Protein AF-R3K8J7-F1 (afdb_monomer_lite)

Structure (mmCIF, N/CA/C/O backbone):
data_AF-R3K8J7-F1
#
_entry.id   AF-R3K8J7-F1
#
loop_
_atom_site.group_PDB
_atom_site.id
_atom_site.type_symbol
_atom_site.label_atom_id
_atom_site.label_alt_id
_atom_site.label_comp_id
_atom_site.label_asym_id
_atom_site.label_entity_id
_atom_site.label_seq_id
_atom_site.pdbx_PDB_ins_code
_atom_site.Cartn_x
_atom_site.Cartn_y
_atom_site.Cartn_z
_atom_site.occupancy
_atom_site.B_iso_or_equiv
_atom_site.auth_seq_id
_atom_site.auth_comp_id
_atom_site.auth_asym_id
_atom_site.auth_atom_id
_atom_site.pdbx_PDB_model_num
ATOM 1 N N . MET A 1 1 ? 0.140 -33.023 32.307 1.00 21.84 1 MET A N 1
ATOM 2 C CA . MET A 1 1 ? -0.186 -34.222 31.505 1.00 21.84 1 MET A CA 1
ATOM 3 C C . MET A 1 1 ? 0.545 -34.095 30.177 1.00 21.84 1 MET A C 1
ATOM 5 O O . MET A 1 1 ? 0.785 -32.978 29.745 1.00 21.84 1 MET A O 1
ATOM 9 N N . VAL A 1 2 ? 1.020 -35.220 29.658 1.00 20.77 2 VAL A N 1
ATOM 10 C CA . VAL A 1 2 ? 2.081 -35.374 28.648 1.00 20.77 2 VAL A CA 1
ATOM 11 C C . VAL A 1 2 ? 1.659 -34.920 27.240 1.00 20.77 2 VAL A C 1
ATOM 13 O O . VAL A 1 2 ? 0.498 -35.051 26.871 1.00 20.77 2 VAL A O 1
ATOM 16 N N . VAL A 1 3 ? 2.639 -34.428 26.473 1.00 25.31 3 VAL A N 1
ATOM 17 C CA . VAL A 1 3 ? 2.598 -34.118 25.030 1.00 25.31 3 VAL A CA 1
ATOM 18 C C . VAL A 1 3 ? 2.723 -35.391 24.170 1.00 25.31 3 VAL A C 1
ATOM 20 O O . VAL A 1 3 ? 3.553 -36.246 24.470 1.00 25.31 3 VAL A O 1
ATOM 23 N N . GLY A 1 4 ? 1.990 -35.458 23.048 1.00 21.84 4 GLY A N 1
ATOM 24 C CA . GLY A 1 4 ? 2.223 -36.355 21.892 1.00 21.84 4 GLY A CA 1
ATOM 25 C C . GLY A 1 4 ? 0.908 -36.772 21.203 1.00 21.84 4 GLY A C 1
ATOM 26 O O . GLY A 1 4 ? -0.093 -36.897 21.894 1.00 21.84 4 GLY A O 1
ATOM 27 N N . GLN A 1 5 ? 0.777 -37.004 19.888 1.00 27.36 5 GLN A N 1
ATOM 28 C CA . GLN A 1 5 ? 1.689 -37.059 18.733 1.00 27.36 5 GLN A CA 1
ATOM 29 C C . GLN A 1 5 ? 0.918 -36.682 17.443 1.00 27.36 5 GLN A C 1
ATOM 31 O O . GLN A 1 5 ? -0.259 -37.004 17.307 1.00 27.36 5 GLN A O 1
ATOM 36 N N . ASN A 1 6 ? 1.624 -36.091 16.472 1.00 27.19 6 ASN A N 1
ATOM 37 C CA . ASN A 1 6 ? 1.259 -36.067 15.048 1.00 27.19 6 ASN A CA 1
ATOM 38 C C . ASN A 1 6 ? 1.228 -37.485 14.456 1.00 27.19 6 ASN A C 1
ATOM 40 O O . ASN A 1 6 ? 2.232 -38.175 14.607 1.00 27.19 6 ASN A O 1
ATOM 44 N N . ILE A 1 7 ? 0.198 -37.834 13.664 1.00 27.38 7 ILE A N 1
ATOM 45 C CA . ILE A 1 7 ? 0.321 -38.659 12.441 1.00 27.38 7 ILE A CA 1
ATOM 46 C C . ILE A 1 7 ? -0.698 -38.189 11.379 1.00 27.38 7 ILE A C 1
ATOM 48 O O . ILE A 1 7 ? -1.899 -38.379 11.520 1.00 27.38 7 ILE A O 1
ATOM 52 N N . ALA A 1 8 ? -0.138 -37.573 10.335 1.00 24.03 8 ALA A N 1
ATOM 53 C CA . ALA A 1 8 ? -0.433 -37.635 8.899 1.00 24.03 8 ALA A CA 1
ATOM 54 C C . ALA A 1 8 ? -1.864 -37.869 8.359 1.00 24.03 8 ALA A C 1
ATOM 56 O O . ALA A 1 8 ? -2.456 -38.929 8.531 1.00 24.03 8 ALA A O 1
ATOM 57 N N . GLY A 1 9 ? -2.234 -36.982 7.426 1.00 27.41 9 GLY A N 1
ATOM 58 C CA . GLY A 1 9 ? -2.493 -37.424 6.052 1.00 27.41 9 GLY A CA 1
ATOM 59 C C . GLY A 1 9 ? -3.939 -37.370 5.579 1.00 27.41 9 GLY A C 1
ATOM 60 O O . GLY A 1 9 ? -4.553 -38.413 5.395 1.00 27.41 9 GLY A O 1
ATOM 61 N N . VAL A 1 10 ? -4.431 -36.174 5.249 1.00 24.27 10 VAL A N 1
ATOM 62 C CA . VAL A 1 10 ? -5.436 -36.022 4.188 1.00 24.27 10 VAL A CA 1
ATOM 63 C C . VAL A 1 10 ? -5.051 -34.807 3.356 1.00 24.27 10 VAL A C 1
ATOM 65 O O . VAL A 1 10 ? -5.119 -33.669 3.810 1.00 24.27 10 VAL A O 1
ATOM 68 N N . THR A 1 11 ? -4.589 -35.074 2.140 1.00 26.66 11 THR A N 1
ATOM 69 C CA . THR A 1 11 ? -4.415 -34.090 1.077 1.00 26.66 11 THR A CA 1
ATOM 70 C C . THR A 1 11 ? -5.793 -33.523 0.745 1.00 26.66 11 THR A C 1
ATOM 72 O O . THR A 1 11 ? -6.557 -34.140 0.007 1.00 26.66 11 THR A O 1
ATOM 75 N N . ALA A 1 12 ? -6.142 -32.378 1.325 1.00 24.28 12 ALA A N 1
ATOM 76 C CA . ALA A 1 12 ? -7.251 -31.586 0.827 1.00 24.28 12 ALA A CA 1
ATOM 77 C C . ALA A 1 12 ? -6.757 -30.881 -0.439 1.00 24.28 12 ALA A C 1
ATOM 79 O O . ALA A 1 12 ? -5.901 -29.999 -0.378 1.00 24.28 12 ALA A O 1
ATOM 80 N N . PHE A 1 13 ? -7.269 -31.318 -1.589 1.00 25.73 13 PHE A N 1
ATOM 81 C CA . PHE A 1 13 ? -7.376 -30.465 -2.763 1.00 25.73 13 PHE A CA 1
ATOM 82 C C . PHE A 1 13 ? -8.160 -29.225 -2.326 1.00 25.73 13 PHE A C 1
ATOM 84 O O . PHE A 1 13 ? -9.382 -29.263 -2.216 1.00 25.73 13 PHE A O 1
ATOM 91 N N . ALA A 1 14 ? -7.451 -28.147 -2.006 1.00 23.58 14 ALA A N 1
ATOM 92 C CA . ALA A 1 14 ? -8.033 -26.826 -2.080 1.00 23.58 14 ALA A CA 1
ATOM 93 C C . ALA A 1 14 ? -8.135 -26.522 -3.575 1.00 23.58 14 ALA A C 1
ATOM 95 O O . ALA A 1 14 ? -7.154 -26.138 -4.210 1.00 23.58 14 ALA A O 1
ATOM 96 N N . GLU A 1 15 ? -9.305 -26.778 -4.159 1.00 24.88 15 GLU A N 1
ATOM 97 C CA . GLU A 1 15 ? -9.721 -25.994 -5.312 1.00 24.88 15 GLU A CA 1
ATOM 98 C C . GLU A 1 15 ? -9.755 -24.548 -4.830 1.00 24.88 15 GLU A C 1
ATOM 100 O O . GLU A 1 15 ? -10.642 -24.125 -4.091 1.00 24.88 15 GLU A O 1
ATOM 105 N N . THR A 1 16 ? -8.701 -23.815 -5.171 1.00 26.69 16 THR A N 1
ATOM 106 C CA . THR A 1 16 ? -8.691 -22.365 -5.136 1.00 26.69 16 THR A CA 1
ATOM 107 C C . THR A 1 16 ? -9.845 -21.918 -6.024 1.00 26.69 16 THR A C 1
ATOM 109 O O . THR A 1 16 ? -9.712 -21.900 -7.246 1.00 26.69 16 THR A O 1
ATOM 112 N N . ILE A 1 17 ? -10.990 -21.582 -5.432 1.00 29.08 17 ILE A N 1
ATOM 113 C CA . ILE A 1 17 ? -11.958 -20.713 -6.093 1.00 29.08 17 ILE A CA 1
ATOM 114 C C . ILE A 1 17 ? -11.256 -19.358 -6.150 1.00 29.08 17 ILE A C 1
ATOM 116 O O . ILE A 1 17 ? -11.333 -18.557 -5.222 1.00 29.08 17 ILE A O 1
ATOM 120 N N . SER A 1 18 ? -10.452 -19.139 -7.191 1.00 31.62 18 SER A N 1
ATOM 121 C CA . SER A 1 18 ? -10.080 -17.782 -7.547 1.00 31.62 18 SER A CA 1
ATOM 122 C C . SER A 1 18 ? -11.370 -17.121 -8.001 1.00 31.62 18 SER A C 1
ATOM 124 O O . SER A 1 18 ? -11.974 -17.589 -8.967 1.00 31.62 18 SER A O 1
ATOM 126 N N . ASN A 1 19 ? -11.788 -16.051 -7.329 1.00 36.50 19 ASN A N 1
ATOM 127 C CA . ASN A 1 19 ? -12.696 -15.079 -7.926 1.00 36.50 19 ASN A CA 1
ATOM 128 C C . ASN A 1 19 ? -11.949 -14.461 -9.117 1.00 36.50 19 ASN A C 1
ATOM 130 O O . ASN A 1 19 ? -11.268 -13.445 -8.995 1.00 36.50 19 ASN A O 1
ATOM 134 N N . GLN A 1 20 ? -11.959 -15.175 -10.240 1.00 40.59 20 GLN A N 1
ATOM 135 C CA . GLN A 1 20 ? -11.364 -14.748 -11.489 1.00 40.59 20 GLN A CA 1
ATOM 136 C C . GLN A 1 20 ? -12.336 -13.748 -12.102 1.00 40.59 20 GLN A C 1
ATOM 138 O O . GLN A 1 20 ? -13.431 -14.127 -12.511 1.00 40.59 20 GLN A O 1
ATOM 143 N N . GLU A 1 21 ? -11.947 -12.473 -12.148 1.00 50.66 21 GLU A N 1
ATOM 144 C CA . GLU A 1 21 ? -12.658 -11.510 -12.982 1.00 50.66 21 GLU A CA 1
ATOM 145 C C . GLU A 1 21 ? -12.558 -11.983 -14.434 1.00 50.66 21 GLU A C 1
ATOM 147 O O . GLU A 1 21 ? -11.468 -12.043 -15.006 1.00 50.66 21 GLU A O 1
ATOM 152 N N . SER A 1 22 ? -13.686 -12.380 -15.016 1.00 51.91 22 SER A N 1
ATOM 153 C CA . SER A 1 22 ? -13.736 -12.810 -16.411 1.00 51.91 22 SER A CA 1
ATOM 154 C C . SER A 1 22 ? -14.160 -11.628 -17.275 1.00 51.91 22 SER A C 1
ATOM 156 O O . SER A 1 22 ? -15.245 -11.073 -17.079 1.00 51.91 22 SER A O 1
ATOM 158 N N . ILE A 1 23 ? -13.315 -11.236 -18.235 1.00 61.53 23 ILE A N 1
ATOM 159 C CA . ILE A 1 23 ? -13.731 -10.303 -19.288 1.00 61.53 23 ILE A CA 1
ATOM 160 C C . ILE A 1 23 ? -14.734 -11.030 -20.176 1.00 61.53 23 ILE A C 1
ATOM 162 O O . ILE A 1 23 ? -14.450 -12.117 -20.685 1.00 61.53 23 ILE A O 1
ATOM 166 N N . ILE A 1 24 ? -15.901 -10.426 -20.362 1.00 74.25 24 ILE A N 1
ATOM 167 C CA . ILE A 1 24 ? -17.018 -11.025 -21.091 1.00 74.25 24 ILE A CA 1
ATOM 168 C C . ILE A 1 24 ? -17.547 -10.085 -22.178 1.00 74.25 24 ILE A C 1
ATOM 170 O O . ILE A 1 24 ? -17.371 -8.870 -22.123 1.00 74.25 24 ILE A O 1
ATOM 174 N N . GLU A 1 25 ? -18.162 -10.667 -23.207 1.00 81.25 25 GLU A N 1
ATOM 175 C CA . GLU A 1 25 ? -18.641 -9.952 -24.403 1.00 81.25 25 GLU A CA 1
ATOM 176 C C . GLU A 1 25 ? -20.128 -9.570 -24.338 1.00 81.25 25 GLU A C 1
ATOM 178 O O . GLU A 1 25 ? -20.609 -8.829 -25.201 1.00 81.25 25 GLU A O 1
ATOM 183 N N . ASP A 1 26 ? -20.854 -10.100 -23.350 1.00 88.00 26 ASP A N 1
ATOM 184 C CA . ASP A 1 26 ? -22.290 -9.909 -23.120 1.00 88.00 26 ASP A CA 1
ATOM 185 C C . ASP A 1 26 ? -22.603 -8.646 -22.303 1.00 88.00 26 ASP A C 1
ATOM 187 O O . ASP A 1 26 ? -23.754 -8.223 -22.309 1.00 88.00 26 ASP A O 1
ATOM 191 N N . ILE A 1 27 ? -21.603 -7.987 -21.700 1.00 92.25 27 ILE A N 1
ATOM 192 C CA . ILE A 1 27 ? -21.718 -6.604 -21.204 1.00 92.25 27 ILE A CA 1
ATOM 193 C C . ILE A 1 27 ? -20.739 -5.678 -21.932 1.00 92.25 27 ILE A C 1
ATOM 195 O O . ILE A 1 27 ? -19.546 -5.960 -22.045 1.00 92.25 27 ILE A O 1
ATOM 199 N N . TYR A 1 28 ? -21.234 -4.567 -22.472 1.00 93.69 28 TYR A N 1
ATOM 200 C CA . TYR A 1 28 ? -20.440 -3.655 -23.302 1.00 93.69 28 TYR A CA 1
ATOM 201 C C . TYR A 1 28 ? -21.099 -2.278 -23.433 1.00 93.69 28 TYR A C 1
ATOM 203 O O . TYR A 1 28 ? -22.200 -2.041 -22.938 1.00 93.69 28 TYR A O 1
ATOM 211 N N . PHE A 1 29 ? -20.422 -1.358 -24.120 1.00 96.38 29 PHE A N 1
ATOM 212 C CA . PHE A 1 29 ? -20.943 -0.027 -24.412 1.00 96.38 29 PHE A CA 1
ATOM 213 C C . PHE A 1 29 ? -21.134 0.171 -25.907 1.00 96.38 29 PHE A C 1
ATOM 215 O O . PHE A 1 29 ? -20.345 -0.308 -26.726 1.00 96.38 29 PHE A O 1
ATOM 222 N N . GLU A 1 30 ? -22.164 0.928 -26.255 1.00 96.12 30 GLU A N 1
ATOM 223 C CA . GLU A 1 30 ? -22.446 1.346 -27.615 1.00 96.12 30 GLU A CA 1
ATOM 224 C C . GLU A 1 30 ? -22.568 2.866 -27.729 1.00 96.12 30 GLU A C 1
ATOM 226 O O . GLU A 1 30 ? -22.989 3.556 -26.801 1.00 96.12 30 GLU A O 1
ATOM 231 N N . LYS A 1 31 ? -22.280 3.376 -28.926 1.00 93.31 31 LYS A N 1
ATOM 232 C CA . LYS A 1 31 ? -22.691 4.705 -29.383 1.00 93.31 31 LYS A CA 1
ATOM 233 C C . LYS A 1 31 ? -23.375 4.538 -30.731 1.00 93.31 31 LYS A C 1
ATOM 235 O O . LYS A 1 31 ? -22.841 3.866 -31.610 1.00 93.31 31 LYS A O 1
ATOM 240 N N . ASN A 1 32 ? -24.563 5.121 -30.899 1.00 89.56 32 ASN A N 1
ATOM 241 C CA . ASN A 1 32 ? -25.356 4.993 -32.130 1.00 89.56 32 ASN A CA 1
ATOM 242 C C . ASN A 1 32 ? -25.537 3.524 -32.578 1.00 89.56 32 ASN A C 1
ATOM 244 O O . ASN A 1 32 ? -25.338 3.192 -33.747 1.00 89.56 32 ASN A O 1
ATOM 248 N N . ASN A 1 33 ? -25.881 2.639 -31.637 1.00 87.38 33 ASN A N 1
ATOM 249 C CA . ASN A 1 33 ? -26.076 1.198 -31.848 1.00 87.38 33 ASN A CA 1
ATOM 250 C C . ASN A 1 33 ? -24.838 0.434 -32.361 1.00 87.38 33 ASN A C 1
ATOM 252 O O . ASN A 1 33 ? -24.968 -0.617 -32.988 1.00 87.38 33 ASN A O 1
ATOM 256 N N . THR A 1 34 ? -23.637 0.971 -32.140 1.00 89.25 34 THR A N 1
ATOM 257 C CA . THR A 1 34 ? -22.367 0.338 -32.515 1.00 89.25 34 THR A CA 1
ATOM 258 C C . THR A 1 34 ? -21.515 0.155 -31.270 1.00 89.25 34 THR A C 1
ATOM 260 O O . THR A 1 34 ? -21.345 1.121 -30.526 1.00 89.25 34 THR A O 1
ATOM 263 N N . LYS A 1 35 ? -20.973 -1.053 -31.041 1.00 92.44 35 LYS A N 1
ATOM 264 C CA . LYS A 1 35 ? -20.036 -1.301 -29.933 1.00 92.44 35 LYS A CA 1
ATOM 265 C C . LYS A 1 35 ? -18.833 -0.368 -30.066 1.00 92.44 35 LYS A C 1
ATOM 267 O O . LYS A 1 35 ? -18.256 -0.269 -31.148 1.00 92.44 35 LYS A O 1
ATOM 272 N N . ILE A 1 36 ? -18.463 0.295 -28.979 1.00 90.19 36 ILE A N 1
ATOM 273 C CA . ILE A 1 36 ? -17.334 1.228 -28.952 1.00 90.19 36 ILE A CA 1
ATOM 274 C C . ILE A 1 36 ? -16.194 0.674 -28.104 1.00 90.19 36 ILE A C 1
ATOM 276 O O . ILE A 1 36 ? -16.425 0.053 -27.072 1.00 90.19 36 ILE A O 1
ATOM 280 N N . SER A 1 37 ? -14.963 0.929 -28.539 1.00 83.31 37 SER A N 1
ATOM 281 C CA . SER A 1 37 ? -13.740 0.771 -27.740 1.00 83.31 37 SER A CA 1
ATOM 282 C C . SER A 1 37 ? -13.116 2.119 -27.377 1.00 83.31 37 SER A C 1
ATOM 284 O O . SER A 1 37 ? -12.211 2.176 -26.552 1.00 83.31 37 SER A O 1
ATOM 286 N N . GLU A 1 38 ? -13.601 3.209 -27.977 1.00 87.06 38 GLU A N 1
ATOM 287 C CA . GLU A 1 38 ? -13.148 4.571 -27.719 1.00 87.06 38 GLU A CA 1
ATOM 288 C C . GLU A 1 38 ? -14.271 5.599 -27.924 1.00 87.06 38 GLU A C 1
ATOM 290 O O . GLU A 1 38 ? -15.220 5.367 -28.679 1.00 87.06 38 GLU A O 1
ATOM 295 N N . ILE A 1 39 ? -14.164 6.745 -27.252 1.00 92.12 39 ILE A N 1
ATOM 296 C CA . ILE A 1 39 ? -15.032 7.911 -27.437 1.00 92.12 39 ILE A CA 1
ATOM 297 C C . ILE A 1 39 ? -14.282 9.199 -27.083 1.00 92.12 39 ILE A C 1
ATOM 299 O O . ILE A 1 39 ? -13.484 9.231 -26.147 1.00 92.12 39 ILE A O 1
ATOM 303 N N . THR A 1 40 ? -14.576 10.282 -27.801 1.00 89.31 40 THR A N 1
ATOM 304 C CA . THR A 1 40 ? -14.095 11.627 -27.464 1.00 89.31 40 THR A CA 1
ATOM 305 C C . THR A 1 40 ? -15.201 12.434 -26.792 1.00 89.31 40 THR A C 1
ATOM 307 O O . THR A 1 40 ? -16.315 12.492 -27.314 1.00 89.31 40 THR A O 1
ATOM 310 N N . LEU A 1 41 ? -14.893 13.065 -25.656 1.00 89.88 41 LEU A N 1
ATOM 311 C CA . LEU A 1 41 ? -15.759 14.010 -24.954 1.00 89.88 41 LEU A CA 1
ATOM 312 C C . LEU A 1 41 ? -15.181 15.422 -25.072 1.00 89.88 41 LEU A C 1
ATOM 314 O O . LEU A 1 41 ? -14.120 15.732 -24.527 1.00 89.88 41 LEU A O 1
ATOM 318 N N . GLU A 1 42 ? -15.889 16.298 -25.776 1.00 87.12 42 GLU A N 1
ATOM 319 C CA . GLU A 1 42 ? -15.507 17.705 -25.862 1.00 87.12 42 GLU A CA 1
ATOM 320 C C . GLU A 1 42 ? -15.973 18.482 -24.627 1.00 87.12 42 GLU A C 1
ATOM 322 O O . GLU A 1 42 ? -17.107 18.328 -24.166 1.00 87.12 42 GLU A O 1
ATOM 327 N N . GLN A 1 43 ? -15.117 19.375 -24.125 1.00 84.44 43 GLN A N 1
ATOM 328 C CA . GLN A 1 43 ? -15.450 20.236 -22.996 1.00 84.44 43 GLN A CA 1
ATOM 329 C C . GLN A 1 43 ? -16.720 21.044 -23.276 1.00 84.44 43 GLN A C 1
ATOM 331 O O . GLN A 1 43 ? -16.843 21.720 -24.301 1.00 84.44 43 GLN A O 1
ATOM 336 N N . GLY A 1 44 ? -17.654 20.991 -22.324 1.00 81.19 44 GLY A N 1
ATOM 337 C CA . GLY A 1 44 ? -18.932 21.696 -22.406 1.00 81.19 44 GLY A CA 1
ATOM 338 C C . GLY A 1 44 ? -19.960 21.040 -23.331 1.00 81.19 44 GLY A C 1
ATOM 339 O O . GLY A 1 44 ? -21.044 21.600 -23.498 1.00 81.19 44 GLY A O 1
ATOM 340 N N . LYS A 1 45 ? -19.653 19.874 -23.916 1.00 89.75 45 LYS A N 1
ATOM 341 C CA . LYS A 1 45 ? -20.621 19.037 -24.628 1.00 89.75 45 LYS A CA 1
ATOM 342 C C . LYS A 1 45 ? -21.020 17.827 -23.786 1.00 89.75 45 LYS A C 1
ATOM 344 O O . LYS A 1 45 ? -20.324 17.416 -22.854 1.00 89.75 45 LYS A O 1
ATOM 349 N N . GLU A 1 46 ? -22.175 17.282 -24.133 1.00 93.44 46 GLU A N 1
ATOM 350 C CA . GLU A 1 46 ? -22.695 16.040 -23.582 1.00 93.44 46 GLU A CA 1
ATOM 351 C C . GLU A 1 46 ? -22.716 14.988 -24.679 1.00 93.44 46 GLU A C 1
ATOM 353 O O . GLU A 1 46 ? -23.075 15.274 -25.822 1.00 93.44 46 GLU A O 1
ATOM 358 N N . GLU A 1 47 ? -22.343 13.769 -24.322 1.00 94.81 47 GLU A N 1
ATOM 359 C CA . GLU A 1 47 ? -22.363 12.625 -25.219 1.00 94.81 47 GLU A CA 1
ATOM 360 C C . GLU A 1 47 ? -23.176 11.510 -24.582 1.00 94.81 47 GLU A C 1
ATOM 362 O O . GLU A 1 47 ? -22.984 11.155 -23.420 1.00 94.81 47 GLU A O 1
ATOM 367 N N . THR A 1 48 ? -24.100 10.947 -25.354 1.00 95.94 48 THR A N 1
ATOM 368 C CA . THR A 1 48 ? -24.888 9.796 -24.913 1.00 95.94 48 THR A CA 1
ATOM 369 C C . THR A 1 48 ? -24.213 8.516 -25.377 1.00 95.94 48 THR A C 1
ATOM 371 O O . THR A 1 48 ? -23.962 8.326 -26.570 1.00 95.94 48 THR A O 1
ATOM 374 N N . ILE A 1 49 ? -23.951 7.628 -24.428 1.00 96.31 49 ILE A N 1
ATOM 375 C CA . ILE A 1 49 ? -23.565 6.241 -24.680 1.00 96.31 49 ILE A CA 1
ATOM 376 C C . ILE A 1 49 ? -24.646 5.315 -24.130 1.00 96.31 49 ILE A C 1
ATOM 378 O O . ILE A 1 49 ? -25.427 5.704 -23.265 1.00 96.31 49 ILE A O 1
ATOM 382 N N . THR A 1 50 ? -24.677 4.075 -24.593 1.00 96.31 50 THR A N 1
ATOM 383 C CA . THR A 1 50 ? -25.603 3.059 -24.096 1.00 96.31 50 THR A CA 1
ATOM 384 C C . THR A 1 50 ? -24.805 1.925 -23.474 1.00 96.31 50 THR A C 1
ATOM 386 O O . THR A 1 50 ? -24.020 1.277 -24.161 1.00 96.31 50 THR A O 1
ATOM 389 N N . PHE A 1 51 ? -25.007 1.667 -22.184 1.00 96.00 51 PHE A N 1
ATOM 390 C CA . PHE A 1 51 ? -24.589 0.412 -21.568 1.00 96.00 51 PHE A CA 1
ATOM 391 C C . PHE A 1 51 ? -25.541 -0.700 -22.009 1.00 96.00 51 PHE A C 1
ATOM 393 O O . PHE A 1 51 ? -26.762 -0.524 -21.964 1.00 96.00 51 PHE A O 1
ATOM 400 N N . VAL A 1 52 ? -24.985 -1.824 -22.452 1.00 94.12 52 VAL A N 1
ATOM 401 C CA . VAL A 1 52 ? -25.733 -2.980 -22.942 1.00 94.12 52 VAL A CA 1
ATOM 402 C C . VAL A 1 52 ? -25.338 -4.211 -22.150 1.00 94.12 52 VAL A C 1
ATOM 404 O O . VAL A 1 52 ? -24.154 -4.476 -21.962 1.00 94.12 52 VAL A O 1
ATOM 407 N N . ASP A 1 53 ? -26.347 -4.962 -21.728 1.00 93.00 53 ASP A N 1
ATOM 408 C CA . ASP A 1 53 ? -26.208 -6.222 -21.012 1.00 93.00 53 ASP A CA 1
ATOM 409 C C . ASP A 1 53 ? -27.143 -7.271 -21.638 1.00 93.00 53 ASP A C 1
ATOM 411 O O . ASP A 1 53 ? -28.370 -7.140 -21.613 1.00 93.00 53 ASP A O 1
ATOM 415 N N . GLU A 1 54 ? -26.556 -8.293 -22.254 1.00 91.06 54 GLU A N 1
ATOM 416 C CA . GLU A 1 54 ? -27.245 -9.403 -22.923 1.00 91.06 54 GLU A CA 1
ATOM 417 C C . GLU A 1 54 ? -27.531 -10.587 -21.981 1.00 91.06 54 GLU A C 1
ATOM 419 O O . GLU A 1 54 ? -28.178 -11.563 -22.377 1.00 91.06 54 GLU A O 1
ATOM 424 N N . ASN A 1 55 ? -27.077 -10.522 -20.728 1.00 86.38 55 ASN A N 1
ATOM 425 C CA . ASN A 1 55 ? -27.331 -11.547 -19.733 1.00 86.38 55 ASN A CA 1
ATOM 426 C C . ASN A 1 55 ? -28.645 -11.269 -18.995 1.00 86.38 55 ASN A C 1
ATOM 428 O O . ASN A 1 55 ? -28.859 -10.208 -18.419 1.00 86.38 55 ASN A O 1
ATOM 432 N N . LYS A 1 56 ? -29.551 -12.246 -18.964 1.00 82.31 56 LYS A N 1
ATOM 433 C CA . LYS A 1 56 ? -30.891 -12.067 -18.375 1.00 82.31 56 LYS A CA 1
ATOM 434 C C . LYS A 1 56 ? -30.912 -12.079 -16.847 1.00 82.31 56 LYS A C 1
ATOM 436 O O . LYS A 1 56 ? -31.903 -11.655 -16.259 1.00 82.31 56 LYS A O 1
ATOM 441 N N . GLU A 1 57 ? -29.874 -12.615 -16.216 1.00 83.38 57 GLU A N 1
ATOM 442 C CA . GLU A 1 57 ? -29.821 -12.835 -14.770 1.00 83.38 57 GLU A CA 1
ATOM 443 C C . GLU A 1 57 ? -29.195 -11.660 -14.018 1.00 83.38 57 GLU A C 1
ATOM 445 O O . GLU A 1 57 ? -29.507 -11.470 -12.844 1.00 83.38 57 GLU A O 1
ATOM 450 N N . ASP A 1 58 ? -28.364 -10.859 -14.691 1.00 87.75 58 ASP A N 1
ATOM 451 C CA . ASP A 1 58 ? -27.680 -9.718 -14.083 1.00 87.75 58 ASP A CA 1
ATOM 452 C C . ASP A 1 58 ? -28.718 -8.700 -13.562 1.00 87.75 58 ASP A C 1
ATOM 454 O O . ASP A 1 58 ? -29.535 -8.158 -14.317 1.00 87.75 58 ASP A O 1
ATOM 458 N N . GLU A 1 59 ? -28.725 -8.470 -12.246 1.00 88.06 59 GLU A N 1
ATOM 459 C CA . GLU A 1 59 ? -29.689 -7.578 -11.579 1.00 88.06 59 GLU A CA 1
ATOM 460 C C . GLU A 1 59 ? -29.182 -6.137 -11.484 1.00 88.06 59 GLU A C 1
ATOM 462 O O . GLU A 1 59 ? -29.965 -5.181 -11.495 1.00 88.06 59 GLU A O 1
ATOM 467 N N . GLU A 1 60 ? -27.863 -5.982 -11.411 1.00 92.00 60 GLU A N 1
ATOM 468 C CA . GLU A 1 60 ? -27.189 -4.701 -11.297 1.00 92.00 60 GLU A CA 1
ATOM 469 C C . GLU A 1 60 ? -25.854 -4.691 -12.036 1.00 92.00 60 GLU A C 1
ATOM 471 O O . GLU A 1 60 ? -25.180 -5.713 -12.155 1.00 92.00 60 GLU A O 1
ATOM 476 N N . ALA A 1 61 ? -25.469 -3.501 -12.486 1.00 93.19 61 ALA A N 1
ATOM 477 C CA . ALA A 1 61 ? -24.160 -3.220 -13.047 1.00 93.19 61 ALA A CA 1
ATOM 478 C C . ALA A 1 61 ? -23.572 -1.959 -12.411 1.00 93.19 61 ALA A C 1
ATOM 480 O O . ALA A 1 61 ? -24.291 -1.016 -12.072 1.00 93.19 61 ALA A O 1
ATOM 481 N N . ILE A 1 62 ? -22.252 -1.930 -12.267 1.00 91.00 62 ILE A N 1
ATOM 482 C CA . ILE A 1 62 ? -21.501 -0.768 -11.796 1.00 91.00 62 ILE A CA 1
ATOM 483 C C . ILE A 1 62 ? -20.583 -0.320 -12.924 1.00 91.00 62 ILE A C 1
ATOM 485 O O . ILE A 1 62 ? -19.671 -1.047 -13.304 1.00 91.00 62 ILE A O 1
ATOM 489 N N . VAL A 1 63 ? -20.812 0.881 -13.444 1.00 94.50 63 VAL A N 1
ATOM 490 C CA . VAL A 1 63 ? -19.939 1.528 -14.425 1.00 94.50 63 VAL A CA 1
ATOM 491 C C . VAL A 1 63 ? -18.976 2.454 -13.689 1.00 94.50 63 VAL A C 1
ATOM 493 O O . VAL A 1 63 ? -19.410 3.358 -12.977 1.00 94.50 63 VAL A O 1
ATOM 496 N N . THR A 1 64 ? -17.675 2.241 -13.858 1.00 87.56 64 THR A N 1
ATOM 497 C CA . THR A 1 64 ? -16.634 3.137 -13.336 1.00 87.56 64 THR A CA 1
ATOM 498 C C . THR A 1 64 ? -16.307 4.184 -14.397 1.00 87.56 64 THR A C 1
ATOM 500 O O . THR A 1 64 ? -15.929 3.823 -15.515 1.00 87.56 64 THR A O 1
ATOM 503 N N . LEU A 1 65 ? -16.459 5.468 -14.059 1.00 88.69 65 LEU A N 1
ATOM 504 C CA . LEU A 1 65 ? -16.112 6.582 -14.940 1.00 88.69 65 LEU A CA 1
ATOM 505 C C . LEU A 1 65 ? -14.688 7.102 -14.645 1.00 88.69 65 LEU A C 1
ATOM 507 O O . LEU A 1 65 ? -14.288 7.152 -13.479 1.00 88.69 65 LEU A O 1
ATOM 511 N N . PRO A 1 66 ? -13.934 7.534 -15.670 1.00 84.88 66 PRO A N 1
ATOM 512 C CA . PRO A 1 66 ? -12.628 8.172 -15.493 1.00 84.88 66 PRO A CA 1
ATOM 513 C C . PRO A 1 66 ? -12.675 9.527 -14.778 1.00 84.88 66 PRO A C 1
ATOM 515 O O . PRO A 1 66 ? -13.696 10.205 -14.839 1.00 84.88 66 PRO A O 1
ATOM 518 N N . GLU A 1 67 ? -11.569 9.971 -14.174 1.00 79.81 67 GLU A N 1
ATOM 519 C CA . GLU A 1 67 ? -11.494 11.156 -13.294 1.00 79.81 67 GLU A CA 1
ATOM 520 C C . GLU A 1 67 ? -11.975 12.445 -13.983 1.00 79.81 67 GLU A C 1
ATOM 522 O O . GLU A 1 67 ? -12.667 13.270 -13.383 1.00 79.81 67 GLU A O 1
ATOM 527 N N . LEU A 1 68 ? -11.669 12.606 -15.275 1.00 84.69 68 LEU A N 1
ATOM 528 C CA . LEU A 1 68 ? -12.083 13.776 -16.061 1.00 84.69 68 LEU A CA 1
ATOM 529 C C . LEU A 1 68 ? -13.482 13.657 -16.687 1.00 84.69 68 LEU A C 1
ATOM 531 O O . LEU A 1 68 ? -13.891 14.525 -17.461 1.00 84.69 68 LEU A O 1
ATOM 535 N N . THR A 1 69 ? -14.227 12.605 -16.353 1.00 89.81 69 THR A N 1
ATOM 536 C CA . THR A 1 69 ? -15.578 12.333 -16.856 1.00 89.81 69 THR A CA 1
ATOM 537 C C . THR A 1 69 ? -16.576 12.331 -15.707 1.00 89.81 69 THR A C 1
ATOM 539 O O . THR A 1 69 ? -16.331 11.740 -14.661 1.00 89.81 69 THR A O 1
ATOM 542 N N . LYS A 1 70 ? -17.741 12.946 -15.909 1.00 92.06 70 LYS A N 1
ATOM 543 C CA . LYS A 1 70 ? -18.865 12.909 -14.966 1.00 92.06 70 LYS A CA 1
ATOM 544 C C . LYS A 1 70 ? -20.149 12.487 -15.671 1.00 92.06 70 LYS A C 1
ATOM 546 O O . LYS A 1 70 ? -20.338 12.770 -16.856 1.00 92.06 70 LYS A O 1
ATOM 551 N N . LEU A 1 71 ? -21.052 11.843 -14.933 1.00 96.00 71 LEU A N 1
ATOM 552 C CA . LEU A 1 71 ? -22.406 11.574 -15.415 1.00 96.00 71 LEU A CA 1
ATOM 553 C C . LEU A 1 71 ? -23.272 12.822 -15.210 1.00 96.00 71 LEU A C 1
ATOM 555 O O . LEU A 1 71 ? -23.420 13.304 -14.082 1.00 96.00 71 LEU A O 1
ATOM 559 N N . ASN A 1 72 ? -23.929 13.303 -16.265 1.00 94.88 72 ASN A N 1
ATOM 560 C CA . ASN A 1 72 ? -25.089 14.164 -16.080 1.00 94.88 72 ASN A CA 1
ATOM 561 C C . ASN A 1 72 ? -26.276 13.287 -15.659 1.00 94.88 72 ASN A C 1
ATOM 563 O O . ASN A 1 72 ? -26.998 12.741 -16.493 1.00 94.88 72 ASN A O 1
ATOM 567 N N . LEU A 1 73 ? -26.474 13.140 -14.347 1.00 92.56 73 LEU A N 1
ATOM 568 C CA . LEU A 1 73 ? -27.539 12.301 -13.794 1.00 92.56 73 LEU A CA 1
ATOM 569 C C . LEU A 1 73 ? -28.942 12.801 -14.173 1.00 92.56 73 LEU A C 1
ATOM 571 O O . LEU A 1 73 ? -29.842 11.990 -14.372 1.00 92.56 73 LEU A O 1
ATOM 575 N N . SER A 1 74 ? -29.143 14.118 -14.284 1.00 89.19 74 SER A N 1
ATOM 576 C CA . SER A 1 74 ? -30.450 14.684 -14.637 1.00 89.19 74 SER A CA 1
ATOM 577 C C . SER A 1 74 ? -30.843 14.321 -16.066 1.00 89.19 74 SER A C 1
ATOM 579 O O . SER A 1 74 ? -31.967 13.880 -16.291 1.00 89.19 74 SER A O 1
ATOM 581 N N . GLU A 1 75 ? -29.920 14.488 -17.013 1.00 94.06 75 GLU A N 1
ATOM 582 C CA . GLU A 1 75 ? -30.160 14.173 -18.425 1.00 94.06 75 GLU A CA 1
ATOM 583 C C . GLU A 1 75 ? -30.129 12.663 -18.681 1.00 94.06 75 GLU A C 1
ATOM 585 O O . GLU A 1 75 ? -30.904 12.140 -19.469 1.00 94.06 75 GLU A O 1
ATOM 590 N N . THR A 1 76 ? -29.327 11.915 -17.924 1.00 94.06 76 THR A N 1
ATOM 591 C CA . THR A 1 76 ? -29.406 10.449 -17.927 1.00 94.06 76 THR A CA 1
ATOM 592 C C . THR A 1 76 ? -30.805 9.988 -17.523 1.00 94.06 76 THR A C 1
ATOM 594 O O . THR A 1 76 ? -31.441 9.242 -18.260 1.00 94.06 76 THR A O 1
ATOM 597 N N . ASN A 1 77 ? -31.333 10.489 -16.400 1.00 90.69 77 ASN A N 1
ATOM 598 C CA . ASN A 1 77 ? -32.662 10.122 -15.910 1.00 90.69 77 ASN A CA 1
ATOM 599 C C . ASN A 1 77 ? -33.807 10.566 -16.835 1.00 90.69 77 ASN A C 1
ATOM 601 O O . ASN A 1 77 ? -34.861 9.934 -16.807 1.00 90.69 77 ASN A O 1
ATOM 605 N N . SER A 1 78 ? -33.630 11.617 -17.646 1.00 89.88 78 SER A N 1
ATOM 606 C CA . SER A 1 78 ? -34.633 12.038 -18.637 1.00 89.88 78 SER A CA 1
ATOM 607 C C . SER A 1 78 ? -34.715 11.081 -19.836 1.00 89.88 78 SER A C 1
ATOM 609 O O . SER A 1 78 ? -35.757 11.010 -20.490 1.00 89.88 78 SER A O 1
ATOM 611 N N . GLN A 1 79 ? -33.642 10.322 -20.092 1.00 88.75 79 GLN A N 1
ATOM 612 C CA . GLN A 1 79 ? -33.519 9.362 -21.192 1.00 88.75 79 GLN A CA 1
ATOM 613 C C . GLN A 1 79 ? -33.714 7.900 -20.765 1.00 88.75 79 GLN A C 1
ATOM 615 O O . GLN A 1 79 ? -33.653 7.008 -21.617 1.00 88.75 79 GLN A O 1
ATOM 620 N N . LEU A 1 80 ? -33.936 7.636 -19.473 1.00 85.44 80 LEU A N 1
ATOM 621 C CA . LEU A 1 80 ? -34.243 6.292 -18.991 1.00 85.44 80 LEU A CA 1
ATOM 622 C C . LEU A 1 80 ? -35.647 5.868 -19.414 1.00 85.44 80 LEU A C 1
ATOM 624 O O . LEU A 1 80 ? -36.605 6.641 -19.364 1.00 85.44 80 LEU A O 1
ATOM 628 N N . ASP A 1 81 ? -35.767 4.599 -19.780 1.00 75.44 81 ASP A N 1
ATOM 629 C CA . ASP A 1 81 ? -37.049 3.920 -19.845 1.00 75.44 81 ASP A CA 1
ATOM 630 C C . ASP A 1 81 ? -37.428 3.339 -18.467 1.00 75.44 81 ASP A C 1
ATOM 632 O O . ASP A 1 81 ? -36.678 3.411 -17.489 1.00 75.44 81 ASP A O 1
ATOM 636 N N . ASP A 1 82 ? -38.602 2.713 -18.375 1.00 73.12 82 ASP A N 1
ATOM 637 C CA . ASP A 1 82 ? -39.044 2.040 -17.146 1.00 73.12 82 ASP A CA 1
ATOM 638 C C . ASP A 1 82 ? -38.230 0.763 -16.822 1.00 73.12 82 ASP A C 1
ATOM 640 O O . ASP A 1 82 ? -38.498 0.098 -15.814 1.00 73.12 82 ASP A O 1
ATOM 644 N N . ALA A 1 83 ? -37.245 0.385 -17.651 1.00 74.94 83 ALA A N 1
ATOM 645 C CA . ALA A 1 83 ? -36.508 -0.869 -17.520 1.00 74.94 83 ALA A CA 1
ATOM 646 C C . ALA A 1 83 ? -35.317 -0.783 -16.555 1.00 74.94 83 ALA A C 1
ATOM 648 O O . ALA A 1 83 ? -34.863 -1.827 -16.078 1.00 74.94 83 ALA A O 1
ATOM 649 N N . SER A 1 84 ? -34.834 0.416 -16.208 1.00 87.12 84 SER A N 1
ATOM 650 C CA . SER A 1 84 ? -33.683 0.585 -15.310 1.00 87.12 84 SER A CA 1
ATOM 651 C C . SER A 1 84 ? -33.789 1.794 -14.370 1.00 87.12 84 SER A C 1
ATOM 653 O O . SER A 1 84 ? -34.645 2.666 -14.501 1.00 87.12 84 SER A O 1
ATOM 655 N N . THR A 1 85 ? -32.937 1.814 -13.347 1.00 89.38 85 THR A N 1
ATOM 656 C CA . THR A 1 85 ? -32.657 2.988 -12.507 1.00 89.38 85 THR A CA 1
ATOM 657 C C . THR A 1 85 ? -31.169 3.229 -12.451 1.00 89.38 85 THR A C 1
ATOM 659 O O . THR A 1 85 ? -30.408 2.271 -12.322 1.00 89.38 85 THR A O 1
ATOM 662 N N . VAL A 1 86 ? -30.776 4.500 -12.484 1.00 94.62 86 VAL A N 1
ATOM 663 C CA . VAL A 1 86 ? -29.379 4.921 -12.431 1.00 94.62 86 VAL A CA 1
ATOM 664 C C . VAL A 1 86 ? -29.147 5.787 -11.200 1.00 94.62 86 VAL A C 1
ATOM 666 O O . VAL A 1 86 ? -29.867 6.754 -10.964 1.00 94.62 86 VAL A O 1
ATOM 669 N N . ASN A 1 87 ? -28.126 5.438 -10.423 1.00 91.00 87 ASN A N 1
ATOM 670 C CA . ASN A 1 87 ? -27.605 6.245 -9.326 1.00 91.00 87 ASN A CA 1
ATOM 671 C C . ASN A 1 87 ? -26.141 6.578 -9.607 1.00 91.00 87 ASN A C 1
ATOM 673 O O . ASN A 1 87 ? -25.394 5.717 -10.067 1.00 91.00 87 ASN A O 1
ATOM 677 N N . TYR A 1 88 ? -25.726 7.803 -9.303 1.00 95.12 88 TYR A N 1
ATOM 678 C CA . TYR A 1 88 ? -24.358 8.261 -9.520 1.00 95.12 88 TYR A CA 1
ATOM 679 C C . TYR A 1 88 ? -23.727 8.692 -8.201 1.00 95.12 88 TYR A C 1
ATOM 681 O O . TYR A 1 88 ? -24.230 9.601 -7.540 1.00 95.12 88 TYR A O 1
ATOM 689 N N . ASP A 1 89 ? -22.642 8.019 -7.832 1.00 85.25 89 ASP A N 1
ATOM 690 C CA . ASP A 1 89 ? -21.782 8.391 -6.719 1.00 85.25 89 ASP A CA 1
ATOM 691 C C . ASP A 1 89 ? -20.657 9.291 -7.243 1.00 85.25 89 ASP A C 1
ATOM 693 O O . ASP A 1 89 ? -19.771 8.847 -7.976 1.00 85.25 89 ASP A O 1
ATOM 697 N N . GLN A 1 90 ? -20.725 10.570 -6.877 1.00 80.19 90 GLN A N 1
ATOM 698 C CA . GLN A 1 90 ? -19.762 11.586 -7.297 1.00 80.19 90 GLN A CA 1
ATOM 699 C C . GLN A 1 90 ? -18.409 11.457 -6.591 1.00 80.19 90 GLN A C 1
ATOM 701 O O . GLN A 1 90 ? -17.413 11.907 -7.147 1.00 80.19 90 GLN A O 1
ATOM 706 N N . GLU A 1 91 ? -18.351 10.857 -5.397 1.00 68.69 91 GLU A N 1
ATOM 707 C CA . GLU A 1 91 ? -17.097 10.712 -4.645 1.00 68.69 91 GLU A CA 1
ATOM 708 C C . GLU A 1 91 ? -16.228 9.607 -5.242 1.00 68.69 91 GLU A C 1
ATOM 710 O O . GLU A 1 91 ? -15.016 9.759 -5.368 1.00 68.69 91 GLU A O 1
ATOM 715 N N . THR A 1 92 ? -16.854 8.497 -5.642 1.00 66.19 92 THR A N 1
ATOM 716 C CA . THR A 1 92 ? -16.151 7.344 -6.227 1.00 66.19 92 THR A CA 1
ATOM 717 C C . THR A 1 92 ? -16.179 7.316 -7.756 1.00 66.19 92 THR A C 1
ATOM 719 O O . THR A 1 92 ? -15.582 6.428 -8.362 1.00 66.19 92 THR A O 1
ATOM 722 N N . ASN A 1 93 ? -16.879 8.271 -8.373 1.00 84.62 93 ASN A N 1
ATOM 723 C CA . ASN A 1 93 ? -17.149 8.375 -9.805 1.00 84.62 93 ASN A CA 1
ATOM 724 C C . ASN A 1 93 ? -17.743 7.097 -10.429 1.00 84.62 93 ASN A C 1
ATOM 726 O O . ASN A 1 93 ? -17.415 6.697 -11.550 1.00 84.62 93 ASN A O 1
ATOM 730 N N . LYS A 1 94 ? -18.632 6.435 -9.683 1.00 90.00 94 LYS A N 1
ATOM 731 C CA . LYS A 1 94 ? -19.278 5.181 -10.085 1.00 90.00 94 LYS A CA 1
ATOM 732 C C . LYS A 1 94 ? -20.761 5.381 -10.342 1.00 90.00 94 LYS A C 1
ATOM 734 O O . LYS A 1 94 ? -21.476 6.026 -9.576 1.00 90.00 94 LYS A O 1
ATOM 739 N N . VAL A 1 95 ? -21.239 4.770 -11.416 1.00 94.44 95 VAL A N 1
ATOM 740 C CA . VAL A 1 95 ? -22.641 4.767 -11.819 1.00 94.44 95 VAL A CA 1
ATOM 741 C C . VAL A 1 95 ? -23.212 3.379 -11.567 1.00 94.44 95 VAL A C 1
ATOM 743 O O . VAL A 1 95 ? -22.817 2.408 -12.206 1.00 94.44 95 VAL A O 1
ATOM 746 N N . LYS A 1 96 ? -24.154 3.276 -10.632 1.00 94.62 96 LYS A N 1
ATOM 747 C CA . LYS A 1 96 ? -24.880 2.039 -10.352 1.00 94.62 96 LYS A CA 1
ATOM 748 C C . LYS A 1 96 ? -26.157 1.988 -11.186 1.00 94.62 96 LYS A C 1
ATOM 750 O O . LYS A 1 96 ? -27.029 2.844 -11.037 1.00 94.62 96 LYS A O 1
ATOM 755 N N . ILE A 1 97 ? -26.277 0.956 -12.010 1.00 94.62 97 ILE A N 1
ATOM 756 C CA . ILE A 1 97 ? -27.445 0.641 -12.830 1.00 94.62 97 ILE A CA 1
ATOM 757 C C . ILE A 1 97 ? -28.162 -0.540 -12.179 1.00 94.62 97 ILE A C 1
ATOM 759 O O . ILE A 1 97 ? -27.549 -1.566 -11.906 1.00 94.62 97 ILE A O 1
ATOM 763 N N . VAL A 1 98 ? -29.460 -0.400 -11.919 1.00 91.25 98 VAL A N 1
ATOM 764 C CA . VAL A 1 98 ? -30.310 -1.478 -11.394 1.00 91.25 98 VAL A CA 1
ATOM 765 C C . VAL A 1 98 ? -31.402 -1.773 -12.408 1.00 91.25 98 VAL A C 1
ATOM 767 O O . VAL A 1 98 ? -32.154 -0.870 -12.785 1.00 91.25 98 VAL A O 1
ATOM 770 N N . PHE A 1 99 ? -31.505 -3.028 -12.833 1.00 89.56 99 PHE A N 1
ATOM 771 C CA . PHE A 1 99 ? -32.457 -3.457 -13.849 1.00 89.56 99 PHE A CA 1
ATOM 772 C C . PHE A 1 99 ? -33.793 -3.854 -13.217 1.00 89.56 99 PHE A C 1
ATOM 774 O O . PHE A 1 99 ? -33.875 -4.749 -12.377 1.00 89.56 99 PHE A O 1
ATOM 781 N N . LYS A 1 100 ? -34.871 -3.185 -13.629 1.00 80.38 100 LYS A N 1
ATOM 782 C CA . LYS A 1 100 ? -36.229 -3.423 -13.118 1.00 80.38 100 LYS A CA 1
ATOM 783 C C . LYS A 1 100 ? -36.971 -4.502 -13.898 1.00 80.38 100 LYS A C 1
ATOM 785 O O . LYS A 1 100 ? -37.819 -5.186 -13.327 1.00 80.38 100 LYS A O 1
ATOM 790 N N . ASN A 1 101 ? -36.672 -4.656 -15.189 1.00 70.25 101 ASN A N 1
ATOM 791 C CA . ASN A 1 101 ? -37.346 -5.615 -16.059 1.00 70.25 101 ASN A CA 1
ATOM 792 C C . ASN A 1 101 ? -36.433 -6.798 -16.410 1.00 70.25 101 ASN A C 1
ATOM 794 O O . ASN A 1 101 ? -35.690 -6.758 -17.388 1.00 70.25 101 ASN A O 1
ATOM 798 N N . LYS A 1 102 ? -36.530 -7.868 -15.614 1.00 62.16 102 LYS A N 1
ATOM 799 C CA . LYS A 1 102 ? -35.720 -9.091 -15.753 1.00 62.16 102 LYS A CA 1
ATOM 800 C C . LYS A 1 102 ? -36.101 -9.964 -16.963 1.00 62.16 102 LYS A C 1
ATOM 802 O O . LYS A 1 102 ? -35.423 -10.941 -17.250 1.00 62.16 102 LYS A O 1
ATOM 807 N N . GLU A 1 103 ? -37.187 -9.646 -17.675 1.00 60.94 103 GLU A N 1
ATOM 808 C CA . GLU A 1 103 ? -37.660 -10.446 -18.817 1.00 60.94 103 GLU A CA 1
ATOM 809 C C . GLU A 1 103 ? -37.057 -10.015 -20.167 1.00 60.94 103 GLU A C 1
ATOM 811 O O . GLU A 1 103 ? -37.260 -10.690 -21.180 1.00 60.94 103 GLU A O 1
ATOM 816 N N . GLN A 1 104 ? -36.309 -8.906 -20.216 1.00 68.56 104 GLN A N 1
ATOM 817 C CA . GLN A 1 104 ? -35.659 -8.463 -21.448 1.00 68.56 104 GLN A CA 1
ATOM 818 C C . GLN A 1 104 ? -34.431 -9.323 -21.768 1.00 68.56 104 GLN A C 1
ATOM 820 O O . GLN A 1 104 ? -33.565 -9.543 -20.930 1.00 68.56 104 GLN A O 1
ATOM 825 N N . ASN A 1 105 ? -34.341 -9.781 -23.021 1.00 70.94 105 ASN A N 1
ATOM 826 C CA . ASN A 1 105 ? -33.183 -10.543 -23.499 1.00 70.94 105 ASN A CA 1
ATOM 827 C C . ASN A 1 105 ? -31.913 -9.689 -23.614 1.00 70.94 105 ASN A C 1
ATOM 829 O O . ASN A 1 105 ? -30.827 -10.245 -23.617 1.00 70.94 105 ASN A O 1
ATOM 833 N N . ILE A 1 106 ? -32.065 -8.375 -23.790 1.00 82.94 106 ILE A N 1
ATOM 834 C CA . ILE A 1 106 ? -30.976 -7.405 -23.887 1.00 82.94 106 ILE A CA 1
ATOM 835 C C . ILE A 1 106 ? -31.451 -6.154 -23.158 1.00 82.94 106 ILE A C 1
ATOM 837 O O . ILE A 1 106 ? -32.446 -5.550 -23.566 1.00 82.94 106 ILE A O 1
ATOM 841 N N . LYS A 1 107 ? -30.757 -5.788 -22.087 1.00 89.69 107 LYS A N 1
ATOM 842 C CA . LYS A 1 107 ? -31.007 -4.592 -21.286 1.00 89.69 107 LYS A CA 1
ATOM 843 C C . LYS A 1 107 ? -30.128 -3.463 -21.807 1.00 89.69 107 LYS A C 1
ATOM 845 O O . LYS A 1 107 ? -28.954 -3.672 -22.108 1.00 89.69 107 LYS A O 1
ATOM 850 N N . ARG A 1 108 ? -30.707 -2.273 -21.953 1.00 91.44 108 ARG A N 1
ATOM 851 C CA . ARG A 1 108 ? -30.033 -1.091 -22.499 1.00 91.44 108 ARG A CA 1
ATOM 852 C C . ARG A 1 108 ? -30.279 0.094 -21.582 1.00 91.44 108 ARG A C 1
ATOM 854 O O . ARG A 1 108 ? -31.426 0.394 -21.271 1.00 91.44 108 ARG A O 1
ATOM 861 N N . THR A 1 109 ? -29.214 0.774 -21.182 1.00 93.31 109 THR A N 1
ATOM 862 C CA . THR A 1 109 ? -29.291 1.952 -20.313 1.00 93.31 109 THR A CA 1
ATOM 863 C C . THR A 1 109 ? -28.460 3.070 -20.919 1.00 93.31 109 THR A C 1
ATOM 865 O O . THR A 1 109 ? -27.243 2.945 -21.044 1.00 93.31 109 THR A O 1
ATOM 868 N N . ASN A 1 110 ? -29.112 4.165 -21.307 1.00 94.94 110 ASN A N 1
ATOM 869 C CA . ASN A 1 110 ? -28.414 5.355 -21.785 1.00 94.94 110 ASN A CA 1
ATOM 870 C C . ASN A 1 110 ? -27.735 6.063 -20.614 1.00 94.94 110 ASN A C 1
ATOM 872 O O . ASN A 1 110 ? -28.338 6.222 -19.557 1.00 94.94 110 ASN A O 1
ATOM 876 N N . LEU A 1 111 ? -26.493 6.488 -20.818 1.00 96.38 111 LEU A N 1
ATOM 877 C CA . LEU A 1 111 ? -25.688 7.259 -19.882 1.00 96.38 111 LEU A CA 1
ATOM 878 C C . LEU A 1 111 ? -25.213 8.517 -20.604 1.00 96.38 111 LEU A C 1
ATOM 880 O O . LEU A 1 111 ? -24.612 8.436 -21.678 1.00 96.38 111 LEU A O 1
ATOM 884 N N . VAL A 1 112 ? -25.484 9.676 -20.012 1.00 97.00 112 VAL A N 1
ATOM 885 C CA . VAL A 1 112 ? -25.119 10.973 -20.586 1.00 97.00 112 VAL A CA 1
ATOM 886 C C . VAL A 1 112 ? -23.865 11.469 -19.887 1.00 97.00 112 VAL A C 1
ATOM 888 O O . VAL A 1 112 ? -23.890 11.831 -18.709 1.00 97.00 112 VAL A O 1
ATOM 891 N N . LEU A 1 113 ? -22.752 11.430 -20.612 1.00 95.62 113 LEU A N 1
ATOM 892 C CA . LEU A 1 113 ? -21.425 11.765 -20.116 1.00 95.62 113 LEU A CA 1
ATOM 893 C C . LEU A 1 113 ? -21.040 13.188 -20.505 1.00 95.62 113 LEU A C 1
ATOM 895 O O . LEU A 1 113 ? -21.371 13.672 -21.586 1.00 95.62 113 LEU A O 1
ATOM 899 N N . THR A 1 114 ? -20.283 13.842 -19.634 1.00 92.06 114 THR A N 1
ATOM 900 C CA . THR A 1 114 ? -19.661 15.140 -19.903 1.00 92.06 114 THR A CA 1
ATOM 901 C C . THR A 1 114 ? -18.315 15.234 -19.184 1.00 92.06 114 THR A C 1
ATOM 903 O O . THR A 1 114 ? -17.980 14.377 -18.362 1.00 92.06 114 THR A O 1
ATOM 906 N N . THR A 1 115 ? -17.519 16.255 -19.489 1.00 89.25 115 THR A N 1
ATOM 907 C CA . THR A 1 115 ? -16.214 16.461 -18.851 1.00 89.25 115 THR A CA 1
ATOM 908 C C . THR A 1 115 ? -16.356 17.146 -17.491 1.00 89.25 115 THR A C 1
ATOM 910 O O . THR A 1 115 ? -17.315 17.882 -17.233 1.00 89.25 115 THR A O 1
ATOM 913 N N . THR A 1 116 ? -15.377 16.961 -16.608 1.00 81.44 116 THR A N 1
ATOM 914 C CA . THR A 1 116 ? -15.205 17.851 -15.450 1.00 81.44 116 THR A CA 1
ATOM 915 C C . THR A 1 116 ? -14.723 19.241 -15.904 1.00 81.44 116 THR A C 1
ATOM 917 O O . THR A 1 116 ? -14.450 19.470 -17.086 1.00 81.44 116 THR A O 1
ATOM 920 N N . ASP A 1 117 ? -14.685 20.210 -14.985 1.00 66.38 117 ASP A N 1
ATOM 921 C CA . ASP A 1 117 ? -14.335 21.606 -15.310 1.00 66.38 117 ASP A CA 1
ATOM 922 C C . ASP A 1 117 ? -12.820 21.791 -15.565 1.00 66.38 117 ASP A C 1
ATOM 924 O O . ASP A 1 117 ? -12.388 22.829 -16.070 1.00 66.38 117 ASP A O 1
ATOM 928 N N . SER A 1 118 ? -12.023 20.764 -15.260 1.00 57.19 118 SER A N 1
ATOM 929 C CA . SER A 1 118 ? -10.591 20.661 -15.544 1.00 57.19 118 SER A CA 1
ATOM 930 C C . SER A 1 118 ? -10.382 19.901 -16.855 1.00 57.19 118 SER A C 1
ATOM 932 O O . SER A 1 118 ? -10.906 18.801 -17.008 1.00 57.19 118 SER A O 1
ATOM 934 N N . VAL A 1 119 ? -9.598 20.441 -17.795 1.00 53.62 119 VAL A N 1
ATOM 935 C CA . VAL A 1 119 ? -9.323 19.763 -19.077 1.00 53.62 119 VAL A CA 1
ATOM 936 C C . VAL A 1 119 ? -7.835 19.534 -19.276 1.00 53.62 119 VAL A C 1
ATOM 938 O O . VAL A 1 119 ? -7.030 20.450 -19.122 1.00 53.62 119 VAL A O 1
ATOM 941 N N . GLY A 1 120 ? -7.494 18.311 -19.670 1.00 54.06 120 GLY A N 1
ATOM 942 C CA . GLY A 1 120 ? -6.198 17.915 -20.211 1.00 54.06 120 GLY A CA 1
ATOM 943 C C . GLY A 1 120 ? -6.409 16.936 -21.367 1.00 54.06 120 GLY A C 1
ATOM 944 O O . GLY A 1 120 ? -7.473 16.334 -21.463 1.00 54.06 120 GLY A O 1
ATOM 945 N N . ASN A 1 121 ? -5.417 16.775 -22.246 1.00 52.84 121 ASN A N 1
ATOM 946 C CA . ASN A 1 121 ? -5.443 15.745 -23.294 1.00 52.84 121 ASN A CA 1
ATOM 947 C C . ASN A 1 121 ? -5.099 14.380 -22.671 1.00 52.84 121 ASN A C 1
ATOM 949 O O . ASN A 1 121 ? -3.987 13.876 -22.841 1.00 52.84 121 ASN A O 1
ATOM 953 N N . ASN A 1 122 ? -6.034 13.811 -21.910 1.00 58.47 122 ASN A N 1
ATOM 954 C CA . ASN A 1 122 ? -5.858 12.524 -21.243 1.00 58.47 122 ASN A CA 1
ATOM 955 C C . ASN A 1 122 ? -6.710 11.446 -21.916 1.00 58.47 122 ASN A C 1
ATOM 957 O O . ASN A 1 122 ? -7.836 11.700 -22.347 1.00 58.47 122 ASN A O 1
ATOM 961 N N . GLN A 1 123 ? -6.150 10.240 -21.983 1.00 63.88 123 GLN A N 1
ATOM 962 C CA . GLN A 1 123 ? -6.855 9.025 -22.368 1.00 63.88 123 GLN A CA 1
ATOM 963 C C . GLN A 1 123 ? -7.007 8.161 -21.121 1.00 63.88 123 GLN A C 1
ATOM 965 O O . GLN A 1 123 ? -6.018 7.702 -20.558 1.00 63.88 123 GLN A O 1
ATOM 970 N N . GLU A 1 124 ? -8.240 7.953 -20.680 1.00 74.06 124 GLU A N 1
ATOM 971 C CA . GLU A 1 124 ? -8.554 7.148 -19.498 1.00 74.06 124 GLU A CA 1
ATOM 972 C C . GLU A 1 124 ? -9.673 6.154 -19.837 1.00 74.06 124 GLU A C 1
ATOM 974 O O . GLU A 1 124 ? -10.359 6.313 -20.842 1.00 74.06 124 GLU A O 1
ATOM 979 N N . ARG A 1 125 ? -9.858 5.087 -19.053 1.00 81.81 125 ARG A N 1
ATOM 980 C CA . ARG A 1 125 ? -10.743 3.971 -19.434 1.00 81.81 125 ARG A CA 1
ATOM 981 C C . ARG A 1 125 ? -11.992 3.890 -18.561 1.00 81.81 125 ARG A C 1
ATOM 983 O O . ARG A 1 125 ? -11.897 3.855 -17.340 1.00 81.81 125 ARG A O 1
ATOM 990 N N . MET A 1 126 ? -13.151 3.794 -19.204 1.00 89.56 126 MET A N 1
ATOM 991 C CA . MET A 1 126 ? -14.430 3.441 -18.584 1.00 89.56 126 MET A CA 1
ATOM 992 C C . MET A 1 126 ? -14.687 1.941 -18.756 1.00 89.56 126 MET A C 1
ATOM 994 O O . MET A 1 126 ? -14.417 1.393 -19.822 1.00 89.56 126 MET A O 1
ATOM 998 N N . TYR A 1 127 ? -15.249 1.272 -17.752 1.00 88.75 127 TYR A N 1
ATOM 999 C CA . TYR A 1 127 ? -15.684 -0.127 -17.857 1.00 88.75 127 TYR A CA 1
ATOM 1000 C C . TYR A 1 127 ? -16.885 -0.398 -16.940 1.00 88.75 127 TYR A C 1
ATOM 1002 O O . TYR A 1 127 ? -17.175 0.386 -16.035 1.00 88.75 127 TYR A O 1
ATOM 1010 N N . ALA A 1 128 ? -17.585 -1.510 -17.171 1.00 90.56 128 ALA A N 1
ATOM 1011 C CA . ALA A 1 128 ? -18.686 -1.982 -16.335 1.00 90.56 128 ALA A CA 1
ATOM 1012 C C . ALA A 1 128 ? -18.323 -3.287 -15.619 1.00 90.56 128 ALA A C 1
ATOM 1014 O O . ALA A 1 128 ? -17.614 -4.119 -16.182 1.00 90.56 128 ALA A O 1
ATOM 1015 N N . LYS A 1 129 ? -18.845 -3.479 -14.406 1.00 89.25 129 LYS A N 1
ATOM 1016 C CA . LYS A 1 129 ? -18.768 -4.723 -13.632 1.00 89.25 129 LYS A CA 1
ATOM 1017 C C . LYS A 1 129 ? -20.166 -5.212 -13.253 1.00 89.25 129 LYS A C 1
ATOM 1019 O O . LYS A 1 129 ? -21.015 -4.401 -12.883 1.00 89.25 129 LYS A O 1
ATOM 1024 N N . VAL A 1 130 ? -20.378 -6.524 -13.292 1.00 84.94 130 VAL A N 1
ATOM 1025 C CA . VAL A 1 130 ? -21.581 -7.215 -12.788 1.00 84.94 130 VAL A CA 1
ATOM 1026 C C . VAL A 1 130 ? -21.165 -8.347 -11.849 1.00 84.94 130 VAL A C 1
ATOM 1028 O O . VAL A 1 130 ? -20.084 -8.914 -12.005 1.00 84.94 130 VAL A O 1
ATOM 1031 N N . ILE A 1 131 ? -22.008 -8.674 -10.868 1.00 78.00 131 ILE A N 1
ATOM 1032 C CA . ILE A 1 131 ? -21.808 -9.820 -9.969 1.00 78.00 131 ILE A CA 1
ATOM 1033 C C . ILE A 1 131 ? -22.902 -10.840 -10.261 1.00 78.00 131 ILE A C 1
ATOM 1035 O O . ILE A 1 131 ? -24.085 -10.498 -10.206 1.00 78.00 131 ILE A O 1
ATOM 1039 N N . ARG A 1 132 ? -22.516 -12.085 -10.557 1.00 81.38 132 ARG A N 1
ATOM 1040 C CA . ARG A 1 132 ? -23.458 -13.164 -10.900 1.00 81.38 132 ARG A CA 1
ATOM 1041 C C . ARG A 1 132 ? -23.682 -14.124 -9.735 1.00 81.38 132 ARG A C 1
ATOM 1043 O O . ARG A 1 132 ? -23.064 -14.013 -8.678 1.00 81.38 132 ARG A O 1
ATOM 1050 N N . GLN A 1 133 ? -24.606 -15.072 -9.914 1.00 69.75 133 GLN A N 1
ATOM 1051 C CA . GLN A 1 133 ? -25.021 -16.026 -8.871 1.00 69.75 133 GLN A CA 1
ATOM 1052 C C . GLN A 1 133 ? -23.883 -16.914 -8.343 1.00 69.75 133 GLN A C 1
ATOM 1054 O O . GLN A 1 133 ? -23.974 -17.442 -7.236 1.00 69.75 133 GLN A O 1
ATOM 1059 N N . ASP A 1 134 ? -22.805 -17.064 -9.106 1.00 71.25 134 ASP A N 1
ATOM 1060 C CA . ASP A 1 134 ? -21.578 -17.752 -8.701 1.00 71.25 134 ASP A CA 1
ATOM 1061 C C . ASP A 1 134 ? -20.682 -16.910 -7.774 1.00 71.25 134 ASP A C 1
ATOM 1063 O O . ASP A 1 134 ? -19.604 -17.360 -7.393 1.00 71.25 134 ASP A O 1
ATOM 1067 N N . SER A 1 135 ? -21.129 -15.711 -7.382 1.00 63.09 135 SER A N 1
ATOM 1068 C CA . SER A 1 135 ? -20.353 -14.707 -6.640 1.00 63.09 135 SER A CA 1
ATOM 1069 C C . SER A 1 135 ? -19.102 -14.214 -7.377 1.00 63.09 135 SER A C 1
ATOM 1071 O O . SER A 1 135 ? -18.256 -13.564 -6.761 1.00 63.09 135 SER A O 1
ATOM 1073 N N . GLN A 1 136 ? -18.976 -14.491 -8.679 1.00 63.53 136 GLN A N 1
ATOM 1074 C CA . GLN A 1 136 ? -17.881 -13.980 -9.493 1.00 63.53 136 GLN A CA 1
ATOM 1075 C C . GLN A 1 136 ? -18.233 -12.611 -10.066 1.00 63.53 136 GLN A C 1
ATOM 1077 O O . GLN A 1 136 ? -19.393 -12.288 -10.346 1.00 63.53 136 GLN A O 1
ATOM 1082 N N . ILE A 1 137 ? -17.192 -11.801 -10.229 1.00 68.81 137 ILE A N 1
ATOM 1083 C CA . ILE A 1 137 ? -17.268 -10.494 -10.865 1.00 68.81 137 ILE A CA 1
ATOM 1084 C C . ILE A 1 137 ? -16.948 -10.688 -12.341 1.00 68.81 137 ILE A C 1
ATOM 1086 O O . ILE A 1 137 ? -15.967 -11.338 -12.697 1.00 68.81 137 ILE A O 1
ATOM 1090 N N . TYR A 1 138 ? -17.753 -10.086 -13.198 1.00 76.62 138 TYR A N 1
ATOM 1091 C CA . TYR A 1 138 ? -17.515 -10.078 -14.627 1.00 76.62 138 TYR A CA 1
ATOM 1092 C C . TYR A 1 138 ? -17.396 -8.644 -15.119 1.00 76.62 138 TYR A C 1
ATOM 1094 O O . TYR A 1 138 ? -18.157 -7.774 -14.691 1.00 76.62 138 TYR A O 1
ATOM 1102 N N . THR A 1 139 ? -16.443 -8.405 -16.016 1.00 79.69 139 THR A N 1
ATOM 1103 C CA . THR A 1 139 ? -16.040 -7.052 -16.416 1.00 79.69 139 THR A CA 1
ATOM 1104 C C . THR A 1 139 ? -16.202 -6.879 -17.924 1.00 79.69 139 THR A C 1
ATOM 1106 O O . THR A 1 139 ? -15.865 -7.772 -18.704 1.00 79.69 139 THR A O 1
ATOM 1109 N N . SER A 1 140 ? -16.719 -5.728 -18.356 1.00 86.12 140 SER A N 1
ATOM 1110 C CA . SER A 1 140 ? -16.778 -5.382 -19.777 1.00 86.12 140 SER A CA 1
ATOM 1111 C C . SER A 1 140 ? -15.378 -5.126 -20.326 1.00 86.12 140 SER A C 1
ATOM 1113 O O . SER A 1 140 ? -14.460 -4.752 -19.594 1.00 86.12 140 SER A O 1
ATOM 1115 N N . LYS A 1 141 ? -15.223 -5.187 -21.650 1.00 79.50 141 LYS A N 1
ATOM 1116 C CA . LYS A 1 141 ? -14.069 -4.534 -22.278 1.00 79.50 141 LYS A CA 1
ATOM 1117 C C . LYS A 1 141 ? -14.058 -3.036 -21.931 1.00 79.50 141 LYS A C 1
ATOM 1119 O O . LYS A 1 141 ? -15.136 -2.428 -21.884 1.00 79.50 141 LYS A O 1
ATOM 1124 N N . PRO A 1 142 ? -12.883 -2.445 -21.662 1.00 79.50 142 PRO A N 1
ATOM 1125 C CA . PRO A 1 142 ? -12.791 -1.023 -21.387 1.00 79.50 142 PRO A CA 1
ATOM 1126 C C . PRO A 1 142 ? -13.034 -0.191 -22.652 1.00 79.50 142 PRO A C 1
ATOM 1128 O O . PRO A 1 142 ? -12.718 -0.612 -23.764 1.00 79.50 142 PRO A O 1
ATOM 1131 N N . VAL A 1 143 ? -13.558 1.015 -22.459 1.00 85.69 143 VAL A N 1
ATOM 1132 C CA . VAL A 1 143 ? -13.718 2.048 -23.485 1.00 85.69 143 VAL A CA 1
ATOM 1133 C C . VAL A 1 143 ? -12.781 3.200 -23.153 1.00 85.69 143 VAL A C 1
ATOM 1135 O O . VAL A 1 143 ? -12.899 3.804 -22.087 1.00 85.69 143 VAL A O 1
ATOM 1138 N N . THR A 1 144 ? -11.867 3.521 -24.062 1.00 81.56 144 THR A N 1
ATOM 1139 C CA . THR A 1 144 ? -10.964 4.668 -23.928 1.00 81.56 144 THR A CA 1
ATOM 1140 C C . THR A 1 144 ? -11.732 5.971 -24.137 1.00 81.56 144 THR A C 1
ATOM 1142 O O . THR A 1 144 ? -12.255 6.234 -25.216 1.00 81.56 144 THR A O 1
ATOM 1145 N N . ILE A 1 145 ? -11.784 6.817 -23.118 1.00 85.38 145 ILE A N 1
ATOM 1146 C CA . ILE A 1 145 ? -12.347 8.160 -23.182 1.00 85.38 145 ILE A CA 1
ATOM 1147 C C . ILE A 1 145 ? -11.208 9.157 -23.384 1.00 85.38 145 ILE A C 1
ATOM 1149 O O . ILE A 1 145 ? -10.290 9.232 -22.570 1.00 85.38 145 ILE A O 1
ATOM 1153 N N . THR A 1 146 ? -11.283 9.934 -24.462 1.00 81.44 146 THR A N 1
ATOM 1154 C CA . THR A 1 146 ? -10.388 11.069 -24.724 1.00 81.44 146 THR A CA 1
ATOM 1155 C C . THR A 1 146 ? -11.140 12.366 -24.454 1.00 81.44 146 THR A C 1
ATOM 1157 O O . THR A 1 146 ? -12.193 12.590 -25.045 1.00 81.44 146 THR A O 1
ATOM 1160 N N . THR A 1 147 ? -10.628 13.242 -23.593 1.00 81.75 147 THR A N 1
ATOM 1161 C CA . THR A 1 147 ? -11.231 14.567 -23.369 1.00 81.75 147 THR A CA 1
ATOM 1162 C C . THR A 1 147 ? -10.490 15.648 -24.161 1.00 81.75 147 THR A C 1
ATOM 1164 O O . THR A 1 147 ? -9.268 15.608 -24.295 1.00 81.75 147 THR A O 1
ATOM 1167 N N . THR A 1 148 ? -11.221 16.611 -24.735 1.00 78.81 148 THR A N 1
ATOM 1168 C CA . THR A 1 148 ? -10.632 17.696 -25.549 1.00 78.81 148 THR A CA 1
ATOM 1169 C C . THR A 1 148 ? -11.191 19.065 -25.166 1.00 78.81 148 THR A C 1
ATOM 1171 O O . THR A 1 148 ? -12.397 19.207 -24.961 1.00 78.81 148 THR A O 1
ATOM 1174 N N . SER A 1 149 ? -10.343 20.099 -25.119 1.00 74.75 149 SER A N 1
ATOM 1175 C CA . SER A 1 149 ? -10.766 21.478 -24.825 1.00 74.75 149 SER A CA 1
ATOM 1176 C C . SER A 1 149 ? -11.337 22.193 -26.054 1.00 74.75 149 SER A C 1
ATOM 1178 O O . SER A 1 149 ? -10.904 21.977 -27.188 1.00 74.75 149 SER A O 1
ATOM 1180 N N . SER A 1 150 ? -12.292 23.100 -25.833 1.00 58.75 150 SER A N 1
ATOM 1181 C CA . SER A 1 150 ? -12.963 23.854 -26.904 1.00 58.75 150 SER A CA 1
ATOM 1182 C C . SER A 1 150 ? -12.039 24.859 -27.627 1.00 58.75 150 SER A C 1
ATOM 1184 O O . SER A 1 150 ? -12.395 25.360 -28.693 1.00 58.75 150 SER A O 1
ATOM 1186 N N . GLU A 1 151 ? -10.859 25.170 -27.074 1.00 55.88 151 GLU A N 1
ATOM 1187 C CA . GLU A 1 151 ? -9.912 26.156 -27.627 1.00 55.88 151 GLU A CA 1
ATOM 1188 C C . GLU A 1 151 ? -9.073 25.617 -28.803 1.00 55.88 151 GLU A C 1
ATOM 1190 O O . GLU A 1 151 ? -8.701 26.390 -29.689 1.00 55.88 151 GLU A O 1
ATOM 1195 N N . ASN A 1 152 ? -8.853 24.299 -28.894 1.00 44.22 152 ASN A N 1
ATOM 1196 C CA . ASN A 1 152 ? -8.015 23.698 -29.944 1.00 44.22 152 ASN A CA 1
ATOM 1197 C C . ASN A 1 152 ? -8.713 23.574 -31.314 1.00 44.22 152 ASN A C 1
ATOM 1199 O O . ASN A 1 152 ? -8.041 23.566 -32.347 1.00 44.22 152 ASN A O 1
ATOM 1203 N N . ASN A 1 153 ? -10.052 23.570 -31.360 1.00 43.25 153 ASN A N 1
ATOM 1204 C CA . ASN A 1 153 ? -10.792 23.482 -32.629 1.00 43.25 153 ASN A CA 1
ATOM 1205 C C . ASN A 1 153 ? -10.744 24.778 -33.457 1.00 43.25 153 ASN A C 1
ATOM 1207 O O . ASN A 1 153 ? -10.850 24.717 -34.679 1.00 43.25 153 ASN A O 1
ATOM 1211 N N . LYS A 1 154 ? -10.494 25.944 -32.840 1.00 42.03 154 LYS A N 1
ATOM 1212 C CA . LYS A 1 154 ? -10.262 27.186 -33.603 1.00 42.03 154 LYS A CA 1
ATOM 1213 C C . LYS A 1 154 ? -8.920 27.184 -34.334 1.00 42.03 154 LYS A C 1
ATOM 1215 O O . LYS A 1 154 ? -8.842 27.731 -35.427 1.00 42.03 154 LYS A O 1
ATOM 1220 N N . GLN A 1 155 ? -7.892 26.543 -33.773 1.00 41.50 155 GLN A N 1
ATOM 1221 C CA . GLN A 1 155 ? -6.590 26.441 -34.438 1.00 41.50 155 GLN A CA 1
ATOM 1222 C C . GLN A 1 155 ? -6.586 25.383 -35.549 1.00 41.50 155 GLN A C 1
ATOM 1224 O O . GLN A 1 155 ? -5.950 25.605 -36.573 1.00 41.50 155 GLN A O 1
ATOM 1229 N N . GLN A 1 156 ? -7.334 24.280 -35.425 1.00 40.88 156 GLN A N 1
ATOM 1230 C CA . GLN A 1 156 ? -7.433 23.293 -36.513 1.00 40.88 156 GLN A CA 1
ATOM 1231 C C . GLN A 1 156 ? -8.320 23.750 -37.685 1.00 40.88 156 GLN A C 1
ATOM 1233 O O . GLN A 1 156 ? -7.970 23.476 -38.834 1.00 40.88 156 GLN A O 1
ATOM 1238 N N . GLU A 1 157 ? -9.397 24.510 -37.444 1.00 38.50 157 GLU A N 1
ATOM 1239 C CA . GLU A 1 157 ? -10.183 25.117 -38.535 1.00 38.50 157 GLU A CA 1
ATOM 1240 C C . GLU A 1 157 ? -9.434 26.263 -39.246 1.00 38.50 157 GLU A C 1
ATOM 1242 O O . GLU A 1 157 ? -9.634 26.471 -40.444 1.00 38.50 157 GLU A O 1
ATOM 1247 N N . GLU A 1 158 ? -8.525 26.977 -38.565 1.00 38.19 158 GLU A N 1
ATOM 1248 C CA . GLU A 1 158 ? -7.633 27.956 -39.213 1.00 38.19 158 GLU A CA 1
ATOM 1249 C C . GLU A 1 158 ? -6.502 27.289 -40.014 1.00 38.19 158 GLU A C 1
ATOM 1251 O O . GLU A 1 158 ? -6.104 27.817 -41.052 1.00 38.19 158 GLU A O 1
ATOM 1256 N N . ILE A 1 159 ? -6.027 26.104 -39.613 1.00 41.00 159 ILE A N 1
ATOM 1257 C CA . ILE A 1 159 ? -5.014 25.355 -40.377 1.00 41.00 159 ILE A CA 1
ATOM 1258 C C . ILE A 1 159 ? -5.612 24.775 -41.671 1.00 41.00 159 ILE A C 1
ATOM 1260 O O . ILE A 1 159 ? -4.969 24.859 -42.713 1.00 41.00 159 ILE A O 1
ATOM 1264 N N . GLN A 1 160 ? -6.866 24.303 -41.666 1.00 36.12 160 GLN A N 1
ATOM 1265 C CA . GLN A 1 160 ? -7.530 23.838 -42.898 1.00 36.12 160 GLN A CA 1
ATOM 1266 C C . GLN A 1 160 ? -7.977 24.965 -43.845 1.00 36.12 160 GLN A C 1
ATOM 1268 O O . GLN A 1 160 ? -8.182 24.708 -45.027 1.00 36.12 160 GLN A O 1
ATOM 1273 N N . LYS A 1 161 ? -8.091 26.215 -43.374 1.00 32.25 161 LYS A N 1
ATOM 1274 C CA . LYS A 1 161 ? -8.355 27.380 -44.244 1.00 32.25 161 LYS A CA 1
ATOM 1275 C C . LYS A 1 161 ? -7.096 28.017 -44.831 1.00 32.25 161 LYS A C 1
ATOM 1277 O O . LYS A 1 161 ? -7.187 28.675 -45.861 1.00 32.25 161 LYS A O 1
ATOM 1282 N N . ASN A 1 162 ? -5.939 27.815 -44.205 1.00 33.19 162 ASN A N 1
ATOM 1283 C CA . ASN A 1 162 ? -4.673 28.406 -44.644 1.00 33.19 162 ASN A CA 1
ATOM 1284 C C . ASN A 1 162 ? -3.876 27.519 -45.619 1.00 33.19 162 ASN A C 1
ATOM 1286 O O . ASN A 1 162 ? -2.843 27.958 -46.120 1.00 33.19 162 ASN A O 1
ATOM 1290 N N . GLU A 1 163 ? -4.351 26.308 -45.930 1.00 34.69 163 GLU A N 1
ATOM 1291 C CA . GLU A 1 163 ? -3.771 25.464 -46.988 1.00 34.69 163 GLU A CA 1
ATOM 1292 C C . GLU A 1 163 ? -4.372 25.720 -48.386 1.00 34.69 163 GLU A C 1
ATOM 1294 O O . GLU A 1 163 ? -3.828 25.220 -49.370 1.00 34.69 163 GLU A O 1
ATOM 1299 N N . GLU A 1 164 ? -5.425 26.542 -48.515 1.00 33.56 164 GLU A N 1
ATOM 1300 C CA . GLU A 1 164 ? -6.000 26.909 -49.826 1.00 33.56 164 GLU A CA 1
ATOM 1301 C C . GLU A 1 164 ? -5.554 28.279 -50.377 1.00 33.56 164 GLU A C 1
ATOM 1303 O O . GLU A 1 164 ? -5.683 28.492 -51.578 1.00 33.56 164 GLU A O 1
ATOM 1308 N N . ASP A 1 165 ? -4.941 29.168 -49.583 1.00 31.19 165 ASP A N 1
ATOM 1309 C CA . ASP A 1 165 ? -4.489 30.494 -50.052 1.00 31.19 165 ASP A CA 1
ATOM 1310 C C . ASP A 1 165 ? -3.050 30.807 -49.595 1.00 31.19 165 ASP A C 1
ATOM 1312 O O . ASP A 1 165 ? -2.800 31.526 -48.628 1.00 31.19 165 ASP A O 1
ATOM 1316 N N . GLY A 1 166 ? -2.073 30.252 -50.318 1.00 27.08 166 GLY A N 1
ATOM 1317 C CA . GLY A 1 166 ? -0.641 30.389 -50.039 1.00 27.08 166 GLY A CA 1
ATOM 1318 C C . GLY A 1 166 ? 0.194 30.886 -51.223 1.00 27.08 166 GLY A C 1
ATOM 1319 O O . GLY A 1 166 ? 1.204 30.272 -51.546 1.00 27.08 166 GLY A O 1
ATOM 1320 N N . GLU A 1 167 ? -0.175 32.003 -51.857 1.00 32.12 167 GLU A N 1
ATOM 1321 C CA . GLU A 1 167 ? 0.739 32.780 -52.713 1.00 32.12 167 GLU A CA 1
ATOM 1322 C C . GLU A 1 167 ? 0.743 34.263 -52.301 1.00 32.12 167 GLU A C 1
ATOM 1324 O O . GLU A 1 167 ? -0.114 35.048 -52.698 1.00 32.12 167 GLU A O 1
ATOM 1329 N N . SER A 1 168 ? 1.738 34.683 -51.512 1.00 28.27 168 SER A N 1
ATOM 1330 C CA . SER A 1 168 ? 2.681 35.751 -51.896 1.00 28.27 168 SER A CA 1
ATOM 1331 C C . SER A 1 168 ? 3.480 36.329 -50.715 1.00 28.27 168 SER A C 1
ATOM 1333 O O . SER A 1 168 ? 2.977 36.556 -49.622 1.00 28.27 168 SER A O 1
ATOM 1335 N N . ALA A 1 169 ? 4.731 36.656 -51.052 1.00 28.81 169 ALA A N 1
ATOM 1336 C CA . ALA A 1 169 ? 5.545 37.764 -50.549 1.00 28.81 169 ALA A CA 1
ATOM 1337 C C . ALA A 1 169 ? 6.218 37.683 -49.158 1.00 28.81 169 ALA A C 1
ATOM 1339 O O . ALA A 1 169 ? 5.631 37.873 -48.099 1.00 28.81 169 ALA A O 1
ATOM 1340 N N . GLN A 1 170 ? 7.551 37.573 -49.233 1.00 29.97 170 GLN A N 1
ATOM 1341 C CA . GLN A 1 170 ? 8.540 38.054 -48.262 1.00 29.97 170 GLN A CA 1
ATOM 1342 C C . GLN A 1 170 ? 8.401 39.562 -47.965 1.00 29.97 170 GLN A C 1
ATOM 1344 O O . GLN A 1 170 ? 8.260 40.330 -48.915 1.00 29.97 170 GLN A O 1
ATOM 1349 N N . GLN A 1 171 ? 8.664 39.994 -46.716 1.00 28.78 171 GLN A N 1
ATOM 1350 C CA . GLN A 1 171 ? 9.700 41.008 -46.395 1.00 28.78 171 GLN A CA 1
ATOM 1351 C C . GLN A 1 171 ? 9.864 41.343 -44.889 1.00 28.78 171 GLN A C 1
ATOM 1353 O O . GLN A 1 171 ? 8.924 41.805 -44.259 1.00 28.78 171 GLN A O 1
ATOM 1358 N N . SER A 1 172 ? 11.132 41.272 -44.432 1.00 26.94 172 SER A N 1
ATOM 1359 C CA . SER A 1 172 ? 11.862 42.120 -43.443 1.00 26.94 172 SER A CA 1
ATOM 1360 C C . SER A 1 172 ? 11.367 42.177 -41.972 1.00 26.94 172 SER A C 1
ATOM 1362 O O . SER A 1 172 ? 10.175 42.147 -41.730 1.00 26.94 172 SER A O 1
ATOM 1364 N N . SER A 1 173 ? 12.185 42.290 -40.912 1.00 26.58 173 SER A N 1
ATOM 1365 C CA . SER A 1 173 ? 13.530 42.874 -40.757 1.00 26.58 173 SER A CA 1
ATOM 1366 C C . SER A 1 173 ? 14.173 42.546 -39.377 1.00 26.58 173 SER A C 1
ATOM 1368 O O . SER A 1 173 ? 13.499 42.699 -38.365 1.00 26.58 173 SER A O 1
ATOM 1370 N N . THR A 1 174 ? 15.474 42.183 -39.378 1.00 24.75 174 THR A N 1
ATOM 1371 C CA . THR A 1 174 ? 16.631 42.627 -38.520 1.00 24.75 174 THR A CA 1
ATOM 1372 C C . THR A 1 174 ? 16.495 42.749 -36.984 1.00 24.75 174 THR A C 1
ATOM 1374 O O . THR A 1 174 ? 15.591 43.425 -36.514 1.00 24.75 174 THR A O 1
ATOM 1377 N N . ASN A 1 175 ? 17.388 42.228 -36.121 1.00 25.19 175 ASN A N 1
ATOM 1378 C CA . ASN A 1 175 ? 18.830 42.511 -35.852 1.00 25.19 175 ASN A CA 1
ATOM 1379 C C . ASN A 1 175 ? 19.289 41.516 -34.730 1.00 25.19 175 ASN A C 1
ATOM 1381 O O . ASN A 1 175 ? 18.418 41.043 -34.012 1.00 25.19 175 ASN A O 1
ATOM 1385 N N . SER A 1 176 ? 20.542 41.129 -34.438 1.00 24.88 176 SER A N 1
ATOM 1386 C CA . SER A 1 176 ? 21.891 41.686 -34.638 1.00 24.88 176 SER A CA 1
ATOM 1387 C C . SER A 1 176 ? 22.991 40.625 -34.372 1.00 24.88 176 SER A C 1
ATOM 1389 O O . SER A 1 176 ? 22.826 39.772 -33.508 1.00 24.88 176 SER A O 1
ATOM 1391 N N . GLU A 1 177 ? 24.136 40.814 -35.045 1.00 25.42 177 GLU A N 1
ATOM 1392 C CA . GLU A 1 177 ? 25.533 40.551 -34.617 1.00 25.42 177 GLU A CA 1
ATOM 1393 C C . GLU A 1 177 ? 26.073 39.110 -34.435 1.00 25.42 177 GLU A C 1
ATOM 1395 O O . GLU A 1 177 ? 25.972 38.498 -33.381 1.00 25.42 177 GLU A O 1
ATOM 1400 N N . SER A 1 178 ? 26.864 38.631 -35.405 1.00 27.09 178 SER A N 1
ATOM 1401 C CA . SER A 1 178 ? 28.340 38.702 -35.327 1.00 27.09 178 SER A CA 1
ATOM 1402 C C . SER A 1 178 ? 29.006 38.247 -36.640 1.00 27.09 178 SER A C 1
ATOM 1404 O O . SER A 1 178 ? 28.448 37.504 -37.442 1.00 27.09 178 SER A O 1
ATOM 1406 N N . SER A 1 179 ? 30.185 38.806 -36.896 1.00 24.81 179 SER A N 1
ATOM 1407 C CA . SER A 1 179 ? 30.924 38.873 -38.160 1.00 24.81 179 SER A CA 1
ATOM 1408 C C . SER A 1 179 ? 31.987 37.778 -38.334 1.00 24.81 179 SER A C 1
ATOM 1410 O O . SER A 1 179 ? 32.786 37.592 -37.420 1.00 24.81 179 SER A O 1
ATOM 1412 N N . ASN A 1 180 ? 32.095 37.172 -39.528 1.00 26.52 180 ASN A N 1
ATOM 1413 C CA . ASN A 1 180 ? 33.254 37.276 -40.451 1.00 26.52 180 ASN A CA 1
ATOM 1414 C C . ASN A 1 180 ? 33.256 36.183 -41.552 1.00 26.52 180 ASN A C 1
ATOM 1416 O O . ASN A 1 180 ? 33.378 35.005 -41.249 1.00 26.52 180 ASN A O 1
ATOM 1420 N N . SER A 1 181 ? 33.140 36.637 -42.817 1.00 24.88 181 SER A N 1
ATOM 1421 C CA . SER A 1 181 ? 33.987 36.366 -44.016 1.00 24.88 181 SER A CA 1
ATOM 1422 C C . SER A 1 181 ? 34.659 34.979 -44.154 1.00 24.88 181 SER A C 1
ATOM 1424 O O . SER A 1 181 ? 35.340 34.569 -43.225 1.00 24.88 181 SER A O 1
ATOM 1426 N N . LEU A 1 182 ? 34.711 34.219 -45.255 1.00 26.52 182 LEU A N 1
ATOM 1427 C CA . LEU A 1 182 ? 34.478 34.262 -46.716 1.00 26.52 182 LEU A CA 1
ATOM 1428 C C . LEU A 1 182 ? 34.238 32.765 -47.104 1.00 26.52 182 LEU A C 1
ATOM 1430 O O . LEU A 1 182 ? 34.581 31.890 -46.319 1.00 26.52 182 LEU A O 1
ATOM 1434 N N . ASP A 1 183 ? 33.654 32.319 -48.215 1.00 26.73 183 ASP A N 1
ATOM 1435 C CA . ASP A 1 183 ? 34.008 32.588 -49.604 1.00 26.73 183 ASP A CA 1
ATOM 1436 C C . ASP A 1 183 ? 32.996 31.900 -50.550 1.00 26.73 183 ASP A C 1
ATOM 1438 O O . ASP A 1 183 ? 32.233 31.009 -50.174 1.00 26.73 183 ASP A O 1
ATOM 1442 N N . ILE A 1 184 ? 33.011 32.352 -51.795 1.00 25.55 184 ILE A N 1
ATOM 1443 C CA . ILE A 1 184 ? 32.016 32.186 -52.859 1.00 25.55 184 ILE A CA 1
ATOM 1444 C C . ILE A 1 184 ? 32.318 30.963 -53.764 1.00 25.55 184 ILE A C 1
ATOM 1446 O O . ILE A 1 184 ? 33.463 30.809 -54.174 1.00 25.55 184 ILE A O 1
ATOM 1450 N N . ASN A 1 185 ? 31.303 30.161 -54.153 1.00 27.20 185 ASN A N 1
ATOM 1451 C CA . ASN A 1 185 ? 30.863 29.874 -55.550 1.00 27.20 185 ASN A CA 1
ATOM 1452 C C . ASN A 1 185 ? 30.228 28.483 -55.819 1.00 27.20 185 ASN A C 1
ATOM 1454 O O . ASN A 1 185 ? 30.874 27.453 -55.683 1.00 27.20 185 ASN A O 1
ATOM 1458 N N . SER A 1 186 ? 29.045 28.553 -56.452 1.00 25.91 186 SER A N 1
ATOM 1459 C CA . SER A 1 186 ? 28.631 27.853 -57.690 1.00 25.91 186 SER A CA 1
ATOM 1460 C C . SER A 1 186 ? 28.358 26.337 -57.684 1.00 25.91 186 SER A C 1
ATOM 1462 O O . SER A 1 186 ? 29.277 25.531 -57.621 1.00 25.91 186 SER A O 1
ATOM 1464 N N . LEU A 1 187 ? 27.097 25.951 -57.943 1.00 25.28 187 LEU A N 1
ATOM 1465 C CA . LEU A 1 187 ? 26.638 25.409 -59.243 1.00 25.28 187 LEU A CA 1
ATOM 1466 C C . LEU A 1 187 ? 25.190 24.882 -59.141 1.00 25.28 187 LEU A C 1
ATOM 1468 O O . LEU A 1 187 ? 24.921 23.904 -58.454 1.00 25.28 187 LEU A O 1
ATOM 1472 N N . ASN A 1 188 ? 24.281 25.502 -59.899 1.00 24.39 188 ASN A N 1
ATOM 1473 C CA . ASN A 1 188 ? 22.970 24.954 -60.269 1.00 24.39 188 ASN A CA 1
ATOM 1474 C C . ASN A 1 188 ? 23.067 24.272 -61.646 1.00 24.39 188 ASN A C 1
ATOM 1476 O O . ASN A 1 188 ? 23.699 24.822 -62.548 1.00 24.39 188 ASN A O 1
ATOM 1480 N N . LYS A 1 189 ? 22.364 23.146 -61.821 1.00 27.92 189 LYS A N 1
ATOM 1481 C CA . LYS A 1 189 ? 21.798 22.634 -63.090 1.00 27.92 189 LYS A CA 1
ATOM 1482 C C . LYS A 1 189 ? 20.638 21.702 -62.722 1.00 27.92 189 LYS A C 1
ATOM 1484 O O . LYS A 1 189 ? 20.851 20.711 -62.039 1.00 27.92 189 LYS A O 1
ATOM 1489 N N . GLU A 1 190 ? 19.398 22.165 -62.865 1.00 26.56 190 GLU A N 1
ATOM 1490 C CA . GLU A 1 190 ? 18.514 21.944 -64.026 1.00 26.56 190 GLU A CA 1
ATOM 1491 C C . GLU A 1 190 ? 18.183 20.471 -64.297 1.00 26.56 190 GLU A C 1
ATOM 1493 O O . GLU A 1 190 ? 19.026 19.728 -64.792 1.00 26.56 190 GLU A O 1
ATOM 1498 N N . GLN A 1 191 ? 16.903 20.116 -64.136 1.00 24.56 191 GLN A N 1
ATOM 1499 C CA . GLN A 1 191 ? 16.220 19.238 -65.084 1.00 24.56 191 GLN A CA 1
ATOM 1500 C C . GLN A 1 191 ? 14.735 19.615 -65.204 1.00 24.56 191 GLN A C 1
ATOM 1502 O O . GLN A 1 191 ? 14.001 19.686 -64.222 1.00 24.56 191 GLN A O 1
ATOM 1507 N N . LYS A 1 192 ? 14.350 19.921 -66.447 1.00 26.05 192 LYS A N 1
ATOM 1508 C CA . LYS A 1 192 ? 12.999 20.212 -66.930 1.00 26.05 192 LYS A CA 1
ATOM 1509 C C . LYS A 1 192 ? 12.236 18.918 -67.220 1.00 26.05 192 LYS A C 1
ATOM 1511 O O . LYS A 1 192 ? 12.818 17.940 -67.679 1.00 26.05 192 LYS A O 1
ATOM 1516 N N . ASN A 1 193 ? 10.925 19.028 -67.024 1.00 26.67 193 ASN A N 1
ATOM 1517 C CA . ASN A 1 193 ? 9.843 18.185 -67.528 1.00 26.67 193 ASN A CA 1
ATOM 1518 C C . ASN A 1 193 ? 9.958 17.840 -69.018 1.00 26.67 193 ASN A C 1
ATOM 1520 O O . ASN A 1 193 ? 10.376 18.690 -69.800 1.00 26.67 193 ASN A O 1
ATOM 1524 N N . GLU A 1 194 ? 9.372 16.705 -69.405 1.00 24.77 194 GLU A N 1
ATOM 1525 C CA . GLU A 1 194 ? 8.385 16.690 -70.490 1.00 24.77 194 GLU A CA 1
ATOM 1526 C C . GLU A 1 194 ? 7.439 15.483 -70.392 1.00 24.77 194 GLU A C 1
ATOM 1528 O O . GLU A 1 194 ? 7.818 14.381 -69.999 1.00 24.77 194 GLU A O 1
ATOM 1533 N N . VAL A 1 195 ? 6.177 15.769 -70.705 1.00 28.17 195 VAL A N 1
ATOM 1534 C CA . VAL A 1 195 ? 5.001 14.896 -70.736 1.00 28.17 195 VAL A CA 1
ATOM 1535 C C . VAL A 1 195 ? 4.732 14.559 -72.196 1.00 28.17 195 VAL A C 1
ATOM 1537 O O . VAL A 1 195 ? 4.725 15.473 -73.015 1.00 28.17 195 VAL A O 1
ATOM 1540 N N . GLU A 1 196 ? 4.379 13.312 -72.508 1.00 25.56 196 GLU A N 1
ATOM 1541 C CA . GLU A 1 196 ? 3.622 13.009 -73.726 1.00 25.56 196 GLU A CA 1
ATOM 1542 C C . GLU A 1 196 ? 2.492 12.008 -73.456 1.00 25.56 196 GLU A C 1
ATOM 1544 O O . GLU A 1 196 ? 2.676 10.934 -72.885 1.00 25.56 196 GLU A O 1
ATOM 1549 N N . ASN A 1 197 ? 1.301 12.422 -73.891 1.00 27.20 197 ASN A N 1
ATOM 1550 C CA . ASN A 1 197 ? 0.064 11.659 -73.976 1.00 27.20 197 ASN A CA 1
ATOM 1551 C C . ASN A 1 197 ? 0.106 10.679 -75.154 1.00 27.20 197 ASN A C 1
ATOM 1553 O O . ASN A 1 197 ? 0.572 11.043 -76.232 1.00 27.20 197 ASN A O 1
ATOM 1557 N N . ASN A 1 198 ? -0.580 9.537 -75.030 1.00 26.55 198 ASN A N 1
ATOM 1558 C CA . ASN A 1 198 ? -1.437 9.092 -76.129 1.00 26.55 198 ASN A CA 1
ATOM 1559 C C . ASN A 1 198 ? -2.574 8.157 -75.698 1.00 26.55 198 ASN A C 1
ATOM 1561 O O . ASN A 1 198 ? -2.448 7.321 -74.809 1.00 26.55 198 ASN A O 1
ATOM 1565 N N . SER A 1 199 ? -3.694 8.358 -76.381 1.00 28.81 199 SER A N 1
ATOM 1566 C CA . SER A 1 199 ? -5.030 7.784 -76.231 1.00 28.81 199 SER A CA 1
ATOM 1567 C C . SER A 1 199 ? -5.178 6.344 -76.738 1.00 28.81 199 SER A C 1
ATOM 1569 O O . SER A 1 199 ? -4.634 6.031 -77.795 1.00 28.81 199 SER A O 1
ATOM 1571 N N . ASN A 1 200 ? -6.055 5.540 -76.117 1.00 27.23 200 ASN A N 1
ATOM 1572 C CA . ASN A 1 200 ? -7.185 4.904 -76.820 1.00 27.23 200 ASN A CA 1
ATOM 1573 C C . ASN A 1 200 ? -8.163 4.162 -75.890 1.00 27.23 200 ASN A C 1
ATOM 1575 O O . ASN A 1 200 ? -7.802 3.661 -74.832 1.00 27.23 200 ASN A O 1
ATOM 1579 N N . VAL A 1 201 ? -9.414 4.141 -76.345 1.00 30.69 201 VAL A N 1
ATOM 1580 C CA . VAL A 1 201 ? -10.649 3.647 -75.719 1.00 30.69 201 VAL A CA 1
ATOM 1581 C C . VAL A 1 201 ? -10.824 2.143 -75.963 1.00 30.69 201 VAL A C 1
ATOM 1583 O O . VAL A 1 201 ? -10.685 1.729 -77.108 1.00 30.69 201 VAL A O 1
ATOM 1586 N N . ASP A 1 202 ? -11.233 1.364 -74.953 1.00 26.05 202 ASP A N 1
ATOM 1587 C CA . ASP A 1 202 ? -12.278 0.339 -75.133 1.00 26.05 202 ASP A CA 1
ATOM 1588 C C . ASP A 1 202 ? -12.961 -0.033 -73.806 1.00 26.05 202 ASP A C 1
ATOM 1590 O O . ASP A 1 202 ? -12.367 -0.058 -72.728 1.00 26.05 202 ASP A O 1
ATOM 1594 N N . SER A 1 203 ? -14.258 -0.272 -73.919 1.00 33.41 203 SER A N 1
ATOM 1595 C CA . SER A 1 203 ? -15.239 -0.542 -72.886 1.00 33.41 203 SER A CA 1
ATOM 1596 C C . SER A 1 203 ? -15.354 -2.035 -72.598 1.00 33.41 203 SER A C 1
ATOM 1598 O O . SER A 1 203 ? -15.867 -2.753 -73.442 1.00 33.41 203 SER A O 1
ATOM 1600 N N . THR A 1 204 ? -14.985 -2.469 -71.391 1.00 31.02 204 THR A N 1
ATOM 1601 C CA . THR A 1 204 ? -15.630 -3.555 -70.620 1.00 31.02 204 THR A CA 1
ATOM 1602 C C . THR A 1 204 ? -14.794 -3.829 -69.375 1.00 31.02 204 THR A C 1
ATOM 1604 O O . THR A 1 204 ? -13.785 -4.505 -69.488 1.00 31.02 204 THR A O 1
ATOM 1607 N N . GLU A 1 205 ? -15.206 -3.332 -68.205 1.00 31.58 205 GLU A N 1
ATOM 1608 C CA . GLU A 1 205 ? -14.966 -3.976 -66.898 1.00 31.58 205 GLU A CA 1
ATOM 1609 C C . GLU A 1 205 ? -15.545 -3.104 -65.769 1.00 31.58 205 GLU A C 1
ATOM 1611 O O . GLU A 1 205 ? -14.875 -2.299 -65.135 1.00 31.58 205 GLU A O 1
ATOM 1616 N N . SER A 1 206 ? -16.850 -3.243 -65.520 1.00 35.72 206 SER A N 1
ATOM 1617 C CA . SER A 1 206 ? -17.531 -2.609 -64.374 1.00 35.72 206 SER A CA 1
ATOM 1618 C C . SER A 1 206 ? -17.661 -3.563 -63.171 1.00 35.72 206 SER A C 1
ATOM 1620 O O . SER A 1 206 ? -18.430 -3.321 -62.244 1.00 35.72 206 SER A O 1
ATOM 1622 N N . THR A 1 207 ? -16.897 -4.659 -63.155 1.00 35.72 207 THR A N 1
ATOM 1623 C CA . THR A 1 207 ? -16.993 -5.710 -62.122 1.00 35.72 207 THR A CA 1
ATOM 1624 C C . THR A 1 207 ? -15.679 -6.038 -61.411 1.00 35.72 207 THR A C 1
ATOM 1626 O O . THR A 1 207 ? -15.720 -6.712 -60.387 1.00 35.72 207 THR A O 1
ATOM 1629 N N . SER A 1 208 ? -14.537 -5.518 -61.868 1.00 35.25 208 SER A N 1
ATOM 1630 C CA . SER A 1 208 ? -13.225 -5.664 -61.213 1.00 35.25 208 SER A CA 1
ATOM 1631 C C . SER A 1 208 ? -12.938 -4.522 -60.224 1.00 35.25 208 SER A C 1
ATOM 1633 O O . SER A 1 208 ? -12.491 -4.779 -59.111 1.00 35.25 208 SER A O 1
ATOM 1635 N N . VAL A 1 209 ? -13.333 -3.282 -60.539 1.00 37.75 209 VAL A N 1
ATOM 1636 C CA . VAL A 1 209 ? -13.053 -2.101 -59.689 1.00 37.75 209 VAL A CA 1
ATOM 1637 C C . VAL A 1 209 ? -13.914 -2.049 -58.417 1.00 37.75 209 VAL A C 1
ATOM 1639 O O . VAL A 1 209 ? -13.451 -1.600 -57.373 1.00 37.75 209 VAL A O 1
ATOM 1642 N N . LYS A 1 210 ? -15.155 -2.561 -58.453 1.00 38.88 210 LYS A N 1
ATOM 1643 C CA . LYS A 1 210 ? -16.005 -2.633 -57.248 1.00 38.88 210 LYS A CA 1
ATOM 1644 C C . LYS A 1 210 ? -15.519 -3.677 -56.248 1.00 38.88 210 LYS A C 1
ATOM 1646 O O . LYS A 1 210 ? -15.625 -3.434 -55.057 1.00 38.88 210 LYS A O 1
ATOM 1651 N N . LYS A 1 211 ? -14.946 -4.789 -56.717 1.00 39.81 211 LYS A N 1
ATOM 1652 C CA . LYS A 1 211 ? -14.386 -5.818 -55.836 1.00 39.81 211 LYS A CA 1
ATOM 1653 C C . LYS A 1 211 ? -13.062 -5.359 -55.222 1.00 39.81 211 LYS A C 1
ATOM 1655 O O . LYS A 1 211 ? -12.851 -5.548 -54.040 1.00 39.81 211 LYS A O 1
ATOM 1660 N N . GLU A 1 212 ? -12.239 -4.631 -55.977 1.00 37.34 212 GLU A N 1
ATOM 1661 C CA . GLU A 1 212 ? -10.976 -4.071 -55.477 1.00 37.34 212 GLU A CA 1
ATOM 1662 C C . GLU A 1 212 ? -11.161 -2.891 -54.502 1.00 37.34 212 GLU A C 1
ATOM 1664 O O . GLU A 1 212 ? -10.339 -2.698 -53.607 1.00 37.34 212 GLU A O 1
ATOM 1669 N N . LEU A 1 213 ? -12.244 -2.113 -54.639 1.00 40.47 213 LEU A N 1
ATOM 1670 C CA . LEU A 1 213 ? -12.634 -1.074 -53.674 1.00 40.47 213 LEU A CA 1
ATOM 1671 C C . LEU A 1 213 ? -13.297 -1.667 -52.426 1.00 40.47 213 LEU A C 1
ATOM 1673 O O . LEU A 1 213 ? -13.009 -1.203 -51.330 1.00 40.47 213 LEU A O 1
ATOM 1677 N N . GLN A 1 214 ? -14.103 -2.721 -52.577 1.00 40.47 214 GLN A N 1
ATOM 1678 C CA . GLN A 1 214 ? -14.757 -3.409 -51.463 1.00 40.47 214 GLN A CA 1
ATOM 1679 C C . GLN A 1 214 ? -13.766 -4.276 -50.668 1.00 40.47 214 GLN A C 1
ATOM 1681 O O . GLN A 1 214 ? -13.827 -4.271 -49.448 1.00 40.47 214 GLN A O 1
ATOM 1686 N N . ASP A 1 215 ? -12.767 -4.887 -51.316 1.00 39.75 215 ASP A N 1
ATOM 1687 C CA . ASP A 1 215 ? -11.652 -5.587 -50.657 1.00 39.75 215 ASP A CA 1
ATOM 1688 C C . ASP A 1 215 ? -10.658 -4.590 -50.011 1.00 39.75 215 ASP A C 1
ATOM 1690 O O . ASP A 1 215 ? -10.063 -4.875 -48.969 1.00 39.75 215 ASP A O 1
ATOM 1694 N N . LYS A 1 216 ? -10.487 -3.376 -50.568 1.00 40.50 216 LYS A N 1
ATOM 1695 C CA . LYS A 1 216 ? -9.706 -2.295 -49.926 1.00 40.50 216 LYS A CA 1
ATOM 1696 C C . LYS A 1 216 ? -10.437 -1.658 -48.746 1.00 40.50 216 LYS A C 1
ATOM 1698 O O . LYS A 1 216 ? -9.775 -1.346 -47.759 1.00 40.50 216 LYS A O 1
ATOM 1703 N N . GLU A 1 217 ? -11.755 -1.492 -48.813 1.00 39.28 217 GLU A N 1
ATOM 1704 C CA . GLU A 1 217 ? -12.577 -1.051 -47.682 1.00 39.28 217 GLU A CA 1
ATOM 1705 C C . GLU A 1 217 ? -12.704 -2.148 -46.623 1.00 39.28 217 GLU A C 1
ATOM 1707 O O . GLU A 1 217 ? -12.470 -1.850 -45.462 1.00 39.28 217 GLU A O 1
ATOM 1712 N N . GLU A 1 218 ? -12.910 -3.421 -46.976 1.00 36.47 218 GLU A N 1
ATOM 1713 C CA . GLU A 1 218 ? -12.883 -4.541 -46.021 1.00 36.47 218 GLU A CA 1
ATOM 1714 C C . GLU A 1 218 ? -11.490 -4.764 -45.419 1.00 36.47 218 GLU A C 1
ATOM 1716 O O . GLU A 1 218 ? -11.398 -5.130 -44.252 1.00 36.47 218 GLU A O 1
ATOM 1721 N N . SER A 1 219 ? -10.393 -4.503 -46.144 1.00 37.22 219 SER A N 1
ATOM 1722 C CA . SER A 1 219 ? -9.034 -4.557 -45.571 1.00 37.22 219 SER A CA 1
ATOM 1723 C C . SER A 1 219 ? -8.687 -3.336 -44.708 1.00 37.22 219 SER A C 1
ATOM 1725 O O . SER A 1 219 ? -7.911 -3.468 -43.760 1.00 37.22 219 SER A O 1
ATOM 1727 N N . LYS A 1 220 ? -9.276 -2.160 -44.984 1.00 36.84 220 LYS A N 1
ATOM 1728 C CA . LYS A 1 220 ? -9.211 -0.985 -44.098 1.00 36.84 220 LYS A CA 1
ATOM 1729 C C . LYS A 1 220 ? -10.079 -1.180 -42.855 1.00 36.84 220 LYS A C 1
ATOM 1731 O O . LYS A 1 220 ? -9.614 -0.874 -41.769 1.00 36.84 220 LYS A O 1
ATOM 1736 N N . ILE A 1 221 ? -11.272 -1.758 -42.995 1.00 34.81 221 ILE A N 1
ATOM 1737 C CA . ILE A 1 221 ? -12.193 -2.073 -41.895 1.00 34.81 221 ILE A CA 1
ATOM 1738 C C . ILE A 1 221 ? -11.640 -3.233 -41.049 1.00 34.81 221 ILE A C 1
ATOM 1740 O O . ILE A 1 221 ? -11.666 -3.146 -39.828 1.00 34.81 221 ILE A O 1
ATOM 1744 N N . LYS A 1 222 ? -11.007 -4.257 -41.642 1.00 30.27 222 LYS A N 1
ATOM 1745 C CA . LYS A 1 222 ? -10.275 -5.293 -40.883 1.00 30.27 222 LYS A CA 1
ATOM 1746 C C . LYS A 1 222 ? -9.045 -4.758 -40.154 1.00 30.27 222 LYS A C 1
ATOM 1748 O O . LYS A 1 222 ? -8.750 -5.245 -39.074 1.00 30.27 222 LYS A O 1
ATOM 1753 N N . ARG A 1 223 ? -8.346 -3.747 -40.689 1.00 30.05 223 ARG A N 1
ATOM 1754 C CA . ARG A 1 223 ? -7.244 -3.087 -39.958 1.00 30.05 223 ARG A CA 1
ATOM 1755 C C . ARG A 1 223 ? -7.712 -2.224 -38.787 1.00 30.05 223 ARG A C 1
ATOM 1757 O O . ARG A 1 223 ? -6.881 -1.907 -37.946 1.00 30.05 223 ARG A O 1
ATOM 1764 N N . VAL A 1 224 ? -8.989 -1.846 -38.739 1.00 33.72 224 VAL A N 1
ATOM 1765 C CA . VAL A 1 224 ? -9.570 -1.023 -37.663 1.00 33.72 224 VAL A CA 1
ATOM 1766 C C . VAL A 1 224 ? -10.175 -1.885 -36.538 1.00 33.72 224 VAL A C 1
ATOM 1768 O O . VAL A 1 224 ? -10.395 -1.375 -35.449 1.00 33.72 224 VAL A O 1
ATOM 1771 N N . ILE A 1 225 ? -10.382 -3.195 -36.743 1.00 33.38 225 ILE A N 1
ATOM 1772 C CA . ILE A 1 225 ? -11.017 -4.108 -35.760 1.00 33.38 225 ILE A CA 1
ATOM 1773 C C . ILE A 1 225 ? -10.086 -5.280 -35.367 1.00 33.38 225 ILE A C 1
ATOM 1775 O O . ILE A 1 225 ? -10.526 -6.344 -34.944 1.00 33.38 225 ILE A O 1
ATOM 1779 N N . GLU A 1 226 ? -8.772 -5.104 -35.474 1.00 32.44 226 GLU A N 1
ATOM 1780 C CA . GLU A 1 226 ? -7.831 -5.866 -34.649 1.00 32.44 226 GLU A CA 1
ATOM 1781 C C . GLU A 1 226 ? -7.330 -4.890 -33.590 1.00 32.44 226 GLU A C 1
ATOM 1783 O O . GLU A 1 226 ? -6.504 -4.028 -33.894 1.00 32.44 226 GLU A O 1
ATOM 1788 N N . SER A 1 227 ? -7.849 -4.988 -32.362 1.00 36.41 227 SER A N 1
ATOM 1789 C CA . SER A 1 227 ? -7.188 -4.404 -31.196 1.00 36.41 227 SER A CA 1
ATOM 1790 C C . SER A 1 227 ? -5.803 -5.037 -31.131 1.00 36.41 227 SER A C 1
ATOM 1792 O O . SER A 1 227 ? -5.636 -6.165 -30.669 1.00 36.41 227 SER A O 1
ATOM 1794 N N . ARG A 1 228 ? -4.807 -4.382 -31.727 1.00 44.09 228 ARG A N 1
ATOM 1795 C CA . ARG A 1 228 ? -3.433 -4.842 -31.606 1.00 44.09 228 ARG A CA 1
ATOM 1796 C C . ARG A 1 228 ? -3.083 -4.694 -30.137 1.00 44.09 228 ARG A C 1
ATOM 1798 O O . ARG A 1 228 ? -3.124 -3.571 -29.643 1.00 44.09 228 ARG A O 1
ATOM 1805 N N . SER A 1 229 ? -2.750 -5.811 -29.488 1.00 57.47 229 SER A N 1
ATOM 1806 C CA . SER A 1 229 ? -2.003 -5.823 -28.231 1.00 57.47 229 SER A CA 1
ATOM 1807 C C . SER A 1 229 ? -1.017 -4.662 -28.240 1.00 57.47 229 SER A C 1
ATOM 1809 O O . SER A 1 229 ? -0.181 -4.571 -29.147 1.00 57.47 229 SER A O 1
ATOM 1811 N N . ASN A 1 230 ? -1.118 -3.766 -27.263 1.00 71.44 230 ASN A N 1
ATOM 1812 C CA . ASN A 1 230 ? -0.138 -2.699 -27.092 1.00 71.44 230 ASN A CA 1
ATOM 1813 C C . ASN A 1 230 ? 1.182 -3.217 -26.488 1.00 71.44 230 ASN A C 1
ATOM 1815 O O . ASN A 1 230 ? 2.159 -2.474 -26.428 1.00 71.44 230 ASN A O 1
ATOM 1819 N N . ILE A 1 231 ? 1.233 -4.502 -26.116 1.00 75.56 231 ILE A N 1
ATOM 1820 C CA . ILE A 1 231 ? 2.461 -5.237 -25.811 1.00 75.56 231 ILE A CA 1
ATOM 1821 C C . ILE A 1 231 ? 2.976 -5.937 -27.078 1.00 75.56 231 ILE A C 1
ATOM 1823 O O . ILE A 1 231 ? 2.225 -6.619 -27.781 1.00 75.56 231 ILE A O 1
ATOM 1827 N N . ASP A 1 232 ? 4.278 -5.815 -27.334 1.00 78.38 232 ASP A N 1
ATOM 1828 C CA . ASP A 1 232 ? 5.000 -6.551 -28.378 1.00 78.38 232 ASP A CA 1
ATOM 1829 C C . ASP A 1 232 ? 4.836 -8.071 -28.213 1.00 78.38 232 ASP A C 1
ATOM 1831 O O . ASP A 1 232 ? 5.070 -8.624 -27.140 1.00 78.38 232 ASP A O 1
ATOM 1835 N N . ALA A 1 233 ? 4.481 -8.765 -29.297 1.00 77.06 233 ALA A N 1
ATOM 1836 C CA . ALA A 1 233 ? 4.243 -10.209 -29.304 1.00 77.06 233 ALA A CA 1
ATOM 1837 C C . ALA A 1 233 ? 5.466 -11.056 -28.891 1.00 77.06 233 ALA A C 1
ATOM 1839 O O . ALA A 1 233 ? 5.318 -12.242 -28.602 1.00 77.06 233 ALA A O 1
ATOM 1840 N N . ASN A 1 234 ? 6.670 -10.475 -28.882 1.00 81.25 234 ASN A N 1
ATOM 1841 C CA . ASN A 1 234 ? 7.886 -11.144 -28.419 1.00 81.25 234 ASN A CA 1
ATOM 1842 C C . ASN A 1 234 ? 8.057 -11.125 -26.891 1.00 81.25 234 ASN A C 1
ATOM 1844 O O . ASN A 1 234 ? 8.956 -11.796 -26.378 1.00 81.25 234 ASN A O 1
ATOM 1848 N N . ILE A 1 235 ? 7.223 -10.374 -26.167 1.00 88.31 235 ILE A N 1
ATOM 1849 C CA . ILE A 1 235 ? 7.214 -10.357 -24.705 1.00 88.31 235 ILE A CA 1
ATOM 1850 C C . ILE A 1 235 ? 6.398 -11.566 -24.218 1.00 88.31 235 ILE A C 1
ATOM 1852 O O . ILE A 1 235 ? 5.249 -11.738 -24.632 1.00 88.31 235 ILE A O 1
ATOM 1856 N N . PRO A 1 236 ? 6.956 -12.422 -23.342 1.00 91.38 236 PRO A N 1
ATOM 1857 C CA . PRO A 1 236 ? 6.207 -13.508 -22.728 1.00 91.38 236 PRO A CA 1
ATOM 1858 C C . PRO A 1 236 ? 4.968 -12.977 -22.009 1.00 91.38 236 PRO A C 1
ATOM 1860 O O . PRO A 1 236 ? 5.030 -11.947 -21.340 1.00 91.38 236 PRO A O 1
ATOM 1863 N N . THR A 1 237 ? 3.858 -13.707 -22.091 1.00 90.12 237 THR A N 1
ATOM 1864 C CA . THR A 1 237 ? 2.628 -13.373 -21.366 1.00 90.12 237 THR A CA 1
ATOM 1865 C C . THR A 1 237 ? 2.917 -13.153 -19.872 1.00 90.12 237 THR A C 1
ATOM 1867 O O . THR A 1 237 ? 3.571 -14.010 -19.262 1.00 90.12 237 THR A O 1
ATOM 1870 N N . PRO A 1 238 ? 2.457 -12.036 -19.268 1.00 88.56 238 PRO A N 1
ATOM 1871 C CA . PRO A 1 238 ? 2.575 -11.836 -17.830 1.00 88.56 238 PRO A CA 1
ATOM 1872 C C . PRO A 1 238 ? 1.875 -12.962 -17.067 1.00 88.56 238 PRO A C 1
ATOM 1874 O O . PRO A 1 238 ? 0.878 -13.512 -17.547 1.00 88.56 238 PRO A O 1
ATOM 1877 N N . PRO A 1 239 ? 2.352 -13.305 -15.860 1.00 87.44 239 PRO A N 1
ATOM 1878 C CA . PRO A 1 239 ? 1.658 -14.249 -15.000 1.00 87.44 239 PRO A CA 1
ATOM 1879 C C . PRO A 1 239 ? 0.183 -13.877 -14.809 1.00 87.44 239 PRO A C 1
ATOM 1881 O O . PRO A 1 239 ? -0.180 -12.702 -14.694 1.00 87.44 239 PRO A O 1
ATOM 1884 N N . ALA A 1 240 ? -0.675 -14.897 -14.801 1.00 75.56 240 ALA A N 1
ATOM 1885 C CA . ALA A 1 240 ? -2.110 -14.709 -14.650 1.00 75.56 240 ALA A CA 1
ATOM 1886 C C . ALA A 1 240 ? -2.437 -14.100 -13.279 1.00 75.56 240 ALA A C 1
ATOM 1888 O O . ALA A 1 240 ? -1.903 -14.523 -12.253 1.00 75.56 240 ALA A O 1
ATOM 1889 N N . SER A 1 241 ? -3.337 -13.123 -13.277 1.00 77.50 241 SER A N 1
ATOM 1890 C CA . SER A 1 241 ? -3.833 -12.444 -12.084 1.00 77.50 241 SER A CA 1
ATOM 1891 C C . SER A 1 241 ? -5.229 -11.902 -12.378 1.00 77.50 241 SER A C 1
ATOM 1893 O O . SER A 1 241 ? -5.506 -11.523 -13.514 1.00 77.50 241 SER A O 1
ATOM 1895 N N . SER A 1 242 ? -6.110 -11.882 -11.378 1.00 70.06 242 SER A N 1
ATOM 1896 C CA . SER A 1 242 ? -7.435 -11.252 -11.478 1.00 70.06 242 SER A CA 1
ATOM 1897 C C . SER A 1 242 ? -7.403 -9.750 -11.180 1.00 70.06 242 SER A C 1
ATOM 1899 O O . SER A 1 242 ? -8.434 -9.091 -11.248 1.00 70.06 242 SER A O 1
ATOM 1901 N N . THR A 1 243 ? -6.236 -9.203 -10.832 1.00 72.25 243 THR A N 1
ATOM 1902 C CA . THR A 1 243 ? -6.062 -7.778 -10.549 1.00 72.25 243 THR A CA 1
ATOM 1903 C C . THR A 1 243 ? -6.304 -6.952 -11.810 1.00 72.25 243 THR A C 1
ATOM 1905 O O . THR A 1 243 ? -5.599 -7.124 -12.799 1.00 72.25 243 THR A O 1
ATOM 1908 N N . ASN A 1 244 ? -7.223 -5.990 -11.756 1.00 82.00 244 ASN A N 1
ATOM 1909 C CA . ASN A 1 244 ? -7.241 -4.877 -12.700 1.00 82.00 244 ASN A CA 1
ATOM 1910 C C . ASN A 1 244 ? -6.416 -3.731 -12.110 1.00 82.00 244 ASN A C 1
ATOM 1912 O O . ASN A 1 244 ? -6.773 -3.170 -11.075 1.00 82.00 244 ASN A O 1
ATOM 1916 N N . ILE A 1 245 ? -5.296 -3.393 -12.745 1.00 81.44 245 ILE A N 1
ATOM 1917 C CA . ILE A 1 245 ? -4.347 -2.431 -12.191 1.00 81.44 245 ILE A CA 1
ATOM 1918 C C . ILE A 1 245 ? -4.957 -1.034 -12.030 1.00 81.44 245 ILE A C 1
ATOM 1920 O O . ILE A 1 245 ? -4.621 -0.331 -11.082 1.00 81.44 245 ILE A O 1
ATOM 1924 N N . LEU A 1 246 ? -5.906 -0.648 -12.888 1.00 81.25 246 LEU A N 1
ATOM 1925 C CA . LEU A 1 246 ? -6.544 0.671 -12.828 1.00 81.25 246 LEU A CA 1
ATOM 1926 C C . LEU A 1 246 ? -7.480 0.846 -11.629 1.00 81.25 246 LEU A C 1
ATOM 1928 O O . LEU A 1 246 ? -7.774 1.976 -11.248 1.00 81.25 246 LEU A O 1
ATOM 1932 N N . ASP A 1 247 ? -7.903 -0.244 -10.990 1.00 81.56 247 ASP A N 1
ATOM 1933 C CA . ASP A 1 247 ? -8.710 -0.163 -9.770 1.00 81.56 247 ASP A CA 1
ATOM 1934 C C . ASP A 1 247 ? -7.872 0.341 -8.583 1.00 81.56 247 ASP A C 1
ATOM 1936 O O . ASP A 1 247 ? -8.409 0.885 -7.616 1.00 81.56 247 ASP A O 1
ATOM 1940 N N . TYR A 1 248 ? -6.548 0.186 -8.667 1.00 83.62 248 TYR A N 1
ATOM 1941 C CA . TYR A 1 248 ? -5.630 0.370 -7.545 1.00 83.62 248 TYR A CA 1
ATOM 1942 C C . TYR A 1 248 ? -4.493 1.342 -7.830 1.00 83.62 248 TYR A C 1
ATOM 1944 O O . TYR A 1 248 ? -3.882 1.829 -6.882 1.00 83.62 248 TYR A O 1
ATOM 1952 N N . PHE A 1 249 ? -4.204 1.642 -9.095 1.00 89.56 249 PHE A N 1
ATOM 1953 C CA . PHE A 1 249 ? -3.086 2.487 -9.491 1.00 89.56 249 PHE A CA 1
ATOM 1954 C C . PHE A 1 249 ? -3.503 3.578 -10.463 1.00 89.56 249 PHE A C 1
ATOM 1956 O O . PHE A 1 249 ? -4.352 3.394 -11.333 1.00 89.56 249 PHE A O 1
ATOM 1963 N N . ASN A 1 250 ? -2.807 4.699 -10.341 1.00 90.06 250 ASN A N 1
ATOM 1964 C CA . ASN A 1 250 ? -2.756 5.769 -11.308 1.00 90.06 250 ASN A CA 1
ATOM 1965 C C . ASN A 1 250 ? -1.525 5.571 -12.209 1.00 90.06 250 ASN A C 1
ATOM 1967 O O . ASN A 1 250 ? -0.406 5.387 -11.718 1.00 90.06 250 ASN A O 1
ATOM 1971 N N . VAL A 1 251 ? -1.737 5.619 -13.524 1.00 91.19 251 VAL A N 1
ATOM 1972 C CA . VAL A 1 251 ? -0.677 5.687 -14.539 1.00 91.19 251 VAL A CA 1
ATOM 1973 C C . VAL A 1 251 ? -0.796 7.065 -15.196 1.00 91.19 251 VAL A C 1
ATOM 1975 O O . VAL A 1 251 ? -1.567 7.223 -16.143 1.00 91.19 251 VAL A O 1
ATOM 1978 N N . PRO A 1 252 ? -0.139 8.094 -14.637 1.00 88.06 252 PRO A N 1
ATOM 1979 C CA . PRO A 1 252 ? -0.398 9.478 -15.007 1.00 88.06 252 PRO A CA 1
ATOM 1980 C C . PRO A 1 252 ? 0.168 9.799 -16.390 1.00 88.06 252 PRO A C 1
ATOM 1982 O O . PRO A 1 252 ? 1.302 9.439 -16.702 1.00 88.06 252 PRO A O 1
ATOM 1985 N N . ASN A 1 253 ? -0.571 10.594 -17.164 1.00 86.38 253 ASN A N 1
ATOM 1986 C CA . ASN A 1 253 ? 0.016 11.362 -18.256 1.00 86.38 253 ASN A CA 1
ATOM 1987 C C . ASN A 1 253 ? 0.631 12.647 -17.681 1.00 86.38 253 ASN A C 1
ATOM 1989 O O . ASN A 1 253 ? -0.076 13.530 -17.189 1.00 86.38 253 ASN A O 1
ATOM 1993 N N . LEU A 1 254 ? 1.954 12.762 -17.747 1.00 85.94 254 LEU A N 1
ATOM 1994 C CA . LEU A 1 254 ? 2.697 13.915 -17.230 1.00 85.94 254 LEU A CA 1
ATOM 1995 C C . LEU A 1 254 ? 2.829 15.062 -18.249 1.00 85.94 254 LEU A C 1
ATOM 1997 O O . LEU A 1 254 ? 3.555 16.023 -18.002 1.00 85.94 254 LEU A O 1
ATOM 2001 N N . GLY A 1 255 ? 2.146 14.980 -19.397 1.00 76.50 255 GLY A N 1
ATOM 2002 C CA . GLY A 1 255 ? 2.165 16.013 -20.440 1.00 76.50 255 GLY A CA 1
ATOM 2003 C C . GLY A 1 255 ? 3.499 16.116 -21.187 1.00 76.50 255 GLY A C 1
ATOM 2004 O O . GLY A 1 255 ? 3.748 17.099 -21.882 1.00 76.50 255 GLY A O 1
ATOM 2005 N N . ASN A 1 256 ? 4.364 15.113 -21.041 1.00 81.19 256 ASN A N 1
ATOM 2006 C CA . ASN A 1 256 ? 5.658 15.020 -21.701 1.00 81.19 256 ASN A CA 1
ATOM 2007 C C . ASN A 1 256 ? 5.599 13.902 -22.747 1.00 81.19 256 ASN A C 1
ATOM 2009 O O . ASN A 1 256 ? 5.225 12.785 -22.417 1.00 81.19 256 ASN A O 1
ATOM 2013 N N . ALA A 1 257 ? 6.002 14.175 -23.988 1.00 79.88 257 ALA A N 1
ATOM 2014 C CA . ALA A 1 257 ? 5.984 13.178 -25.062 1.00 79.88 257 ALA A CA 1
ATOM 2015 C C . ALA A 1 257 ? 6.883 11.952 -24.792 1.00 79.88 257 ALA A C 1
ATOM 2017 O O . ALA A 1 257 ? 6.683 10.910 -25.405 1.00 79.88 257 ALA A O 1
ATOM 2018 N N . SER A 1 258 ? 7.858 12.075 -23.885 1.00 87.56 258 SER A N 1
ATOM 2019 C CA . SER A 1 258 ? 8.695 10.969 -23.405 1.00 87.56 258 SER A CA 1
ATOM 2020 C C . SER A 1 258 ? 8.082 10.191 -22.235 1.00 87.56 258 SER A C 1
ATOM 2022 O O . SER A 1 258 ? 8.632 9.162 -21.851 1.00 87.56 258 SER A O 1
ATOM 2024 N N . ASN A 1 259 ? 6.987 10.672 -21.632 1.00 91.75 259 ASN A N 1
ATOM 2025 C CA . ASN A 1 259 ? 6.246 9.924 -20.621 1.00 91.75 259 ASN A CA 1
ATOM 2026 C C . ASN A 1 259 ? 5.368 8.885 -21.327 1.00 91.75 259 ASN A C 1
ATOM 2028 O O . ASN A 1 259 ? 4.324 9.218 -21.879 1.00 91.75 259 ASN A O 1
ATOM 2032 N N . ALA A 1 260 ? 5.821 7.635 -21.328 1.00 90.56 260 ALA A N 1
ATOM 2033 C CA . ALA A 1 260 ? 5.245 6.559 -22.135 1.00 90.56 260 ALA A CA 1
ATOM 2034 C C . ALA A 1 260 ? 4.692 5.398 -21.298 1.00 90.56 260 ALA A C 1
ATOM 2036 O O . ALA A 1 260 ? 4.493 4.296 -21.820 1.00 90.56 260 ALA A O 1
ATOM 2037 N N . ALA A 1 261 ? 4.440 5.638 -20.007 1.00 94.06 261 ALA A N 1
ATOM 2038 C CA . ALA A 1 261 ? 3.751 4.665 -19.177 1.00 94.06 261 ALA A CA 1
ATOM 2039 C C . ALA A 1 261 ? 2.354 4.397 -19.748 1.00 94.06 261 ALA A C 1
ATOM 2041 O O . ALA A 1 261 ? 1.614 5.325 -20.072 1.00 94.06 261 ALA A O 1
ATOM 2042 N N . SER A 1 262 ? 1.989 3.127 -19.887 1.00 90.25 262 SER A N 1
ATOM 2043 C CA . SER A 1 262 ? 0.704 2.731 -20.454 1.00 90.25 262 SER A CA 1
ATOM 2044 C C . SER A 1 262 ? 0.207 1.417 -19.869 1.00 90.25 262 SER A C 1
ATOM 2046 O O . SER A 1 262 ? 0.966 0.494 -19.573 1.00 90.25 262 SER A O 1
ATOM 2048 N N . VAL A 1 263 ? -1.107 1.341 -19.689 1.00 87.94 263 VAL A N 1
ATOM 2049 C CA . VAL A 1 263 ? -1.803 0.130 -19.250 1.00 87.94 263 VAL A CA 1
ATOM 2050 C C . VAL A 1 263 ? -1.971 -0.849 -20.400 1.00 87.94 263 VAL A C 1
ATOM 2052 O O . VAL A 1 263 ? -2.347 -0.464 -21.511 1.00 87.94 263 VAL A O 1
ATOM 2055 N N . ASN A 1 264 ? -1.755 -2.129 -20.124 1.00 85.44 264 ASN A N 1
ATOM 2056 C CA . ASN A 1 264 ? -1.822 -3.161 -21.147 1.00 85.44 264 ASN A CA 1
ATOM 2057 C C . ASN A 1 264 ? -3.278 -3.595 -21.386 1.00 85.44 264 ASN A C 1
ATOM 2059 O O . ASN A 1 264 ? -4.011 -3.858 -20.435 1.00 85.44 264 ASN A O 1
ATOM 2063 N N . ASP A 1 265 ? -3.719 -3.617 -22.647 1.00 78.62 265 ASP A N 1
ATOM 2064 C CA . ASP A 1 265 ? -5.119 -3.920 -23.003 1.00 78.62 265 ASP A CA 1
ATOM 2065 C C . ASP A 1 265 ? -5.470 -5.393 -22.774 1.00 78.62 265 ASP A C 1
ATOM 2067 O O . ASP A 1 265 ? -6.480 -5.711 -22.149 1.00 78.62 265 ASP A O 1
ATOM 2071 N N . ASP A 1 266 ? -4.598 -6.289 -23.236 1.00 80.19 266 ASP A N 1
ATOM 2072 C CA . ASP A 1 266 ? -4.815 -7.737 -23.158 1.00 80.19 266 ASP A CA 1
ATOM 2073 C C . ASP A 1 266 ? -4.485 -8.317 -21.775 1.00 80.19 266 ASP A C 1
ATOM 2075 O O . ASP A 1 266 ? -4.848 -9.452 -21.463 1.00 80.19 266 ASP A O 1
ATOM 2079 N N . TYR A 1 267 ? -3.798 -7.534 -20.938 1.00 85.50 267 TYR A N 1
ATOM 2080 C CA . TYR A 1 267 ? -3.334 -7.946 -19.616 1.00 85.50 267 TYR A CA 1
ATOM 2081 C C . TYR A 1 267 ? -3.603 -6.841 -18.584 1.00 85.50 267 TYR A C 1
ATOM 2083 O O . TYR A 1 267 ? -2.675 -6.118 -18.209 1.00 85.50 267 TYR A O 1
ATOM 2091 N N . PRO A 1 268 ? -4.855 -6.703 -18.101 1.00 83.81 268 PRO A N 1
ATOM 2092 C CA . PRO A 1 268 ? -5.264 -5.644 -17.171 1.00 83.81 268 PRO A CA 1
ATOM 2093 C C . PRO A 1 268 ? -4.474 -5.602 -15.860 1.00 83.81 268 PRO A C 1
ATOM 2095 O O . PRO A 1 268 ? -4.442 -4.571 -15.194 1.00 83.81 268 PRO A O 1
ATOM 2098 N N . GLN A 1 269 ? -3.824 -6.703 -15.481 1.00 85.06 269 GLN A N 1
ATOM 2099 C CA . GLN A 1 269 ? -2.953 -6.783 -14.311 1.00 85.06 269 GLN A CA 1
ATOM 2100 C C . GLN A 1 269 ? -1.583 -6.126 -14.509 1.00 85.06 269 GLN A C 1
ATOM 2102 O O . GLN A 1 269 ? -0.801 -6.065 -13.558 1.00 85.06 269 GLN A O 1
ATOM 2107 N N . SER A 1 270 ? -1.265 -5.701 -15.736 1.00 91.31 270 SER A N 1
ATOM 2108 C CA . SER A 1 270 ? 0.071 -5.296 -16.146 1.00 91.31 270 SER A CA 1
ATOM 2109 C C . SER A 1 270 ? 0.129 -3.879 -16.715 1.00 91.31 270 SER A C 1
ATOM 2111 O O . SER A 1 270 ? -0.771 -3.412 -17.415 1.00 91.31 270 SER A O 1
ATOM 2113 N N . VAL A 1 271 ? 1.242 -3.206 -16.433 1.00 94.06 271 VAL A N 1
ATOM 2114 C CA . VAL A 1 271 ? 1.570 -1.865 -16.922 1.00 94.06 271 VAL A CA 1
ATOM 2115 C C . VAL A 1 271 ? 2.926 -1.919 -17.598 1.00 94.06 271 VAL A C 1
ATOM 2117 O O . VAL A 1 271 ? 3.871 -2.509 -17.073 1.00 94.06 271 VAL A O 1
ATOM 2120 N N . THR A 1 272 ? 3.023 -1.268 -18.748 1.00 95.75 272 THR A N 1
ATOM 2121 C CA . THR A 1 272 ? 4.295 -0.895 -19.355 1.00 95.75 272 THR A CA 1
ATOM 2122 C C . THR A 1 272 ? 4.727 0.432 -18.750 1.00 95.75 272 THR A C 1
ATOM 2124 O O . THR A 1 272 ? 4.106 1.453 -19.015 1.00 95.75 272 THR A O 1
ATOM 2127 N N . ILE A 1 273 ? 5.768 0.428 -17.915 1.00 97.50 273 ILE A N 1
ATOM 2128 C CA . ILE A 1 273 ? 6.330 1.646 -17.313 1.00 97.50 273 ILE A CA 1
ATOM 2129 C C . ILE A 1 273 ? 7.037 2.468 -18.385 1.00 97.50 273 ILE A C 1
ATOM 2131 O O . ILE A 1 273 ? 6.828 3.670 -18.490 1.00 97.50 273 ILE A O 1
ATOM 2135 N N . ASN A 1 274 ? 7.813 1.807 -19.239 1.00 95.88 274 ASN A N 1
ATOM 2136 C CA . ASN A 1 274 ? 8.320 2.391 -20.470 1.00 95.88 274 ASN A CA 1
ATOM 2137 C C . ASN A 1 274 ? 8.469 1.308 -21.548 1.00 95.88 274 ASN A C 1
ATOM 2139 O O . ASN A 1 274 ? 8.811 0.161 -21.238 1.00 95.88 274 ASN A O 1
ATOM 2143 N N . PRO A 1 275 ? 8.236 1.654 -22.825 1.00 93.94 275 PRO A N 1
ATOM 2144 C CA . PRO A 1 275 ? 8.494 0.751 -23.933 1.00 93.94 275 PRO A CA 1
ATOM 2145 C C . PRO A 1 275 ? 9.997 0.668 -24.235 1.00 93.94 275 PRO A C 1
ATOM 2147 O O . PRO A 1 275 ? 10.781 1.532 -23.836 1.00 93.94 275 PRO A O 1
ATOM 2150 N N . ASN A 1 276 ? 10.385 -0.328 -25.036 1.00 93.19 276 ASN A N 1
ATOM 2151 C CA . ASN A 1 276 ? 11.734 -0.460 -25.588 1.00 93.19 276 ASN A CA 1
ATOM 2152 C C . ASN A 1 276 ? 11.983 0.569 -26.706 1.00 93.19 276 ASN A C 1
ATOM 2154 O O . ASN A 1 276 ? 12.020 0.248 -27.894 1.00 93.19 276 ASN A O 1
ATOM 2158 N N . SER A 1 277 ? 12.069 1.841 -26.337 1.00 92.50 277 SER A N 1
ATOM 2159 C CA . SER A 1 277 ? 12.294 2.974 -27.239 1.00 92.50 277 SER A CA 1
ATOM 2160 C C . SER A 1 277 ? 13.200 3.994 -26.571 1.00 92.50 277 SER A C 1
ATOM 2162 O O . SER A 1 277 ? 13.267 4.049 -25.352 1.00 92.50 277 SER A O 1
ATOM 2164 N N . THR A 1 278 ? 13.929 4.781 -27.358 1.00 92.50 278 THR A N 1
ATOM 2165 C CA . THR A 1 278 ? 14.925 5.738 -26.851 1.00 92.50 278 THR A CA 1
ATOM 2166 C C . THR A 1 278 ? 14.276 6.894 -26.089 1.00 92.50 278 THR A C 1
ATOM 2168 O O . THR A 1 278 ? 13.281 7.457 -26.551 1.00 92.50 278 THR A O 1
ATOM 2171 N N . GLY A 1 279 ? 14.887 7.291 -24.968 1.00 90.62 279 GLY A N 1
ATOM 2172 C CA . GLY A 1 279 ? 14.549 8.524 -24.247 1.00 90.62 279 GLY A CA 1
ATOM 2173 C C . GLY A 1 279 ? 13.136 8.543 -23.667 1.00 90.62 279 GLY A C 1
ATOM 2174 O O . GLY A 1 279 ? 12.468 9.576 -23.734 1.00 90.62 279 GLY A O 1
ATOM 2175 N N . GLN A 1 280 ? 12.665 7.400 -23.177 1.00 94.94 280 GLN A N 1
ATOM 2176 C CA . GLN A 1 280 ? 11.348 7.236 -22.572 1.00 94.94 280 GLN A CA 1
ATOM 2177 C C . GLN A 1 280 ? 11.469 7.169 -21.055 1.00 94.94 280 GLN A C 1
ATOM 2179 O O . GLN A 1 280 ? 12.505 6.802 -20.509 1.00 94.94 280 GLN A O 1
ATOM 2184 N N . PHE A 1 281 ? 10.394 7.500 -20.361 1.00 95.94 281 PHE A N 1
ATOM 2185 C CA . PHE A 1 281 ? 10.260 7.250 -18.937 1.00 95.94 281 PHE A CA 1
ATOM 2186 C C . PHE A 1 281 ? 8.804 7.038 -18.571 1.00 95.94 281 PHE A C 1
ATOM 2188 O O . PHE A 1 281 ? 7.892 7.383 -19.325 1.00 95.94 281 PHE A O 1
ATOM 2195 N N . GLY A 1 282 ? 8.578 6.524 -17.376 1.00 96.38 282 GLY A N 1
ATOM 2196 C CA . GLY A 1 282 ? 7.237 6.437 -16.851 1.00 96.38 282 GLY A CA 1
ATOM 2197 C C . GLY A 1 282 ? 7.202 6.143 -15.375 1.00 96.38 282 GLY A C 1
ATOM 2198 O O . GLY A 1 282 ? 8.204 5.772 -14.764 1.00 96.38 282 GLY A O 1
ATOM 2199 N N . VAL A 1 283 ? 6.020 6.364 -14.815 1.00 97.06 283 VAL A N 1
ATOM 2200 C CA . VAL A 1 283 ? 5.726 6.128 -13.411 1.00 97.06 283 VAL A CA 1
ATOM 2201 C C . VAL A 1 283 ? 4.341 5.507 -13.292 1.00 97.06 283 VAL A C 1
ATOM 2203 O O . VAL A 1 283 ? 3.467 5.751 -14.125 1.00 97.06 283 VAL A O 1
ATOM 2206 N N . MET A 1 284 ? 4.138 4.724 -12.244 1.00 96.81 284 MET A N 1
ATOM 2207 C CA . MET A 1 284 ? 2.823 4.297 -11.785 1.00 96.81 284 MET A CA 1
ATOM 2208 C C . MET A 1 284 ? 2.782 4.384 -10.266 1.00 96.81 284 MET A C 1
ATOM 2210 O O . MET A 1 284 ? 3.759 4.036 -9.603 1.00 96.81 284 MET A O 1
ATOM 2214 N N . TRP A 1 285 ? 1.651 4.803 -9.711 1.00 96.81 285 TRP A N 1
ATOM 2215 C CA . TRP A 1 285 ? 1.502 5.027 -8.275 1.00 96.81 285 TRP A CA 1
ATOM 2216 C C . TRP A 1 285 ? 0.201 4.431 -7.767 1.00 96.81 285 TRP A C 1
ATOM 2218 O O . TRP A 1 285 ? -0.828 4.558 -8.419 1.00 96.81 285 TRP A O 1
ATOM 2228 N N . ALA A 1 286 ? 0.226 3.777 -6.607 1.00 92.62 286 ALA A N 1
ATOM 2229 C CA . ALA A 1 286 ? -0.994 3.283 -5.977 1.00 92.62 286 ALA A CA 1
ATOM 2230 C C . ALA A 1 286 ? -1.937 4.448 -5.647 1.00 92.62 286 ALA A C 1
ATOM 2232 O O . ALA A 1 286 ? -1.474 5.503 -5.231 1.00 92.62 286 ALA A O 1
ATOM 2233 N N . ASN A 1 287 ? -3.251 4.268 -5.767 1.00 84.62 287 ASN A N 1
ATOM 2234 C CA . ASN A 1 287 ? -4.260 5.281 -5.435 1.00 84.62 287 ASN A CA 1
ATOM 2235 C C . ASN A 1 287 ? -4.380 5.499 -3.918 1.00 84.62 287 ASN A C 1
ATOM 2237 O O . ASN A 1 287 ? -4.735 6.590 -3.466 1.00 84.62 287 ASN A O 1
ATOM 2241 N N . THR A 1 288 ? -3.996 4.507 -3.115 1.00 85.44 288 THR A N 1
ATOM 2242 C CA . THR A 1 288 ? -3.990 4.574 -1.649 1.00 85.44 288 THR A CA 1
ATOM 2243 C C . THR A 1 288 ? -2.579 4.715 -1.080 1.00 85.44 288 THR A C 1
ATOM 2245 O O . THR A 1 288 ? -1.575 4.509 -1.765 1.00 85.44 288 THR A O 1
ATOM 2248 N N . VAL A 1 289 ? -2.514 5.069 0.203 1.00 89.12 289 VAL A N 1
ATOM 2249 C CA . VAL A 1 289 ? -1.282 5.073 0.997 1.00 89.12 289 VAL A CA 1
ATOM 2250 C C . VAL A 1 289 ? -1.255 3.868 1.936 1.00 89.12 289 VAL A C 1
ATOM 2252 O O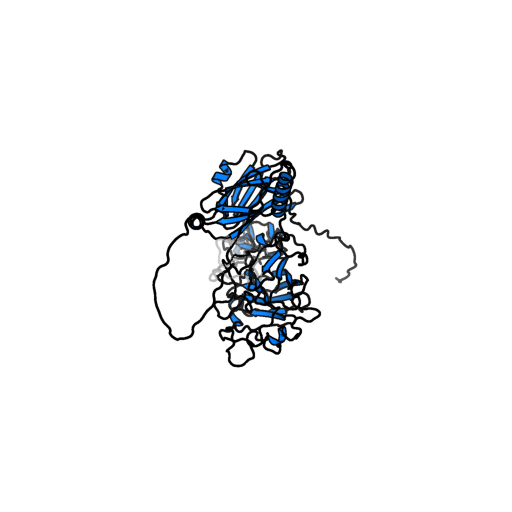 . VAL A 1 289 ? -2.301 3.392 2.375 1.00 89.12 289 VAL A O 1
ATOM 2255 N N . ILE A 1 290 ? -0.055 3.391 2.243 1.00 91.00 290 ILE A N 1
ATOM 2256 C CA . ILE A 1 290 ? 0.245 2.363 3.236 1.00 91.00 290 ILE A CA 1
ATOM 2257 C C . ILE A 1 290 ? 0.662 3.057 4.532 1.00 91.00 290 ILE A C 1
ATOM 2259 O O . ILE A 1 290 ? 1.454 4.000 4.499 1.00 91.00 290 ILE A O 1
ATOM 2263 N N . ASP A 1 291 ? 0.161 2.572 5.667 1.00 91.00 291 ASP A N 1
ATOM 2264 C CA . ASP A 1 291 ? 0.619 2.981 6.994 1.00 91.00 291 ASP A CA 1
ATOM 2265 C C . ASP A 1 291 ? 1.735 2.055 7.488 1.00 91.00 291 ASP A C 1
ATOM 2267 O O . ASP A 1 291 ? 1.486 0.904 7.845 1.00 91.00 291 ASP A O 1
ATOM 2271 N N . LEU A 1 292 ? 2.959 2.583 7.552 1.00 94.38 292 LEU A N 1
ATOM 2272 C CA . LEU A 1 292 ? 4.161 1.859 7.973 1.00 94.38 292 LEU A CA 1
ATOM 2273 C C . LEU A 1 292 ? 4.190 1.513 9.471 1.00 94.38 292 LEU A C 1
ATOM 2275 O O . LEU A 1 292 ? 5.168 0.939 9.945 1.00 94.38 292 LEU A O 1
ATOM 2279 N N . THR A 1 293 ? 3.151 1.842 10.243 1.00 91.88 293 THR A N 1
ATOM 2280 C CA . THR A 1 293 ? 2.983 1.304 11.604 1.00 91.88 293 THR A CA 1
ATOM 2281 C C . THR A 1 293 ? 2.473 -0.134 11.625 1.00 91.88 293 THR A C 1
ATOM 2283 O O . THR A 1 293 ? 2.577 -0.792 12.659 1.00 91.88 293 THR A O 1
ATOM 2286 N N . ASN A 1 294 ? 1.990 -0.644 10.493 1.00 88.94 294 ASN A N 1
ATOM 2287 C CA . ASN A 1 294 ? 1.529 -2.018 10.340 1.00 88.94 294 ASN A CA 1
ATOM 2288 C C . ASN A 1 294 ? 2.417 -2.761 9.347 1.00 88.94 294 ASN A C 1
ATOM 2290 O O . ASN A 1 294 ? 2.921 -2.155 8.400 1.00 88.94 294 ASN A O 1
ATOM 2294 N N . ASP A 1 295 ? 2.573 -4.065 9.552 1.00 91.19 295 ASP A N 1
ATOM 2295 C CA . ASP A 1 295 ? 3.240 -4.938 8.591 1.00 91.19 295 ASP A CA 1
ATOM 2296 C C . ASP A 1 295 ? 2.482 -4.946 7.258 1.00 91.19 295 ASP A C 1
ATOM 2298 O O . ASP A 1 295 ? 1.251 -4.827 7.221 1.00 91.19 295 ASP A O 1
ATOM 2302 N N . PHE A 1 296 ? 3.205 -5.133 6.156 1.00 91.94 296 PHE A N 1
ATOM 2303 C CA . PHE A 1 296 ? 2.576 -5.421 4.871 1.00 91.94 296 PHE A CA 1
ATOM 2304 C C . PHE A 1 296 ? 3.424 -6.358 4.019 1.00 91.94 296 PHE A C 1
ATOM 2306 O O . PHE A 1 296 ? 4.653 -6.363 4.086 1.00 91.94 296 PHE A O 1
ATOM 2313 N N . ASP A 1 297 ? 2.737 -7.091 3.147 1.00 91.75 297 ASP A N 1
ATOM 2314 C CA . ASP A 1 297 ? 3.336 -7.925 2.115 1.00 91.75 297 ASP A CA 1
ATOM 2315 C C . ASP A 1 297 ? 2.846 -7.491 0.734 1.00 91.75 297 ASP A C 1
ATOM 2317 O O . ASP A 1 297 ? 1.670 -7.173 0.535 1.00 91.75 297 ASP A O 1
ATOM 2321 N N . MET A 1 298 ? 3.744 -7.538 -0.243 1.00 92.69 298 MET A N 1
ATOM 2322 C CA . MET A 1 298 ? 3.453 -7.317 -1.655 1.00 92.69 298 MET A CA 1
ATOM 2323 C C . MET A 1 298 ? 4.211 -8.334 -2.501 1.00 92.69 298 MET A C 1
ATOM 2325 O O . MET A 1 298 ? 5.356 -8.684 -2.215 1.00 92.69 298 MET A O 1
ATOM 2329 N N . SER A 1 299 ? 3.588 -8.759 -3.595 1.00 93.25 299 SER A N 1
ATOM 2330 C CA . SER A 1 299 ? 4.251 -9.496 -4.663 1.00 93.25 299 SER A CA 1
ATOM 2331 C C . SER A 1 299 ? 3.809 -8.936 -6.011 1.00 93.25 299 SER A C 1
ATOM 2333 O O . SER A 1 299 ? 2.623 -8.683 -6.256 1.00 93.25 299 SER A O 1
ATOM 2335 N N . ALA A 1 300 ? 4.789 -8.748 -6.880 1.00 96.00 300 ALA A N 1
ATOM 2336 C CA . ALA A 1 300 ? 4.611 -8.414 -8.276 1.00 96.00 300 ALA A CA 1
ATOM 2337 C C . ALA A 1 300 ? 5.569 -9.254 -9.123 1.00 96.00 300 ALA A C 1
ATOM 2339 O O . ALA A 1 300 ? 6.470 -9.924 -8.625 1.00 96.00 300 ALA A O 1
ATOM 2340 N N . TYR A 1 301 ? 5.396 -9.184 -10.428 1.00 97.69 301 TYR A N 1
ATOM 2341 C CA . TYR A 1 301 ? 6.347 -9.659 -11.407 1.00 97.69 301 TYR A CA 1
ATOM 2342 C C . TYR A 1 301 ? 6.858 -8.472 -12.203 1.00 97.69 301 TYR A C 1
ATOM 2344 O O . TYR A 1 301 ? 6.075 -7.607 -12.594 1.00 97.69 301 TYR A O 1
ATOM 2352 N N . VAL A 1 302 ? 8.159 -8.458 -12.467 1.00 98.44 302 VAL A N 1
ATOM 2353 C CA . VAL A 1 302 ? 8.811 -7.441 -13.294 1.00 98.44 302 VAL A CA 1
ATOM 2354 C C . VAL A 1 302 ? 9.403 -8.084 -14.542 1.00 98.44 302 VAL A C 1
ATOM 2356 O O . VAL A 1 302 ? 9.883 -9.220 -14.500 1.00 98.44 302 VAL A O 1
ATOM 2359 N N . TYR A 1 303 ? 9.363 -7.368 -15.657 1.00 97.75 303 TYR A N 1
ATOM 2360 C CA . TYR A 1 303 ? 10.009 -7.744 -16.910 1.00 97.75 303 TYR A CA 1
ATOM 2361 C C . TYR A 1 303 ? 10.874 -6.577 -17.370 1.00 97.75 303 TYR A C 1
ATOM 2363 O O . TYR A 1 303 ? 10.364 -5.472 -17.529 1.00 97.75 303 TYR A O 1
ATOM 2371 N N . MET A 1 304 ? 12.164 -6.845 -17.561 1.00 97.50 304 MET A N 1
ATOM 2372 C CA . MET A 1 304 ? 13.183 -5.885 -17.993 1.00 97.50 304 MET A CA 1
ATOM 2373 C C . MET A 1 304 ? 13.983 -6.558 -19.103 1.00 97.50 304 MET A C 1
ATOM 2375 O O . MET A 1 304 ? 14.711 -7.518 -18.828 1.00 97.50 304 MET A O 1
ATOM 2379 N N . TYR A 1 305 ? 13.761 -6.181 -20.364 1.00 95.94 305 TYR A N 1
ATOM 2380 C CA . TYR A 1 305 ? 14.483 -6.792 -21.485 1.00 95.94 305 TYR A CA 1
ATOM 2381 C C . TYR A 1 305 ? 14.408 -6.002 -22.790 1.00 95.94 305 TYR A C 1
ATOM 2383 O O . TYR A 1 305 ? 13.350 -5.510 -23.189 1.00 95.94 305 TYR A O 1
ATOM 2391 N N . ASN A 1 306 ? 15.517 -5.989 -23.528 1.00 93.44 306 ASN A N 1
ATOM 2392 C CA . ASN A 1 306 ? 15.573 -5.561 -24.919 1.00 93.44 306 ASN A CA 1
ATOM 2393 C C . ASN A 1 306 ? 15.561 -6.761 -25.891 1.00 93.44 306 ASN A C 1
ATOM 2395 O O . ASN A 1 306 ? 16.612 -7.356 -26.145 1.00 93.44 306 ASN A O 1
ATOM 2399 N N . PRO A 1 307 ? 14.412 -7.109 -26.504 1.00 89.06 307 PRO A N 1
ATOM 2400 C CA . PRO A 1 307 ? 14.351 -8.195 -27.484 1.00 89.06 307 PRO A CA 1
ATOM 2401 C C . PRO A 1 307 ? 15.013 -7.851 -28.826 1.00 89.06 307 PRO A C 1
ATOM 2403 O O . PRO A 1 307 ? 15.348 -8.756 -29.587 1.00 89.06 307 PRO A O 1
ATOM 2406 N N . ILE A 1 308 ? 15.211 -6.562 -29.130 1.00 87.31 308 ILE A N 1
ATOM 2407 C CA . ILE A 1 308 ? 15.815 -6.101 -30.390 1.00 87.31 308 ILE A CA 1
ATOM 2408 C C . ILE A 1 308 ? 17.341 -6.178 -30.307 1.00 87.31 308 ILE A C 1
ATOM 2410 O O . ILE A 1 308 ? 17.996 -6.605 -31.258 1.00 87.31 308 ILE A O 1
ATOM 2414 N N . ASN A 1 309 ? 17.909 -5.778 -29.169 1.00 86.62 309 ASN A N 1
ATOM 2415 C CA . ASN A 1 309 ? 19.335 -5.881 -28.895 1.00 86.62 309 ASN A CA 1
ATOM 2416 C C . ASN A 1 309 ? 19.584 -6.468 -27.494 1.00 86.62 309 ASN A C 1
ATOM 2418 O O . ASN A 1 309 ? 19.799 -5.715 -26.546 1.00 86.62 309 ASN A O 1
ATOM 2422 N N . PRO A 1 310 ? 19.615 -7.807 -27.365 1.00 84.81 310 PRO A N 1
ATOM 2423 C CA . PRO A 1 310 ? 19.814 -8.492 -26.087 1.00 84.81 310 PRO A CA 1
ATOM 2424 C C . PRO A 1 310 ? 21.143 -8.222 -25.375 1.00 84.81 310 PRO A C 1
ATOM 2426 O O . PRO A 1 310 ? 21.314 -8.686 -24.251 1.00 84.81 310 PRO A O 1
ATOM 2429 N N . GLU A 1 311 ? 22.092 -7.534 -26.012 1.00 80.62 311 GLU A N 1
ATOM 2430 C CA . GLU A 1 311 ? 23.364 -7.128 -25.402 1.00 80.62 311 GLU A CA 1
ATOM 2431 C C . GLU A 1 311 ? 23.327 -5.677 -24.883 1.00 80.62 311 GLU A C 1
ATOM 2433 O O . GLU A 1 311 ? 24.297 -5.224 -24.283 1.00 80.62 311 GLU A O 1
ATOM 2438 N N . LYS A 1 312 ? 22.238 -4.926 -25.117 1.00 84.94 312 LYS A N 1
ATOM 2439 C CA . LYS A 1 312 ? 22.126 -3.506 -24.757 1.00 84.94 312 LYS A CA 1
ATOM 2440 C C . LYS A 1 312 ? 20.786 -3.202 -24.084 1.00 84.94 312 LYS A C 1
ATOM 2442 O O . LYS A 1 312 ? 19.796 -2.933 -24.765 1.00 84.94 312 LYS A O 1
ATOM 2447 N N . HIS A 1 313 ? 20.798 -3.170 -22.757 1.00 89.69 313 HIS A N 1
ATOM 2448 C CA . HIS A 1 313 ? 19.653 -2.826 -21.906 1.00 89.69 313 HIS A CA 1
ATOM 2449 C C . HIS A 1 313 ? 19.892 -1.478 -21.240 1.00 89.69 313 HIS A C 1
ATOM 2451 O O . HIS A 1 313 ? 21.035 -1.021 -21.158 1.00 89.69 313 HIS A O 1
ATOM 2457 N N . GLY A 1 314 ? 18.817 -0.814 -20.846 1.00 90.06 314 GLY A N 1
ATOM 2458 C CA . GLY A 1 314 ? 18.909 0.404 -20.065 1.00 90.06 314 GLY A CA 1
ATOM 2459 C C . GLY A 1 314 ? 17.599 1.183 -20.014 1.00 90.06 314 GLY A C 1
ATOM 2460 O O . GLY A 1 314 ? 16.791 1.108 -20.941 1.00 90.06 314 GLY A O 1
ATOM 2461 N N . ASP A 1 315 ? 17.389 1.979 -18.973 1.00 92.50 315 ASP A N 1
ATOM 2462 C CA . ASP A 1 315 ? 18.334 2.208 -17.860 1.00 92.50 315 ASP A CA 1
ATOM 2463 C C . ASP A 1 315 ? 18.009 1.347 -16.627 1.00 92.50 315 ASP A C 1
ATOM 2465 O O . ASP A 1 315 ? 18.907 0.943 -15.895 1.00 92.50 315 ASP A O 1
ATOM 2469 N N . GLY A 1 316 ? 16.735 1.002 -16.447 1.00 96.69 316 GLY A N 1
ATOM 2470 C CA . GLY A 1 316 ? 16.283 0.096 -15.397 1.00 96.69 316 GLY A CA 1
ATOM 2471 C C . GLY A 1 316 ? 14.866 0.390 -14.925 1.00 96.69 316 GLY A C 1
ATOM 2472 O O . GLY A 1 316 ? 14.121 1.170 -15.536 1.00 96.69 316 GLY A O 1
ATOM 2473 N N . LEU A 1 317 ? 14.510 -0.232 -13.804 1.00 98.62 317 LEU A N 1
ATOM 2474 C CA . LEU A 1 317 ? 13.210 -0.127 -13.152 1.00 98.62 317 LEU A CA 1
ATOM 2475 C C . LEU A 1 317 ? 13.398 -0.022 -11.636 1.00 98.62 317 LEU A C 1
ATOM 2477 O O . LEU A 1 317 ? 14.098 -0.838 -11.042 1.00 98.62 317 LEU A O 1
ATOM 2481 N N . ASN A 1 318 ? 12.690 0.900 -10.988 1.00 98.56 318 ASN A N 1
ATOM 2482 C CA . ASN A 1 318 ? 12.704 1.022 -9.533 1.00 98.56 318 ASN A CA 1
ATOM 2483 C C . ASN A 1 318 ? 11.323 0.729 -8.955 1.00 98.56 318 ASN A C 1
ATOM 2485 O O . ASN A 1 318 ? 10.309 1.224 -9.446 1.00 98.56 318 ASN A O 1
ATOM 2489 N N . PHE A 1 319 ? 11.292 -0.033 -7.863 1.00 98.69 319 PHE A N 1
ATOM 2490 C CA . PHE A 1 319 ? 10.166 -0.027 -6.934 1.00 98.69 319 PHE A CA 1
ATOM 2491 C C . PHE A 1 319 ? 10.380 1.094 -5.921 1.00 98.69 319 PHE A C 1
ATOM 2493 O O . PHE A 1 319 ? 11.464 1.199 -5.352 1.00 98.69 319 PHE A O 1
ATOM 2500 N N . VAL A 1 320 ? 9.365 1.916 -5.665 1.00 98.75 320 VAL A N 1
ATOM 2501 C CA . VAL A 1 320 ? 9.517 3.118 -4.837 1.00 98.75 320 VAL A CA 1
ATOM 2502 C C . VAL A 1 320 ? 8.408 3.204 -3.794 1.00 98.75 320 VAL A C 1
ATOM 2504 O O . VAL A 1 320 ? 7.230 3.130 -4.136 1.00 98.75 320 VAL A O 1
ATOM 2507 N N . LEU A 1 321 ? 8.785 3.423 -2.533 1.00 98.56 321 LEU A N 1
ATOM 2508 C CA . LEU A 1 321 ? 7.918 3.945 -1.475 1.00 98.56 321 LEU A CA 1
ATOM 2509 C C . LEU A 1 321 ? 8.188 5.444 -1.332 1.00 98.56 321 LEU A C 1
ATOM 2511 O O . LEU A 1 321 ? 9.341 5.822 -1.145 1.00 98.56 321 LEU A O 1
ATOM 2515 N N . GLN A 1 322 ? 7.167 6.296 -1.410 1.00 98.00 322 GLN A N 1
ATOM 2516 C CA . GLN A 1 322 ? 7.330 7.753 -1.390 1.00 98.00 322 GLN A CA 1
ATOM 2517 C C . GLN A 1 322 ? 6.222 8.493 -0.641 1.00 98.00 322 GLN A C 1
ATOM 2519 O O . GLN A 1 322 ? 5.087 8.029 -0.556 1.00 98.00 322 GLN A O 1
ATOM 2524 N N . ASN A 1 323 ? 6.563 9.672 -0.133 1.00 97.50 323 ASN A N 1
ATOM 2525 C CA . ASN A 1 323 ? 5.634 10.662 0.414 1.00 97.50 323 ASN A CA 1
ATOM 2526 C C . ASN A 1 323 ? 6.009 12.069 -0.099 1.00 97.50 323 ASN A C 1
ATOM 2528 O O . ASN A 1 323 ? 6.295 13.009 0.652 1.00 97.50 323 ASN A O 1
ATOM 2532 N N . ASP A 1 324 ? 6.107 12.172 -1.419 1.00 96.62 324 ASP A N 1
ATOM 2533 C CA . ASP A 1 324 ? 6.326 13.391 -2.179 1.00 96.62 324 ASP A CA 1
ATOM 2534 C C . ASP A 1 324 ? 5.009 14.170 -2.310 1.00 96.62 324 ASP A C 1
ATOM 2536 O O . ASP A 1 324 ? 3.946 13.612 -2.587 1.00 96.62 324 ASP A O 1
ATOM 2540 N N . SER A 1 325 ? 5.087 15.493 -2.175 1.00 94.81 325 SER A N 1
ATOM 2541 C CA . SER A 1 325 ? 3.946 16.402 -2.329 1.00 94.81 325 SER A CA 1
ATOM 2542 C C . SER A 1 325 ? 3.320 16.410 -3.730 1.00 94.81 325 SER A C 1
ATOM 2544 O O . SER A 1 325 ? 2.222 16.927 -3.897 1.00 94.81 325 SER A O 1
ATOM 2546 N N . ASN A 1 326 ? 4.015 15.889 -4.745 1.00 93.38 326 ASN A N 1
ATOM 2547 C CA . ASN A 1 326 ? 3.481 15.712 -6.095 1.00 93.38 326 ASN A CA 1
ATOM 2548 C C . ASN A 1 326 ? 2.617 14.448 -6.232 1.00 93.38 326 ASN A C 1
ATOM 2550 O O . ASN A 1 326 ? 2.027 14.236 -7.292 1.00 93.38 326 ASN A O 1
ATOM 2554 N N . GLU A 1 327 ? 2.538 13.616 -5.189 1.00 93.31 327 GLU A N 1
ATOM 2555 C CA . GLU A 1 327 ? 1.674 12.440 -5.104 1.00 93.31 327 GLU A CA 1
ATOM 2556 C C . GLU A 1 327 ? 1.810 11.518 -6.331 1.00 93.31 327 GLU A C 1
ATOM 2558 O O . GLU A 1 327 ? 2.891 10.995 -6.597 1.00 93.31 327 GLU A O 1
ATOM 2563 N N . ASN A 1 328 ? 0.732 11.337 -7.102 1.00 91.81 328 ASN A N 1
ATOM 2564 C CA . ASN A 1 328 ? 0.694 10.498 -8.299 1.00 91.81 328 ASN A CA 1
ATOM 2565 C C . ASN A 1 328 ? 1.469 11.090 -9.483 1.00 91.81 328 ASN A C 1
ATOM 2567 O O . ASN A 1 328 ? 1.556 10.450 -10.517 1.00 91.81 328 ASN A O 1
ATOM 2571 N N . LYS A 1 329 ? 2.017 12.304 -9.380 1.00 93.06 329 LYS A N 1
ATOM 2572 C CA . LYS A 1 329 ? 2.847 12.926 -10.425 1.00 93.06 329 LYS A CA 1
ATOM 2573 C C . LYS A 1 329 ? 4.332 12.914 -10.083 1.00 93.06 329 LYS A C 1
ATOM 2575 O O . LYS A 1 329 ? 5.133 13.442 -10.856 1.00 93.06 329 LYS A O 1
ATOM 2580 N N . ALA A 1 330 ? 4.705 12.356 -8.932 1.00 95.56 330 ALA A N 1
ATOM 2581 C CA . ALA A 1 330 ? 6.091 12.287 -8.509 1.00 95.56 330 ALA A CA 1
ATOM 2582 C C . ALA A 1 330 ? 6.923 11.497 -9.533 1.00 95.56 330 ALA A C 1
ATOM 2584 O O . ALA A 1 330 ? 6.567 10.382 -9.912 1.00 95.56 330 ALA A O 1
ATOM 2585 N N . HIS A 1 331 ? 8.009 12.107 -10.001 1.00 94.88 331 HIS A N 1
ATOM 2586 C CA . HIS A 1 331 ? 8.983 11.499 -10.900 1.00 94.88 331 HIS A CA 1
ATOM 2587 C C . HIS A 1 331 ? 10.336 12.198 -10.734 1.00 94.88 331 HIS A C 1
ATOM 2589 O O . HIS A 1 331 ? 10.404 13.386 -10.415 1.00 94.88 331 HIS A O 1
ATOM 2595 N N . GLY A 1 332 ? 11.408 11.443 -10.931 1.00 92.12 332 GLY A N 1
ATOM 2596 C CA . GLY A 1 332 ? 12.772 11.946 -11.039 1.00 92.12 332 GLY A CA 1
ATOM 2597 C C . GLY A 1 332 ? 13.207 12.134 -12.489 1.00 92.12 332 GLY A C 1
ATOM 2598 O O . GLY A 1 332 ? 12.395 12.191 -13.415 1.00 92.12 332 GLY A O 1
ATOM 2599 N N . GLN A 1 333 ? 14.517 12.218 -12.690 1.00 88.69 333 GLN A N 1
ATOM 2600 C CA . GLN A 1 333 ? 15.119 12.409 -14.001 1.00 88.69 333 GLN A CA 1
ATOM 2601 C C . GLN A 1 333 ? 15.122 11.105 -14.817 1.00 88.69 333 GLN A C 1
ATOM 2603 O O . GLN A 1 333 ? 15.245 10.007 -14.281 1.00 88.69 333 GLN A O 1
ATOM 2608 N N . THR A 1 334 ? 15.005 11.225 -16.138 1.00 87.69 334 THR A N 1
ATOM 2609 C CA . THR A 1 334 ? 15.146 10.103 -17.080 1.00 87.69 334 THR A CA 1
ATOM 2610 C C . THR A 1 334 ? 16.612 9.690 -17.238 1.00 87.69 334 THR A C 1
ATOM 2612 O O . THR A 1 334 ? 17.517 10.453 -16.884 1.00 87.69 334 THR A O 1
ATOM 2615 N N . GLY A 1 335 ? 16.879 8.552 -17.879 1.00 87.12 335 GLY A N 1
ATOM 2616 C CA . GLY A 1 335 ? 18.254 8.107 -18.076 1.00 87.12 335 GLY A CA 1
ATOM 2617 C C . GLY A 1 335 ? 18.777 7.428 -16.812 1.00 87.12 335 GLY A C 1
ATOM 2618 O O . GLY A 1 335 ? 18.064 6.698 -16.133 1.00 87.12 335 GLY A O 1
ATOM 2619 N N . TRP A 1 336 ? 19.985 7.828 -16.422 1.00 86.19 336 TRP A N 1
ATOM 2620 C CA . TRP A 1 336 ? 20.618 7.485 -15.143 1.00 86.19 336 TRP A CA 1
ATOM 2621 C C . TRP A 1 336 ? 19.718 7.662 -13.910 1.00 86.19 336 TRP A C 1
ATOM 2623 O O . TRP A 1 336 ? 19.876 6.953 -12.936 1.00 86.19 336 TRP A O 1
ATOM 2633 N N . GLY A 1 337 ? 18.781 8.616 -13.915 1.00 89.56 337 GLY A N 1
ATOM 2634 C CA . GLY A 1 337 ? 17.907 8.837 -12.759 1.00 89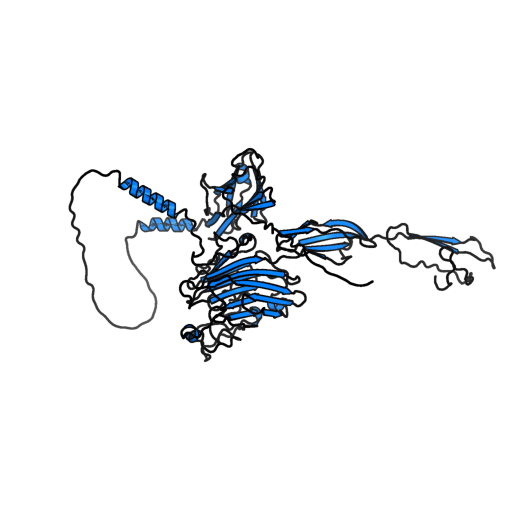.56 337 GLY A CA 1
ATOM 2635 C C . GLY A 1 337 ? 16.821 7.773 -12.559 1.00 89.56 337 GLY A C 1
ATOM 2636 O O . GLY A 1 337 ? 16.121 7.824 -11.544 1.00 89.56 337 GLY A O 1
ATOM 2637 N N . ILE A 1 338 ? 16.620 6.882 -13.542 1.00 94.62 338 ILE A N 1
ATOM 2638 C CA . ILE A 1 338 ? 15.598 5.817 -13.587 1.00 94.62 338 ILE A CA 1
ATOM 2639 C C . ILE A 1 338 ? 14.209 6.328 -13.159 1.00 94.62 338 ILE A C 1
ATOM 2641 O O . ILE A 1 338 ? 13.466 5.708 -12.399 1.00 94.62 338 ILE A O 1
ATOM 2645 N N . GLY A 1 339 ? 13.872 7.559 -13.555 1.00 93.88 339 GLY A N 1
ATOM 2646 C CA . GLY A 1 339 ? 12.614 8.213 -13.191 1.00 93.88 339 GLY A CA 1
ATOM 2647 C C . GLY A 1 339 ? 12.412 8.427 -11.684 1.00 93.88 339 GLY A C 1
ATOM 2648 O O . GLY A 1 339 ? 11.284 8.671 -11.262 1.00 93.88 339 GLY A O 1
ATOM 2649 N N . THR A 1 340 ? 13.470 8.354 -10.869 1.00 95.00 340 THR A N 1
ATOM 2650 C CA . THR A 1 340 ? 13.414 8.361 -9.395 1.00 95.00 340 THR A CA 1
ATOM 2651 C C . THR A 1 340 ? 14.234 9.486 -8.776 1.00 95.00 340 THR A C 1
ATOM 2653 O O . THR A 1 340 ? 13.742 10.212 -7.913 1.00 95.00 340 THR A O 1
ATOM 2656 N N . TYR A 1 341 ? 15.473 9.667 -9.223 1.00 92.00 341 TYR A N 1
ATOM 2657 C CA . TYR A 1 341 ? 16.406 10.664 -8.699 1.00 92.00 341 TYR A CA 1
ATOM 2658 C C . TYR A 1 341 ? 17.020 11.495 -9.830 1.00 92.00 341 TYR A C 1
ATOM 2660 O O . TYR A 1 341 ? 16.675 11.324 -10.998 1.00 92.00 341 TYR A O 1
ATOM 2668 N N . GLY A 1 342 ? 17.873 12.461 -9.494 1.00 86.19 342 GLY A N 1
ATOM 2669 C CA . GLY A 1 342 ? 18.403 13.409 -10.468 1.00 86.19 342 GLY A CA 1
ATOM 2670 C C . GLY A 1 342 ? 19.552 14.249 -9.926 1.00 86.19 342 GLY A C 1
ATOM 2671 O O . GLY A 1 342 ? 20.063 14.017 -8.834 1.00 86.19 342 GLY A O 1
ATOM 2672 N N . THR A 1 343 ? 19.970 15.231 -10.722 1.00 75.69 343 THR A N 1
ATOM 2673 C CA . THR A 1 343 ? 21.180 16.047 -10.492 1.00 75.69 343 THR A CA 1
ATOM 2674 C C . THR A 1 343 ? 21.038 17.120 -9.416 1.00 75.69 343 THR A C 1
ATOM 2676 O O . THR A 1 343 ? 22.031 17.680 -8.959 1.00 75.69 343 THR A O 1
ATOM 2679 N N . SER A 1 344 ? 19.808 17.437 -9.018 1.00 70.94 344 SER A N 1
ATOM 2680 C CA . SER A 1 344 ? 19.509 18.395 -7.960 1.00 70.94 344 SER A CA 1
ATOM 2681 C C . SER A 1 344 ? 18.480 17.814 -6.997 1.00 70.94 344 SER A C 1
ATOM 2683 O O . SER A 1 344 ? 17.722 16.903 -7.333 1.00 70.94 344 SER A O 1
ATOM 2685 N N . SER A 1 345 ? 18.401 18.385 -5.793 1.00 65.44 345 SER A N 1
ATOM 2686 C CA . SER A 1 345 ? 17.397 18.009 -4.790 1.00 65.44 345 SER A CA 1
ATOM 2687 C C . SER A 1 345 ? 15.949 18.239 -5.244 1.00 65.44 345 SER A C 1
ATOM 2689 O O . SER A 1 345 ? 15.029 17.712 -4.619 1.00 65.44 345 SER A O 1
ATOM 2691 N N . GLU A 1 346 ? 15.741 19.018 -6.306 1.00 68.88 346 GLU A N 1
ATOM 2692 C CA . GLU A 1 346 ? 14.434 19.276 -6.913 1.00 68.88 346 GLU A CA 1
ATOM 2693 C C . GLU A 1 346 ? 14.077 18.258 -8.005 1.00 68.88 346 GLU A C 1
ATOM 2695 O O . GLU A 1 346 ? 12.897 18.066 -8.272 1.00 68.88 346 GLU A O 1
ATOM 2700 N N . ALA A 1 347 ? 15.065 17.575 -8.593 1.00 80.31 347 ALA A N 1
ATOM 2701 C CA . ALA A 1 347 ? 14.897 16.619 -9.692 1.00 80.31 347 ALA A CA 1
ATOM 2702 C C . ALA A 1 347 ? 14.794 15.153 -9.217 1.00 80.31 347 ALA A C 1
ATOM 2704 O O . ALA A 1 347 ? 15.182 14.231 -9.934 1.00 80.31 347 ALA A O 1
ATOM 2705 N N . LYS A 1 348 ? 14.305 14.935 -7.993 1.00 91.19 348 LYS A N 1
ATOM 2706 C CA . LYS A 1 348 ? 14.108 13.614 -7.387 1.00 91.19 348 LYS A CA 1
ATOM 2707 C C . LYS A 1 348 ? 12.720 13.506 -6.779 1.00 91.19 348 LYS A C 1
ATOM 2709 O O . LYS A 1 348 ? 12.165 14.509 -6.331 1.00 91.19 348 LYS A O 1
ATOM 2714 N N . ILE A 1 349 ? 12.233 12.280 -6.662 1.00 95.75 349 ILE A N 1
ATOM 2715 C CA . ILE A 1 349 ? 11.113 11.956 -5.785 1.00 95.75 349 ILE A CA 1
ATOM 2716 C C . ILE A 1 349 ? 11.590 12.165 -4.349 1.00 95.75 349 ILE A C 1
ATOM 2718 O O . ILE A 1 349 ? 12.533 11.519 -3.891 1.00 95.75 349 ILE A O 1
ATOM 2722 N N . LYS A 1 350 ? 10.983 13.110 -3.642 1.00 94.50 350 LYS A N 1
ATOM 2723 C CA . LYS A 1 350 ? 11.320 13.457 -2.261 1.00 94.50 350 LYS A CA 1
ATOM 2724 C C . LYS A 1 350 ? 10.695 12.456 -1.302 1.00 94.50 350 LYS A C 1
ATOM 2726 O O . LYS A 1 350 ? 9.663 11.862 -1.601 1.00 94.50 350 LYS A O 1
ATOM 2731 N N . ASN A 1 351 ? 11.297 12.329 -0.120 1.00 96.06 351 ASN A N 1
ATOM 2732 C CA . ASN A 1 351 ? 10.772 11.487 0.953 1.00 96.06 351 ASN A CA 1
ATOM 2733 C C . ASN A 1 351 ? 10.537 10.041 0.495 1.00 96.06 351 ASN A C 1
ATOM 2735 O O . ASN A 1 351 ? 9.433 9.516 0.657 1.00 96.06 351 ASN A O 1
ATOM 2739 N N . ALA A 1 352 ? 11.540 9.442 -0.150 1.00 97.38 352 ALA A N 1
ATOM 2740 C CA . ALA A 1 352 ? 11.385 8.150 -0.792 1.00 97.38 352 ALA A CA 1
ATOM 2741 C C . ALA A 1 352 ? 12.522 7.172 -0.496 1.00 97.38 352 ALA A C 1
ATOM 2743 O O . ALA A 1 352 ? 13.682 7.551 -0.316 1.00 97.38 352 ALA A O 1
ATOM 2744 N N . LEU A 1 353 ? 12.149 5.896 -0.508 1.00 98.50 353 LEU A N 1
ATOM 2745 C CA . LEU A 1 353 ? 13.023 4.735 -0.476 1.00 98.50 353 LEU A CA 1
ATOM 2746 C C . LEU A 1 353 ? 12.764 3.934 -1.750 1.00 98.50 353 LEU A C 1
ATOM 2748 O O . LEU A 1 353 ? 11.621 3.557 -2.017 1.00 98.50 353 LEU A O 1
ATOM 2752 N N . ALA A 1 354 ? 13.809 3.679 -2.525 1.00 98.31 354 ALA A N 1
ATOM 2753 C CA . ALA A 1 354 ? 13.723 2.921 -3.761 1.00 98.31 354 ALA A CA 1
ATOM 2754 C C . ALA A 1 354 ? 14.528 1.625 -3.665 1.00 98.31 354 ALA A C 1
ATOM 2756 O O . ALA A 1 354 ? 15.639 1.608 -3.134 1.00 98.31 354 ALA A O 1
ATOM 2757 N N . PHE A 1 355 ? 13.953 0.548 -4.190 1.00 98.69 355 PHE A N 1
ATOM 2758 C CA . PHE A 1 355 ? 14.683 -0.648 -4.573 1.00 98.69 355 PHE A CA 1
ATOM 2759 C C . PHE A 1 355 ? 14.934 -0.571 -6.073 1.00 98.69 355 PHE A C 1
ATOM 2761 O O . PHE A 1 355 ? 13.998 -0.652 -6.874 1.00 98.69 355 PHE A O 1
ATOM 2768 N N . GLU A 1 356 ? 16.192 -0.363 -6.423 1.00 98.31 356 GLU A N 1
ATOM 2769 C CA . GLU A 1 356 ? 16.634 -0.185 -7.792 1.00 98.31 356 GLU A CA 1
ATOM 2770 C C . GLU A 1 356 ? 16.972 -1.517 -8.440 1.00 98.31 356 GLU A C 1
ATOM 2772 O O . GLU A 1 356 ? 17.589 -2.389 -7.822 1.00 98.31 356 GLU A O 1
ATOM 2777 N N . MET A 1 357 ? 16.544 -1.659 -9.690 1.00 98.31 357 MET A N 1
ATOM 2778 C CA . MET A 1 357 ? 16.906 -2.748 -10.585 1.00 98.31 357 MET A CA 1
ATOM 2779 C C . MET A 1 357 ? 17.556 -2.124 -11.819 1.00 98.31 357 MET A C 1
ATOM 2781 O O . MET A 1 357 ? 16.908 -1.881 -12.838 1.00 98.31 357 MET A O 1
ATOM 2785 N N . ASP A 1 358 ? 18.842 -1.825 -11.680 1.00 95.75 358 ASP A N 1
ATOM 2786 C CA . ASP A 1 358 ? 19.648 -1.140 -12.680 1.00 95.75 358 ASP A CA 1
ATOM 2787 C C . ASP A 1 358 ? 20.162 -2.138 -13.722 1.00 95.75 358 ASP A C 1
ATOM 2789 O O . ASP A 1 358 ? 20.753 -3.180 -13.399 1.00 95.75 358 ASP A O 1
ATOM 2793 N N . THR A 1 359 ? 19.939 -1.822 -14.995 1.00 94.25 359 THR A N 1
ATOM 2794 C CA . THR A 1 359 ? 20.377 -2.647 -16.126 1.00 94.25 359 THR A CA 1
ATOM 2795 C C . THR A 1 359 ? 21.508 -1.995 -16.919 1.00 94.25 359 THR A C 1
ATOM 2797 O O . THR A 1 359 ? 22.067 -2.632 -17.819 1.00 94.25 359 THR A O 1
ATOM 2800 N N . TYR A 1 360 ? 21.906 -0.770 -16.560 1.00 89.62 360 TYR A N 1
ATOM 2801 C CA . TYR A 1 360 ? 22.910 0.022 -17.254 1.00 89.62 360 TYR A CA 1
ATOM 2802 C C . TYR A 1 360 ? 23.827 0.786 -16.287 1.00 89.62 360 TYR A C 1
ATOM 2804 O O . TYR A 1 360 ? 23.481 1.841 -15.786 1.00 89.62 360 TYR A O 1
ATOM 2812 N N . TYR A 1 361 ? 25.076 0.329 -16.154 1.00 86.25 361 TYR A N 1
ATOM 2813 C CA . TYR A 1 361 ? 26.077 1.010 -15.330 1.00 86.25 361 TYR A CA 1
ATOM 2814 C C . TYR A 1 361 ? 26.490 2.371 -15.918 1.00 86.25 361 TYR A C 1
ATOM 2816 O O . TYR A 1 361 ? 27.097 2.436 -16.997 1.00 86.25 361 TYR A O 1
ATOM 2824 N N . ASN A 1 362 ? 26.245 3.458 -15.187 1.00 80.06 362 ASN A N 1
ATOM 2825 C CA . ASN A 1 362 ? 26.602 4.826 -15.567 1.00 80.06 362 ASN A CA 1
ATOM 2826 C C . ASN A 1 362 ? 27.987 5.280 -15.075 1.00 80.06 362 ASN A C 1
ATOM 2828 O O . ASN A 1 362 ? 28.428 6.374 -15.440 1.00 80.06 362 ASN A O 1
ATOM 2832 N N . GLY A 1 363 ? 28.698 4.450 -14.306 1.00 76.19 363 GLY A N 1
ATOM 2833 C CA . GLY A 1 363 ? 30.083 4.696 -13.902 1.00 76.19 363 GLY A CA 1
ATOM 2834 C C . GLY A 1 363 ? 30.257 5.158 -12.452 1.00 76.19 363 GLY A C 1
ATOM 2835 O O . GLY A 1 363 ? 29.393 5.796 -11.851 1.00 76.19 363 GLY A O 1
ATOM 2836 N N . SER A 1 364 ? 31.453 4.901 -11.914 1.00 72.31 364 SER A N 1
ATOM 2837 C CA . SER A 1 364 ? 31.795 5.104 -10.492 1.00 72.31 364 SER A CA 1
ATOM 2838 C C . SER A 1 364 ? 31.725 6.554 -9.995 1.00 72.31 364 SER A C 1
ATOM 2840 O O . SER A 1 364 ? 31.727 6.797 -8.790 1.00 72.31 364 SER A O 1
ATOM 2842 N N . GLY A 1 365 ? 31.680 7.531 -10.906 1.00 71.62 365 GLY A N 1
ATOM 2843 C CA . GLY A 1 365 ? 31.506 8.940 -10.556 1.00 71.62 365 GLY A CA 1
ATOM 2844 C C . GLY A 1 365 ? 30.071 9.305 -10.169 1.00 71.62 365 GLY A C 1
ATOM 2845 O O . GLY A 1 365 ? 29.898 10.239 -9.385 1.00 71.62 365 GLY A O 1
ATOM 2846 N N . SER A 1 366 ? 29.081 8.574 -10.691 1.00 76.81 366 SER A N 1
ATOM 2847 C CA . SER A 1 366 ? 27.647 8.818 -10.477 1.00 76.81 366 SER A CA 1
ATOM 2848 C C . SER A 1 366 ? 27.029 7.775 -9.541 1.00 76.81 366 SER A C 1
ATOM 2850 O O . SER A 1 366 ? 26.178 8.116 -8.724 1.00 76.81 366 SER A O 1
ATOM 2852 N N . GLU A 1 367 ? 27.490 6.523 -9.608 1.00 84.44 367 GLU A N 1
ATOM 2853 C CA . GLU A 1 367 ? 26.971 5.407 -8.811 1.00 84.44 367 GLU A CA 1
ATOM 2854 C C . GLU A 1 367 ? 27.938 5.006 -7.691 1.00 84.44 367 GLU A C 1
ATOM 2856 O O . GLU A 1 367 ? 28.767 4.100 -7.807 1.00 84.44 367 GLU A O 1
ATOM 2861 N N . LEU A 1 368 ? 27.853 5.722 -6.572 1.00 84.75 368 LEU A N 1
ATOM 2862 C CA . LEU A 1 368 ? 28.704 5.479 -5.414 1.00 84.75 368 LEU A CA 1
ATOM 2863 C C . LEU A 1 368 ? 28.292 4.176 -4.721 1.00 84.75 368 LEU A C 1
ATOM 2865 O O . LEU A 1 368 ? 27.109 3.933 -4.505 1.00 84.75 368 LEU A O 1
ATOM 2869 N N . GLY A 1 369 ? 29.270 3.363 -4.316 1.00 83.75 369 GLY A N 1
ATOM 2870 C CA . GLY A 1 369 ? 29.028 2.056 -3.684 1.00 83.75 369 GLY A CA 1
ATOM 2871 C C . GLY A 1 369 ? 29.041 0.875 -4.660 1.00 83.75 369 GLY A C 1
ATOM 2872 O O . GLY A 1 369 ? 29.070 -0.272 -4.213 1.00 83.75 369 GLY A O 1
ATOM 2873 N N . ILE A 1 370 ? 29.108 1.146 -5.966 1.00 82.31 370 ILE A N 1
ATOM 2874 C CA . ILE A 1 370 ? 29.266 0.136 -7.011 1.00 82.31 370 ILE A CA 1
ATOM 2875 C C . ILE A 1 370 ? 30.760 -0.148 -7.254 1.00 82.31 370 ILE A C 1
ATOM 2877 O O . ILE A 1 370 ? 31.532 0.731 -7.632 1.00 82.31 370 ILE A O 1
ATOM 2881 N N . ASP A 1 371 ? 31.182 -1.393 -7.031 1.00 73.62 371 ASP A N 1
ATOM 2882 C CA . ASP A 1 371 ? 32.565 -1.882 -7.168 1.00 73.62 371 ASP A CA 1
ATOM 2883 C C . ASP A 1 371 ? 32.795 -2.485 -8.564 1.00 73.62 371 ASP A C 1
ATOM 2885 O O . ASP A 1 371 ? 33.137 -3.657 -8.735 1.00 73.62 371 ASP A O 1
ATOM 2889 N N . VAL A 1 372 ? 32.524 -1.677 -9.591 1.00 65.38 372 VAL A N 1
ATOM 2890 C CA . VAL A 1 372 ? 32.655 -2.052 -11.005 1.00 65.38 372 VAL A CA 1
ATOM 2891 C C . VAL A 1 372 ? 33.668 -1.116 -11.675 1.00 65.38 372 VAL A C 1
ATOM 2893 O O . VAL A 1 372 ? 33.468 0.098 -11.763 1.00 65.38 372 VAL A O 1
ATOM 2896 N N . ILE A 1 373 ? 34.794 -1.675 -12.135 1.00 56.38 373 ILE A N 1
ATOM 2897 C CA . ILE A 1 373 ? 35.965 -0.908 -12.602 1.00 56.38 373 ILE A CA 1
ATOM 2898 C C . ILE A 1 373 ? 35.747 -0.339 -14.008 1.00 56.38 373 ILE A C 1
ATOM 2900 O O . ILE A 1 373 ? 35.861 -1.073 -14.987 1.00 56.38 373 ILE A O 1
ATOM 2904 N N . GLY A 1 374 ? 35.534 0.978 -14.121 1.00 60.97 374 GLY A N 1
ATOM 2905 C CA . GLY A 1 374 ? 35.554 1.722 -15.391 1.00 60.97 374 GLY A CA 1
ATOM 2906 C C . GLY A 1 374 ? 34.484 2.813 -15.504 1.00 60.97 374 GLY A C 1
ATOM 2907 O O . GLY A 1 374 ? 33.709 3.038 -14.577 1.00 60.97 374 GLY A O 1
ATOM 2908 N N . ASP A 1 375 ? 34.424 3.454 -16.670 1.00 59.47 375 ASP A N 1
ATOM 2909 C CA . ASP A 1 375 ? 33.642 4.671 -16.950 1.00 59.47 375 ASP A CA 1
ATOM 2910 C C . ASP A 1 375 ? 32.177 4.449 -17.368 1.00 59.47 375 ASP A C 1
ATOM 2912 O O . ASP A 1 375 ? 31.540 5.352 -17.909 1.00 59.47 375 ASP A O 1
ATOM 2916 N N . GLY A 1 376 ? 31.645 3.233 -17.193 1.00 60.28 376 GLY A N 1
ATOM 2917 C CA . GLY A 1 376 ? 30.319 2.825 -17.680 1.00 60.28 376 GLY A CA 1
ATOM 2918 C C . GLY A 1 376 ? 30.235 2.654 -19.204 1.00 60.28 376 GLY A C 1
ATOM 2919 O O . GLY A 1 376 ? 29.597 1.729 -19.697 1.00 60.28 376 GLY A O 1
ATOM 2920 N N . GLN A 1 377 ? 30.948 3.465 -19.988 1.00 58.62 377 GLN A N 1
ATOM 2921 C CA . GLN A 1 377 ? 30.892 3.431 -21.453 1.00 58.62 377 GLN A CA 1
ATOM 2922 C C . GLN A 1 377 ? 31.750 2.330 -22.049 1.00 58.62 377 GLN A C 1
ATOM 2924 O O . GLN A 1 377 ? 31.272 1.513 -22.832 1.00 58.62 377 GLN A O 1
ATOM 2929 N N . THR A 1 378 ? 33.028 2.288 -21.684 1.00 51.97 378 THR A N 1
ATOM 2930 C CA . THR A 1 378 ? 33.961 1.283 -22.190 1.00 51.97 378 THR A CA 1
ATOM 2931 C C . THR A 1 378 ? 33.605 -0.106 -21.687 1.00 51.97 378 THR A C 1
ATOM 2933 O O . THR A 1 378 ? 33.775 -1.054 -22.434 1.00 51.97 378 THR A O 1
ATOM 2936 N N . GLN A 1 379 ? 33.033 -0.259 -20.495 1.00 52.41 379 GLN A N 1
ATOM 2937 C CA . GLN A 1 379 ? 32.616 -1.572 -19.996 1.00 52.41 379 GLN A CA 1
ATOM 2938 C C . GLN A 1 379 ? 31.438 -2.149 -20.784 1.00 52.41 379 GLN A C 1
ATOM 2940 O O . GLN A 1 379 ? 31.506 -3.296 -21.231 1.00 52.41 379 GLN A O 1
ATOM 2945 N N . ASN A 1 380 ? 30.432 -1.316 -21.062 1.00 51.78 380 ASN A N 1
ATOM 2946 C CA . ASN A 1 380 ? 29.277 -1.696 -21.875 1.00 51.78 380 ASN A CA 1
ATOM 2947 C C . ASN A 1 380 ? 29.626 -1.806 -23.380 1.00 51.78 380 ASN A C 1
ATOM 2949 O O . ASN A 1 380 ? 28.956 -2.525 -24.117 1.00 51.78 380 ASN A O 1
ATOM 2953 N N . LEU A 1 381 ? 30.704 -1.156 -23.851 1.00 47.47 381 LEU A N 1
ATOM 2954 C CA . LEU A 1 381 ? 31.199 -1.237 -25.238 1.00 47.47 381 LEU A CA 1
ATOM 2955 C C . LEU A 1 381 ? 32.314 -2.284 -25.465 1.00 47.47 381 LEU A C 1
ATOM 2957 O O . LEU A 1 381 ? 32.528 -2.694 -26.606 1.00 47.47 381 LEU A O 1
ATOM 2961 N N . GLN A 1 382 ? 33.032 -2.733 -24.427 1.00 45.66 382 GLN A N 1
ATOM 2962 C CA . GLN A 1 382 ? 34.154 -3.687 -24.520 1.00 45.66 382 GLN A CA 1
ATOM 2963 C C . GLN A 1 382 ? 33.792 -5.135 -24.154 1.00 45.66 382 GLN A C 1
ATOM 2965 O O . GLN A 1 382 ? 34.693 -5.965 -24.033 1.00 45.66 382 GLN A O 1
ATOM 2970 N N . LYS A 1 383 ? 32.503 -5.485 -24.034 1.00 50.09 383 LYS A N 1
ATOM 2971 C CA . LYS A 1 383 ? 32.063 -6.824 -23.588 1.00 50.09 383 LYS A CA 1
ATOM 2972 C C . LYS A 1 383 ? 32.649 -7.215 -22.225 1.00 50.09 383 LYS A C 1
ATOM 2974 O O . LYS A 1 383 ? 33.059 -8.359 -22.023 1.00 50.09 383 LYS A O 1
ATOM 2979 N N . VAL A 1 384 ? 32.705 -6.278 -21.280 1.00 54.75 384 VAL A N 1
ATOM 2980 C CA . VAL A 1 384 ? 32.740 -6.678 -19.871 1.00 54.75 384 VAL A CA 1
ATOM 2981 C C . VAL A 1 384 ? 31.295 -7.054 -19.549 1.00 54.75 384 VAL A C 1
ATOM 2983 O O . VAL A 1 384 ? 30.416 -6.218 -19.718 1.00 54.75 384 VAL A O 1
ATOM 2986 N N . ASN A 1 385 ? 31.025 -8.318 -19.206 1.00 67.56 385 ASN A N 1
ATOM 2987 C CA . ASN A 1 385 ? 29.668 -8.812 -18.934 1.00 67.56 385 ASN A CA 1
ATOM 2988 C C . ASN A 1 385 ? 29.085 -8.128 -17.682 1.00 67.56 385 ASN A C 1
ATOM 2990 O O . ASN A 1 385 ? 29.119 -8.685 -16.584 1.00 67.56 385 ASN A O 1
ATOM 2994 N N . TYR A 1 386 ? 28.577 -6.906 -17.831 1.00 82.50 386 TYR A N 1
ATOM 2995 C CA . TYR A 1 386 ? 27.762 -6.254 -16.822 1.00 82.50 386 TYR A CA 1
ATOM 2996 C C . TYR A 1 386 ? 26.320 -6.733 -16.988 1.00 82.50 386 TYR A C 1
ATOM 2998 O O . TYR A 1 386 ? 25.690 -6.548 -18.025 1.00 82.50 386 TYR A O 1
ATOM 3006 N N . ASN A 1 387 ? 25.820 -7.403 -15.957 1.00 89.94 387 ASN A N 1
ATOM 3007 C CA . ASN A 1 387 ? 24.533 -8.093 -15.969 1.00 89.94 387 ASN A CA 1
ATOM 3008 C C . ASN A 1 387 ? 23.490 -7.364 -15.102 1.00 89.94 387 ASN A C 1
ATOM 3010 O O . ASN A 1 387 ? 22.547 -7.990 -14.613 1.00 89.94 387 ASN A O 1
ATOM 3014 N N . GLY A 1 388 ? 23.684 -6.057 -14.895 1.00 92.25 388 GLY A N 1
ATOM 3015 C CA . GLY A 1 388 ? 22.893 -5.225 -13.991 1.00 92.25 388 GLY A CA 1
ATOM 3016 C C . GLY A 1 388 ? 23.282 -5.376 -12.520 1.00 92.25 388 GLY A C 1
ATOM 3017 O O . GLY A 1 388 ? 24.031 -6.285 -12.140 1.00 92.25 388 GLY A O 1
ATOM 3018 N N . HIS A 1 389 ? 22.731 -4.509 -11.680 1.00 95.25 389 HIS A N 1
ATOM 3019 C CA . HIS A 1 389 ? 22.779 -4.641 -10.228 1.00 95.25 389 HIS A CA 1
ATOM 3020 C C . HIS A 1 389 ? 21.425 -4.290 -9.595 1.00 95.25 389 HIS A C 1
ATOM 3022 O O . HIS A 1 389 ? 20.552 -3.700 -10.223 1.00 95.25 389 HIS A O 1
ATOM 3028 N N . ILE A 1 390 ? 21.239 -4.705 -8.346 1.00 98.06 390 ILE A N 1
ATOM 3029 C CA . ILE A 1 390 ? 20.138 -4.249 -7.497 1.00 98.06 390 ILE A CA 1
ATOM 3030 C C . ILE A 1 390 ? 20.697 -3.519 -6.285 1.00 98.06 390 ILE A C 1
ATOM 3032 O O . ILE A 1 390 ? 21.739 -3.919 -5.756 1.00 98.06 390 ILE A O 1
ATOM 3036 N N . ALA A 1 391 ? 20.003 -2.483 -5.829 1.00 97.81 391 ALA A N 1
ATOM 3037 C CA . ALA A 1 391 ? 20.423 -1.670 -4.694 1.00 97.81 391 ALA A CA 1
ATOM 3038 C C . ALA A 1 391 ? 19.229 -1.055 -3.954 1.00 97.81 391 ALA A C 1
ATOM 3040 O O . ALA A 1 391 ? 18.096 -1.066 -4.431 1.00 97.81 391 ALA A O 1
ATOM 3041 N N . VAL A 1 392 ? 19.492 -0.521 -2.762 1.00 98.06 392 VAL A N 1
ATOM 3042 C CA . VAL A 1 392 ? 18.536 0.277 -1.988 1.00 98.06 392 VAL A CA 1
ATOM 3043 C C . VAL A 1 392 ? 19.038 1.713 -1.875 1.00 98.06 392 VAL A C 1
ATOM 3045 O O . VAL A 1 392 ? 20.213 1.949 -1.581 1.00 98.06 392 VAL A O 1
ATOM 3048 N N . LEU A 1 393 ? 18.127 2.660 -2.084 1.00 95.00 393 LEU A N 1
ATOM 3049 C CA . LEU A 1 393 ? 18.414 4.084 -2.212 1.00 95.00 393 LEU A CA 1
ATOM 3050 C C . LEU A 1 393 ? 17.435 4.896 -1.355 1.00 95.00 393 LEU A C 1
ATOM 3052 O O . LEU A 1 393 ? 16.223 4.788 -1.539 1.00 95.00 393 LEU A O 1
ATOM 3056 N N . GLU A 1 394 ? 17.925 5.763 -0.471 1.00 95.06 394 GLU A N 1
ATOM 3057 C CA . GLU A 1 394 ? 17.103 6.786 0.186 1.00 95.06 394 GLU A CA 1
ATOM 3058 C C . GLU A 1 394 ? 17.265 8.128 -0.526 1.00 95.06 394 GLU A C 1
ATOM 3060 O O . GLU A 1 394 ? 18.290 8.798 -0.397 1.00 95.06 394 GLU A O 1
ATOM 3065 N N . THR A 1 395 ? 16.242 8.595 -1.240 1.00 92.25 395 THR A N 1
ATOM 3066 C CA . THR A 1 395 ? 16.390 9.775 -2.107 1.00 92.25 395 THR A CA 1
ATOM 3067 C C . THR A 1 395 ? 16.760 11.035 -1.327 1.00 92.25 395 THR A C 1
ATOM 3069 O O . THR A 1 395 ? 17.514 11.874 -1.819 1.00 92.25 395 THR A O 1
ATOM 3072 N N . ASN A 1 396 ? 16.278 11.186 -0.091 1.00 88.81 396 ASN A N 1
ATOM 3073 C CA . ASN A 1 396 ? 16.587 12.331 0.768 1.00 88.81 396 ASN A CA 1
ATOM 3074 C C . ASN A 1 396 ? 18.036 12.354 1.263 1.00 88.81 396 ASN A C 1
ATOM 3076 O O . ASN A 1 396 ? 18.583 13.438 1.461 1.00 88.81 396 ASN A O 1
ATOM 3080 N N . LYS A 1 397 ? 18.627 11.179 1.470 1.00 87.69 397 LYS A N 1
ATOM 3081 C CA . LYS A 1 397 ? 19.900 10.993 2.170 1.00 87.69 397 LYS A CA 1
ATOM 3082 C C . LYS A 1 397 ? 21.051 10.709 1.212 1.00 87.69 397 LYS A C 1
ATOM 3084 O O . LYS A 1 397 ? 22.144 11.230 1.405 1.00 87.69 397 LYS A O 1
ATOM 3089 N N . ASP A 1 398 ? 20.788 9.906 0.192 1.00 85.62 398 ASP A N 1
ATOM 3090 C CA . ASP A 1 398 ? 21.821 9.271 -0.616 1.00 85.62 398 ASP A CA 1
ATOM 3091 C C . ASP 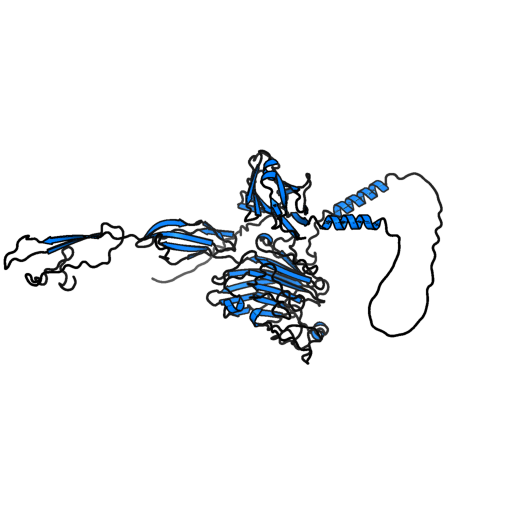A 1 398 ? 22.054 9.996 -1.960 1.00 85.62 398 ASP A C 1
ATOM 3093 O O . ASP A 1 398 ? 23.052 9.723 -2.630 1.00 85.62 398 ASP A O 1
ATOM 3097 N N . VAL A 1 399 ? 21.183 10.948 -2.338 1.00 83.56 399 VAL A N 1
ATOM 3098 C CA . VAL A 1 399 ? 21.405 11.878 -3.465 1.00 83.56 399 VAL A CA 1
ATOM 3099 C C . VAL A 1 399 ? 22.273 13.050 -3.001 1.00 83.56 399 VAL A C 1
ATOM 3101 O O . VAL A 1 399 ? 21.842 13.853 -2.168 1.00 83.56 399 VAL A O 1
ATOM 3104 N N . SER A 1 400 ? 23.466 13.188 -3.579 1.00 72.06 400 SER A N 1
ATOM 3105 C CA . SER A 1 400 ? 24.384 14.303 -3.315 1.00 72.06 400 SER A CA 1
ATOM 3106 C C . SER A 1 400 ? 24.018 15.560 -4.113 1.00 72.06 400 SER A C 1
ATOM 3108 O O . SER A 1 400 ? 23.538 15.477 -5.241 1.00 72.06 400 SER A O 1
ATOM 3110 N N . SER A 1 401 ? 24.295 16.741 -3.547 1.00 61.25 401 SER A N 1
ATOM 3111 C CA . SER A 1 401 ? 24.286 18.013 -4.288 1.00 61.25 401 SER A CA 1
ATOM 3112 C C . SER A 1 401 ? 25.538 18.222 -5.142 1.00 61.25 401 SER A C 1
ATOM 3114 O O . SER A 1 401 ? 25.579 19.151 -5.951 1.00 61.25 401 SER A O 1
ATOM 3116 N N . ASP A 1 402 ? 26.573 17.415 -4.917 1.00 60.12 402 ASP A N 1
ATOM 3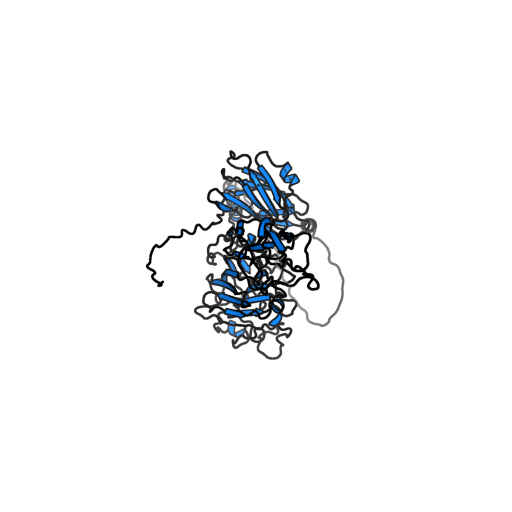117 C CA . ASP A 1 402 ? 27.825 17.510 -5.649 1.00 60.12 402 ASP A CA 1
ATOM 3118 C C . ASP A 1 402 ? 27.646 16.876 -7.028 1.00 60.12 402 ASP A C 1
ATOM 3120 O O . ASP A 1 402 ? 27.225 15.728 -7.164 1.00 60.12 402 ASP A O 1
ATOM 3124 N N . TYR A 1 403 ? 27.969 17.638 -8.070 1.00 62.34 403 TYR A N 1
ATOM 3125 C CA . TYR A 1 403 ? 28.095 17.085 -9.411 1.00 62.34 403 TYR A CA 1
ATOM 3126 C C . TYR A 1 403 ? 29.307 16.163 -9.455 1.00 62.34 403 TYR A C 1
ATOM 3128 O O . TYR A 1 403 ? 30.345 16.474 -8.860 1.00 62.34 403 TYR A O 1
ATOM 3136 N N . ALA A 1 404 ? 29.222 15.093 -10.247 1.00 58.22 404 ALA A N 1
ATOM 3137 C CA . ALA A 1 404 ? 30.413 14.390 -10.699 1.00 58.22 404 ALA A CA 1
ATOM 3138 C C . ALA A 1 404 ? 31.278 15.399 -11.479 1.00 58.22 404 ALA A C 1
ATOM 3140 O O . ALA A 1 404 ? 31.043 15.686 -12.651 1.00 58.22 404 ALA A O 1
ATOM 3141 N N . SER A 1 405 ? 32.208 16.064 -10.786 1.00 46.41 405 SER A N 1
ATOM 3142 C CA . SER A 1 405 ? 32.997 17.140 -11.379 1.00 46.41 405 SER A CA 1
ATOM 3143 C C . SER A 1 405 ? 33.756 16.587 -12.586 1.00 46.41 405 SER A C 1
ATOM 3145 O O . SER A 1 405 ? 34.291 15.481 -12.519 1.00 46.41 405 SER A O 1
ATOM 3147 N N . ALA A 1 406 ? 33.897 17.376 -13.655 1.00 45.62 406 ALA A N 1
ATOM 3148 C CA . ALA A 1 406 ? 34.750 17.060 -14.811 1.00 45.62 406 ALA A CA 1
ATOM 3149 C C . ALA A 1 406 ? 36.255 16.889 -14.460 1.00 45.62 406 ALA A C 1
ATOM 3151 O O . ALA A 1 406 ? 37.119 16.874 -15.335 1.00 45.62 406 ALA A O 1
ATOM 3152 N N . SER A 1 407 ? 36.588 16.784 -13.174 1.00 41.50 407 SER A N 1
ATOM 3153 C CA . SER A 1 407 ? 37.914 16.621 -12.600 1.00 41.50 407 SER A CA 1
ATOM 3154 C C . SER A 1 407 ? 38.153 15.168 -12.165 1.00 41.50 407 SER A C 1
ATOM 3156 O O . SER A 1 407 ? 38.275 14.858 -10.986 1.00 41.50 407 SER A O 1
ATOM 3158 N N . GLY A 1 408 ? 38.315 14.285 -13.153 1.00 42.66 408 GLY A N 1
ATOM 3159 C CA . GLY A 1 408 ? 39.354 13.251 -13.084 1.00 42.66 408 GLY A CA 1
ATOM 3160 C C . GLY A 1 408 ? 39.024 11.894 -12.456 1.00 42.66 408 GLY A C 1
ATOM 3161 O O . GLY A 1 408 ? 39.954 11.106 -12.297 1.00 42.66 408 GLY A O 1
ATOM 3162 N N . ILE A 1 409 ? 37.762 11.580 -12.157 1.00 45.22 409 ILE A N 1
ATOM 3163 C CA . ILE A 1 409 ? 37.322 10.177 -12.113 1.00 45.22 409 ILE A CA 1
ATOM 3164 C C . ILE A 1 409 ? 36.583 9.924 -13.422 1.00 45.22 409 ILE A C 1
ATOM 3166 O O . ILE A 1 409 ? 35.699 10.682 -13.801 1.00 45.22 409 ILE A O 1
ATOM 3170 N N . ASP A 1 410 ? 37.066 8.923 -14.138 1.00 47.25 410 ASP A N 1
ATOM 3171 C CA . ASP A 1 410 ? 36.719 8.492 -15.487 1.00 47.25 410 ASP A CA 1
ATOM 3172 C C . ASP A 1 410 ? 35.196 8.323 -15.677 1.00 47.25 410 ASP A C 1
ATOM 3174 O O . ASP A 1 410 ? 34.665 7.240 -15.473 1.00 47.25 410 ASP A O 1
ATOM 3178 N N . THR A 1 411 ? 34.454 9.392 -15.995 1.00 46.53 411 THR A N 1
ATOM 3179 C CA . THR A 1 411 ? 33.007 9.319 -16.297 1.00 46.53 411 THR A CA 1
ATOM 3180 C C . THR A 1 411 ? 32.713 9.211 -17.791 1.00 46.53 411 THR A C 1
ATOM 3182 O O . THR A 1 411 ? 31.549 9.239 -18.185 1.00 46.53 411 THR A O 1
ATOM 3185 N N . GLY A 1 412 ? 33.734 9.120 -18.650 1.00 43.41 412 GLY A N 1
ATOM 3186 C CA . GLY A 1 412 ? 33.588 8.905 -20.096 1.00 43.41 412 GLY A CA 1
ATOM 3187 C C . GLY A 1 412 ? 32.884 10.030 -20.874 1.00 43.41 412 GLY A C 1
ATOM 3188 O O . GLY A 1 412 ? 33.100 10.157 -22.075 1.00 43.41 412 GLY A O 1
ATOM 3189 N N . HIS A 1 413 ? 32.090 10.894 -20.232 1.00 44.66 413 HIS A N 1
ATOM 3190 C CA . HIS A 1 413 ? 31.409 12.062 -20.785 1.00 44.66 413 HIS A CA 1
ATOM 3191 C C . HIS A 1 413 ? 31.404 13.221 -19.780 1.00 44.66 413 HIS A C 1
ATOM 3193 O O . HIS A 1 413 ? 31.100 13.054 -18.601 1.00 44.66 413 HIS A O 1
ATOM 3199 N N . GLY A 1 414 ? 31.642 14.435 -20.285 1.00 45.34 414 GLY A N 1
ATOM 3200 C CA . GLY A 1 414 ? 31.358 15.692 -19.587 1.00 45.34 414 GLY A CA 1
ATOM 3201 C C . GLY A 1 414 ? 29.854 15.969 -19.499 1.00 45.34 414 GLY A C 1
ATOM 3202 O O . GLY A 1 414 ? 29.370 16.923 -20.105 1.00 45.34 414 GLY A O 1
ATOM 3203 N N . GLY A 1 415 ? 29.118 15.105 -18.799 1.00 51.62 415 GLY A N 1
ATOM 3204 C CA . GLY A 1 415 ? 27.699 15.275 -18.495 1.00 51.62 415 GLY A CA 1
ATOM 3205 C C . GLY A 1 415 ? 27.482 15.803 -17.077 1.00 51.62 415 GLY A C 1
ATOM 3206 O O . GLY A 1 415 ? 28.225 15.465 -16.159 1.00 51.62 415 GLY A O 1
ATOM 3207 N N . ASN A 1 416 ? 26.443 16.618 -16.895 1.00 58.41 416 ASN A N 1
ATOM 3208 C CA . ASN A 1 416 ? 25.947 17.006 -15.576 1.00 58.41 416 ASN A CA 1
ATOM 3209 C C . ASN A 1 416 ? 25.199 15.810 -14.962 1.00 58.41 416 ASN A C 1
ATOM 3211 O O . ASN A 1 416 ? 23.976 15.765 -15.049 1.00 58.41 416 ASN A O 1
ATOM 3215 N N . PHE A 1 417 ? 25.911 14.828 -14.405 1.00 67.38 417 PHE A N 1
ATOM 3216 C CA . PHE A 1 417 ? 25.315 13.740 -13.618 1.00 67.38 417 PHE A CA 1
ATOM 3217 C C . PHE A 1 417 ? 25.390 14.066 -12.120 1.00 67.38 417 PHE A C 1
ATOM 3219 O O . PHE A 1 417 ? 26.353 14.693 -11.662 1.00 67.38 417 PHE A O 1
ATOM 3226 N N . GLY A 1 418 ? 24.350 13.678 -11.377 1.00 72.44 418 GLY A N 1
ATOM 3227 C CA . GLY A 1 418 ? 24.363 13.709 -9.916 1.00 72.44 418 GLY A CA 1
ATOM 3228 C C . GLY A 1 418 ? 25.138 12.514 -9.366 1.00 72.44 418 GLY A C 1
ATOM 3229 O O . GLY A 1 418 ? 25.541 11.635 -10.126 1.00 72.44 418 GLY A O 1
ATOM 3230 N N . GLN A 1 419 ? 25.334 12.472 -8.051 1.00 81.44 419 GLN A N 1
ATOM 3231 C CA . GLN A 1 419 ? 25.881 11.292 -7.380 1.00 81.44 419 GLN A CA 1
ATOM 3232 C C . GLN A 1 419 ? 24.816 10.648 -6.499 1.00 81.44 419 GLN A C 1
ATOM 3234 O O . GLN A 1 419 ? 24.133 11.341 -5.740 1.00 81.44 419 GLN A O 1
ATOM 3239 N N . MET A 1 420 ? 24.712 9.327 -6.591 1.00 87.75 420 MET A N 1
ATOM 3240 C CA . MET A 1 420 ? 23.753 8.496 -5.875 1.00 87.75 420 MET A CA 1
ATOM 3241 C C . MET A 1 420 ? 24.506 7.396 -5.121 1.00 87.75 420 MET A C 1
ATOM 3243 O O . MET A 1 420 ? 25.310 6.674 -5.711 1.00 87.75 420 MET A O 1
ATOM 3247 N N . THR A 1 421 ? 24.279 7.283 -3.811 1.00 90.06 421 THR A N 1
ATOM 3248 C CA . THR A 1 421 ? 24.858 6.205 -2.990 1.00 90.06 421 THR A CA 1
ATOM 3249 C C . THR A 1 421 ? 23.965 4.969 -3.003 1.00 90.06 421 THR A C 1
ATOM 3251 O O . THR A 1 421 ? 22.797 5.049 -2.640 1.00 90.06 421 THR A O 1
ATOM 3254 N N . HIS A 1 422 ? 24.540 3.830 -3.382 1.00 93.38 422 HIS A N 1
ATOM 3255 C CA . HIS A 1 422 ? 23.868 2.542 -3.512 1.00 93.38 422 HIS A CA 1
ATOM 3256 C C . HIS A 1 422 ? 24.159 1.685 -2.284 1.00 93.38 422 HIS A C 1
ATOM 3258 O O . HIS A 1 422 ? 25.314 1.378 -1.974 1.00 93.38 422 HIS A O 1
ATOM 3264 N N . ASN A 1 423 ? 23.107 1.278 -1.578 1.00 95.12 423 ASN A N 1
ATOM 3265 C CA . ASN A 1 423 ? 23.219 0.426 -0.401 1.00 95.12 423 ASN A CA 1
ATOM 3266 C C . ASN A 1 423 ? 22.826 -1.014 -0.742 1.00 95.12 423 ASN A C 1
ATOM 3268 O O . ASN A 1 423 ? 21.996 -1.256 -1.616 1.00 95.12 423 ASN A O 1
ATOM 3272 N N . ASN A 1 424 ? 23.398 -1.982 -0.019 1.00 96.19 424 ASN A N 1
ATOM 3273 C CA . ASN A 1 424 ? 23.047 -3.404 -0.132 1.00 96.19 424 ASN A CA 1
ATOM 3274 C C . ASN A 1 424 ? 23.143 -3.969 -1.564 1.00 96.19 424 ASN A C 1
ATOM 3276 O O . ASN A 1 424 ? 22.328 -4.800 -1.969 1.00 96.19 424 ASN A O 1
ATOM 3280 N N . VAL A 1 425 ? 24.156 -3.524 -2.307 1.00 96.12 425 VAL A N 1
ATOM 3281 C CA . VAL A 1 425 ? 24.343 -3.853 -3.721 1.00 96.12 425 VAL A CA 1
ATOM 3282 C C . VAL A 1 425 ? 24.498 -5.360 -3.927 1.00 96.12 425 VAL A C 1
ATOM 3284 O O . VAL A 1 425 ? 25.315 -6.010 -3.267 1.00 96.12 425 VAL A O 1
ATOM 3287 N N . GLN A 1 426 ? 23.757 -5.913 -4.887 1.00 95.94 426 GLN A N 1
ATOM 3288 C CA . GLN A 1 426 ? 24.000 -7.251 -5.427 1.00 95.94 426 GLN A CA 1
ATOM 3289 C C . GLN A 1 426 ? 24.092 -7.191 -6.950 1.00 95.94 426 GLN A C 1
ATOM 3291 O O . GLN A 1 426 ? 23.285 -6.539 -7.604 1.00 95.94 426 GLN A O 1
ATOM 3296 N N . TYR A 1 427 ? 25.054 -7.913 -7.517 1.00 94.19 427 TYR A N 1
ATOM 3297 C CA . TYR A 1 427 ? 25.311 -7.915 -8.955 1.00 94.19 427 TYR A CA 1
ATOM 3298 C C . TYR A 1 427 ? 24.612 -9.076 -9.649 1.00 94.19 427 TYR A C 1
ATOM 3300 O O . TYR A 1 427 ? 24.608 -10.206 -9.149 1.00 94.19 427 TYR A O 1
ATOM 3308 N N . GLY A 1 428 ? 24.072 -8.808 -10.835 1.00 92.94 428 GLY A N 1
ATOM 3309 C CA . GLY A 1 428 ? 23.675 -9.852 -11.763 1.00 92.94 428 GLY A CA 1
ATOM 3310 C C . GLY A 1 428 ? 24.883 -10.667 -12.227 1.00 92.94 428 GLY A C 1
ATOM 3311 O O . GLY A 1 428 ? 26.032 -10.224 -12.207 1.00 92.94 428 GLY A O 1
ATOM 3312 N N . THR A 1 429 ? 24.615 -11.884 -12.679 1.00 91.50 429 THR A N 1
ATOM 3313 C CA . THR A 1 429 ? 25.623 -12.809 -13.220 1.00 91.50 429 THR A CA 1
ATOM 3314 C C . THR A 1 429 ? 25.187 -13.303 -14.591 1.00 91.50 429 THR A C 1
ATOM 3316 O O . THR A 1 429 ? 24.011 -13.208 -14.917 1.00 91.50 429 THR A O 1
ATOM 3319 N N . ASP A 1 430 ? 26.077 -13.914 -15.370 1.00 88.25 430 ASP A N 1
ATOM 3320 C CA . ASP A 1 430 ? 25.717 -14.438 -16.700 1.00 88.25 430 ASP A CA 1
ATOM 3321 C C . ASP A 1 430 ? 24.558 -15.455 -16.657 1.00 88.25 430 ASP A C 1
ATOM 3323 O O . ASP A 1 430 ? 23.780 -15.575 -17.601 1.00 88.25 430 ASP A O 1
ATOM 3327 N N . THR A 1 431 ? 24.432 -16.206 -15.558 1.00 91.12 431 THR A N 1
ATOM 3328 C CA . THR A 1 431 ? 23.363 -17.198 -15.362 1.00 91.12 431 THR A CA 1
ATOM 3329 C C . THR A 1 431 ? 22.126 -16.631 -14.669 1.00 91.12 431 THR A C 1
ATOM 3331 O O . THR A 1 431 ? 21.074 -17.271 -14.688 1.00 91.12 431 THR A O 1
ATOM 3334 N N . ASN A 1 432 ? 22.237 -15.454 -14.056 1.00 93.38 432 ASN A N 1
ATOM 3335 C CA . ASN A 1 432 ? 21.131 -14.726 -13.449 1.00 93.38 432 ASN A CA 1
ATOM 3336 C C . ASN A 1 432 ? 21.366 -13.206 -13.558 1.00 93.38 432 ASN A C 1
ATOM 3338 O O . ASN A 1 432 ? 21.736 -12.573 -12.564 1.00 93.38 432 ASN A O 1
ATOM 3342 N N . PRO A 1 433 ? 21.207 -12.622 -14.759 1.00 94.31 433 PRO A N 1
ATOM 3343 C CA . PRO A 1 433 ? 21.261 -11.172 -14.939 1.00 94.31 433 PRO A CA 1
ATOM 3344 C C . PRO A 1 433 ? 20.054 -10.514 -14.276 1.00 94.31 433 PRO A C 1
ATOM 3346 O O . PRO A 1 433 ? 19.064 -11.201 -14.053 1.00 94.31 433 PRO A O 1
ATOM 3349 N N . VAL A 1 434 ? 20.103 -9.221 -13.939 1.00 95.94 434 VAL A N 1
ATOM 3350 C CA . VAL A 1 434 ? 18.953 -8.469 -13.388 1.00 95.94 434 VAL A CA 1
ATOM 3351 C C . VAL A 1 434 ? 17.791 -8.483 -14.381 1.00 95.94 434 VAL A C 1
ATOM 3353 O O . VAL A 1 434 ? 16.686 -8.894 -14.020 1.00 95.94 434 VAL A O 1
ATOM 3356 N N . PHE A 1 435 ? 18.091 -8.160 -15.636 1.00 94.81 435 PHE A N 1
ATOM 3357 C CA . PHE A 1 435 ? 17.210 -8.235 -16.799 1.00 94.81 435 PHE A CA 1
ATOM 3358 C C . PHE A 1 435 ? 17.105 -9.657 -17.376 1.00 94.81 435 PHE A C 1
ATOM 3360 O O . PHE A 1 435 ? 17.791 -10.585 -16.953 1.00 94.81 435 PHE A O 1
ATOM 3367 N N . GLY A 1 436 ? 16.246 -9.851 -18.375 1.00 93.62 436 GLY A N 1
ATOM 3368 C CA . GLY A 1 436 ? 16.161 -11.082 -19.158 1.00 93.62 436 GLY A CA 1
ATOM 3369 C C . GLY A 1 436 ? 14.792 -11.282 -19.793 1.00 93.62 436 GLY A C 1
ATOM 3370 O O . GLY A 1 436 ? 13.803 -10.719 -19.338 1.00 93.62 436 GLY A O 1
ATOM 3371 N N . ASN A 1 437 ? 14.711 -12.141 -20.816 1.00 93.94 437 ASN A N 1
ATOM 3372 C CA . ASN A 1 437 ? 13.447 -12.464 -21.488 1.00 93.94 437 ASN A CA 1
ATOM 3373 C C . ASN A 1 437 ? 12.539 -13.383 -20.642 1.00 93.94 437 ASN A C 1
ATOM 3375 O O . ASN A 1 437 ? 12.132 -14.461 -21.079 1.00 93.94 437 ASN A O 1
ATOM 3379 N N . LYS A 1 438 ? 12.286 -12.998 -19.392 1.00 94.69 438 LYS A N 1
ATOM 3380 C CA . LYS A 1 438 ? 11.405 -13.680 -18.453 1.00 94.69 438 LYS A CA 1
ATOM 3381 C C . LYS A 1 438 ? 10.851 -12.683 -17.443 1.00 94.69 438 LYS A C 1
ATOM 3383 O O . LYS A 1 438 ? 11.552 -11.775 -17.008 1.00 94.69 438 LYS A O 1
ATOM 3388 N N . TRP A 1 439 ? 9.612 -12.911 -17.027 1.00 97.25 439 TRP A N 1
ATOM 3389 C CA . TRP A 1 439 ? 9.067 -12.269 -15.840 1.00 97.25 439 TRP A CA 1
ATOM 3390 C C . TRP A 1 439 ? 9.768 -12.821 -14.604 1.00 97.25 439 TRP A C 1
ATOM 3392 O O . TRP A 1 439 ? 9.890 -14.037 -14.457 1.00 97.25 439 TRP A O 1
ATOM 3402 N N . LYS A 1 440 ? 10.222 -11.932 -13.728 1.00 97.81 440 LYS A N 1
ATOM 3403 C CA . LYS A 1 440 ? 10.845 -12.277 -12.453 1.00 97.81 440 LYS A CA 1
ATOM 3404 C C . LYS A 1 440 ? 9.915 -11.934 -11.316 1.00 97.81 440 LYS A C 1
ATOM 3406 O O . LYS A 1 440 ? 9.386 -10.826 -11.279 1.00 97.81 440 LYS A O 1
ATOM 3411 N N . ASN A 1 441 ? 9.741 -12.865 -10.386 1.00 97.75 441 ASN A N 1
ATOM 3412 C CA . ASN A 1 441 ? 9.003 -12.568 -9.165 1.00 97.75 441 ASN A CA 1
ATOM 3413 C C . ASN A 1 441 ? 9.765 -11.534 -8.322 1.00 97.75 441 ASN A C 1
ATOM 3415 O O . ASN A 1 441 ? 10.973 -11.662 -8.123 1.00 97.75 441 ASN A O 1
ATOM 3419 N N . PHE A 1 442 ? 9.049 -10.538 -7.823 1.00 98.38 442 PHE A N 1
ATOM 3420 C CA . PHE A 1 442 ? 9.538 -9.501 -6.934 1.00 98.38 442 PHE A CA 1
ATOM 3421 C C . PHE A 1 442 ? 8.610 -9.406 -5.723 1.00 98.38 442 PHE A C 1
ATOM 3423 O O . PHE A 1 442 ? 7.394 -9.273 -5.869 1.00 98.38 442 PHE A O 1
ATOM 3430 N N . LYS A 1 443 ? 9.174 -9.488 -4.520 1.00 98.19 443 LYS A N 1
ATOM 3431 C CA . LYS A 1 443 ? 8.417 -9.410 -3.270 1.00 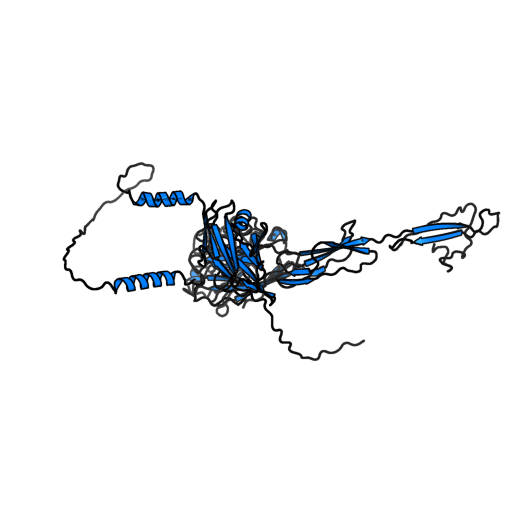98.19 443 LYS A CA 1
ATOM 3432 C C . LYS A 1 443 ? 8.958 -8.320 -2.369 1.00 98.19 443 LYS A C 1
ATOM 3434 O O . LYS A 1 443 ? 10.163 -8.062 -2.346 1.00 98.19 443 LYS A O 1
ATOM 3439 N N . VAL A 1 444 ? 8.048 -7.755 -1.590 1.00 98.31 444 VAL A N 1
ATOM 3440 C CA . VAL A 1 444 ? 8.338 -6.773 -0.553 1.00 98.31 444 VAL A CA 1
ATOM 3441 C C . VAL A 1 444 ? 7.641 -7.209 0.724 1.00 98.31 444 VAL A C 1
ATOM 3443 O O . VAL A 1 444 ? 6.449 -7.513 0.697 1.00 98.31 444 VAL A O 1
ATOM 3446 N N . HIS A 1 445 ? 8.381 -7.222 1.824 1.00 97.06 445 HIS A N 1
ATOM 3447 C CA . HIS A 1 445 ? 7.851 -7.411 3.168 1.00 97.06 445 HIS A CA 1
ATOM 3448 C C . HIS A 1 445 ? 8.304 -6.249 4.049 1.00 97.06 445 HIS A C 1
ATOM 3450 O O . HIS A 1 445 ? 9.480 -5.886 4.026 1.00 97.06 445 HIS A O 1
ATOM 3456 N N . TRP A 1 446 ? 7.386 -5.668 4.812 1.00 97.44 446 TRP A N 1
ATOM 3457 C CA . TRP A 1 446 ? 7.685 -4.657 5.819 1.00 97.44 446 TRP A CA 1
ATOM 3458 C C . TRP A 1 446 ? 7.352 -5.190 7.205 1.00 97.44 446 TRP A C 1
ATOM 3460 O O . TRP A 1 446 ? 6.207 -5.555 7.463 1.00 97.44 446 TRP A O 1
ATOM 3470 N N . ASP A 1 447 ? 8.359 -5.180 8.074 1.00 97.06 447 ASP A N 1
ATOM 3471 C CA . ASP A 1 447 ? 8.257 -5.464 9.502 1.00 97.06 447 ASP A CA 1
ATOM 3472 C C . ASP A 1 447 ? 8.225 -4.125 10.248 1.00 97.06 447 ASP A C 1
ATOM 3474 O O . ASP A 1 447 ? 9.254 -3.451 10.396 1.00 97.06 447 ASP A O 1
ATOM 3478 N N . SER A 1 448 ? 7.036 -3.713 10.693 1.00 95.19 448 SER A N 1
ATOM 3479 C CA . SER A 1 448 ? 6.838 -2.412 11.334 1.00 95.19 448 SER A CA 1
ATOM 3480 C C . SER A 1 448 ? 7.450 -2.346 12.730 1.00 95.19 448 SER A C 1
ATOM 3482 O O . SER A 1 448 ? 7.876 -1.272 13.166 1.00 95.19 448 SER A O 1
ATOM 3484 N N . ALA A 1 449 ? 7.544 -3.487 13.419 1.00 95.38 449 ALA A N 1
ATOM 3485 C CA . ALA A 1 449 ? 8.100 -3.574 14.761 1.00 95.38 449 ALA A CA 1
ATOM 3486 C C . ALA A 1 449 ? 9.612 -3.314 14.763 1.00 95.38 449 ALA A C 1
ATOM 3488 O O . ALA A 1 449 ? 10.120 -2.660 15.677 1.00 95.38 449 ALA A O 1
ATOM 3489 N N . ASN A 1 450 ? 10.319 -3.795 13.737 1.00 97.56 450 ASN A N 1
ATOM 3490 C CA . ASN A 1 450 ? 11.764 -3.612 13.590 1.00 97.56 450 ASN A CA 1
ATOM 3491 C C . ASN A 1 450 ? 12.155 -2.525 12.578 1.00 97.56 450 ASN A C 1
ATOM 3493 O O . ASN A 1 450 ? 13.339 -2.224 12.458 1.00 97.56 450 ASN A O 1
ATOM 3497 N N . GLN A 1 451 ? 11.189 -1.943 11.860 1.00 98.06 451 GLN A N 1
ATOM 3498 C CA . GLN A 1 451 ? 11.404 -0.975 10.777 1.00 98.06 451 GLN A CA 1
ATOM 3499 C C . GLN A 1 451 ? 12.329 -1.511 9.674 1.00 98.06 451 GLN A C 1
ATOM 3501 O O . GLN A 1 451 ? 13.198 -0.805 9.151 1.00 98.06 451 GLN A O 1
ATOM 3506 N N . ILE A 1 452 ? 12.159 -2.788 9.332 1.00 98.56 452 ILE A N 1
ATOM 3507 C CA . ILE A 1 452 ? 12.948 -3.471 8.306 1.00 98.56 452 ILE A CA 1
ATOM 3508 C C . ILE A 1 452 ? 12.065 -3.708 7.089 1.00 98.56 452 ILE A C 1
ATOM 3510 O O . ILE A 1 452 ? 11.009 -4.329 7.189 1.00 98.56 452 ILE A O 1
ATOM 3514 N N . ILE A 1 453 ? 12.533 -3.256 5.927 1.00 98.69 453 ILE A N 1
ATOM 3515 C CA . ILE A 1 453 ? 11.981 -3.663 4.640 1.00 98.69 453 ILE A CA 1
ATOM 3516 C C . ILE A 1 453 ? 12.858 -4.750 4.025 1.00 98.69 453 ILE A C 1
ATOM 3518 O O . ILE A 1 453 ? 14.087 -4.636 3.984 1.00 98.69 453 ILE A O 1
ATOM 3522 N N . THR A 1 454 ? 12.227 -5.809 3.538 1.00 98.75 454 THR A N 1
ATOM 3523 C CA . THR A 1 454 ? 12.876 -6.912 2.838 1.00 98.75 454 THR A CA 1
ATOM 3524 C C . THR A 1 454 ? 12.425 -6.922 1.387 1.00 98.75 454 THR A C 1
ATOM 3526 O O . THR A 1 454 ? 11.236 -7.062 1.105 1.00 98.75 454 THR A O 1
ATOM 3529 N N . TYR A 1 455 ? 13.383 -6.824 0.4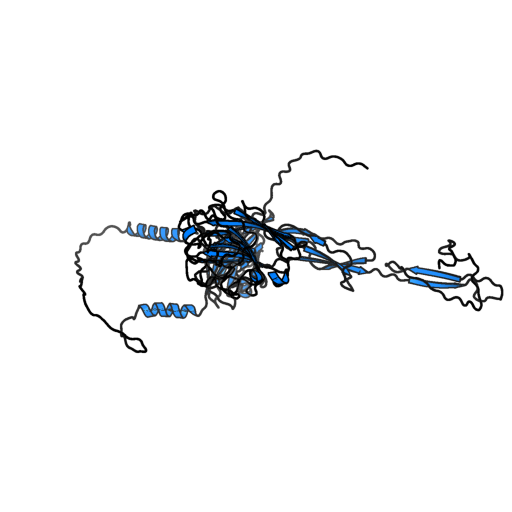70 1.00 98.69 455 TYR A N 1
ATOM 3530 C CA . TYR A 1 455 ? 13.167 -6.948 -0.969 1.00 98.69 455 TYR A CA 1
ATOM 3531 C C . TYR A 1 455 ? 13.704 -8.286 -1.474 1.00 98.69 455 TYR A C 1
ATOM 3533 O O . TYR A 1 455 ? 14.836 -8.658 -1.167 1.00 98.69 455 TYR A O 1
ATOM 3541 N N . GLU A 1 456 ? 12.927 -9.001 -2.281 1.00 98.25 456 GLU A N 1
ATOM 3542 C CA . GLU A 1 456 ? 13.339 -10.271 -2.886 1.00 98.25 456 GLU A CA 1
ATOM 3543 C C . GLU A 1 456 ? 13.037 -10.249 -4.385 1.00 98.25 456 GLU A C 1
ATOM 3545 O O . GLU A 1 456 ? 11.882 -10.372 -4.787 1.00 98.25 456 GLU A O 1
ATOM 3550 N N . LEU A 1 457 ? 14.077 -10.109 -5.213 1.00 98.56 457 LEU A N 1
ATOM 3551 C CA . LEU A 1 457 ? 13.997 -10.305 -6.662 1.00 98.56 457 LEU A CA 1
ATOM 3552 C C . LEU A 1 457 ? 14.444 -11.728 -7.013 1.00 98.56 457 LEU A C 1
ATOM 3554 O O . LEU A 1 457 ? 15.481 -12.197 -6.546 1.00 98.56 457 LEU A O 1
ATOM 3558 N N . GLU A 1 458 ? 13.690 -12.412 -7.871 1.00 97.88 458 GLU A N 1
ATOM 3559 C CA . GLU A 1 458 ? 13.974 -13.788 -8.272 1.00 97.88 458 GLU A CA 1
ATOM 3560 C C . GLU A 1 458 ? 15.426 -13.978 -8.750 1.00 97.88 458 GLU A C 1
ATOM 3562 O O . GLU A 1 458 ? 15.892 -13.347 -9.706 1.00 97.88 458 GLU A O 1
ATOM 3567 N N . GLY A 1 459 ? 16.118 -14.909 -8.086 1.00 96.56 459 GLY A N 1
ATOM 3568 C CA . GLY A 1 459 ? 17.513 -15.263 -8.347 1.00 96.56 459 GLY A CA 1
ATOM 3569 C C . GLY A 1 459 ? 18.540 -14.481 -7.516 1.00 96.56 459 GLY A C 1
ATOM 3570 O O . GLY A 1 459 ? 19.724 -14.803 -7.581 1.00 96.56 459 GLY A O 1
ATOM 3571 N N . PHE A 1 460 ? 18.107 -13.503 -6.720 1.00 98.06 460 PHE A N 1
ATOM 3572 C CA . PHE A 1 460 ? 18.954 -12.737 -5.804 1.00 98.06 460 PHE A CA 1
ATOM 3573 C C . PHE A 1 460 ? 18.686 -13.129 -4.348 1.00 98.06 460 PHE A C 1
ATOM 3575 O O . PHE A 1 460 ? 17.656 -13.728 -4.029 1.00 98.06 460 PHE A O 1
ATOM 3582 N N . ASN A 1 461 ? 19.622 -12.811 -3.451 1.00 98.06 461 ASN A N 1
ATOM 3583 C CA . ASN A 1 461 ? 19.378 -12.996 -2.022 1.00 98.06 461 ASN A CA 1
ATOM 3584 C C . ASN A 1 461 ? 18.399 -11.921 -1.526 1.00 98.06 461 ASN A C 1
ATOM 3586 O O . ASN A 1 461 ? 18.461 -10.793 -2.020 1.00 98.06 461 ASN A O 1
ATOM 3590 N N . PRO A 1 462 ? 17.550 -12.211 -0.525 1.00 98.31 462 PRO A N 1
ATOM 3591 C CA . PRO A 1 462 ? 16.733 -11.181 0.105 1.00 98.31 462 PRO A CA 1
ATOM 3592 C C . PRO A 1 462 ? 17.591 -10.028 0.651 1.00 98.31 462 PRO A C 1
ATOM 3594 O O . PRO A 1 462 ? 18.536 -10.249 1.415 1.00 98.31 462 PRO A O 1
ATOM 3597 N N . THR A 1 463 ? 17.250 -8.799 0.272 1.00 98.00 463 THR A N 1
ATOM 3598 C CA . THR A 1 463 ? 17.885 -7.571 0.754 1.00 98.00 463 THR A CA 1
ATOM 3599 C C . THR A 1 463 ? 17.079 -7.016 1.920 1.00 98.00 463 THR A C 1
ATOM 3601 O O . THR A 1 463 ? 15.992 -6.486 1.716 1.00 98.00 463 THR A O 1
ATOM 3604 N N . ASN A 1 464 ? 17.623 -7.113 3.134 1.00 98.12 464 ASN A N 1
ATOM 3605 C CA . ASN A 1 464 ? 17.053 -6.479 4.324 1.00 98.12 464 ASN A CA 1
ATOM 3606 C C . ASN A 1 464 ? 17.652 -5.082 4.505 1.00 98.12 464 ASN A C 1
ATOM 3608 O O . ASN A 1 464 ? 18.875 -4.947 4.620 1.00 98.12 464 ASN A O 1
ATOM 3612 N N . TYR A 1 465 ? 16.798 -4.067 4.568 1.00 98.25 465 TYR A N 1
ATOM 3613 C CA . TYR A 1 465 ? 17.180 -2.680 4.794 1.00 98.25 465 TYR A CA 1
ATOM 3614 C C . TYR A 1 465 ? 16.435 -2.120 6.006 1.00 98.25 465 TYR A C 1
ATOM 3616 O O . TYR A 1 465 ? 15.210 -2.178 6.072 1.00 98.25 465 TYR A O 1
ATOM 3624 N N . HIS A 1 466 ? 17.178 -1.591 6.976 1.00 97.88 466 HIS A N 1
ATOM 3625 C CA . HIS A 1 466 ? 16.605 -0.968 8.166 1.00 97.88 466 HIS A CA 1
ATOM 3626 C C . HIS A 1 466 ? 16.385 0.523 7.911 1.00 97.88 466 HIS A C 1
ATOM 3628 O O . HIS A 1 466 ? 17.346 1.266 7.699 1.00 97.88 466 HIS A O 1
ATOM 3634 N N . VAL A 1 467 ? 15.127 0.959 7.962 1.00 97.50 467 VAL A N 1
ATOM 3635 C CA . VAL A 1 467 ? 14.762 2.372 7.868 1.00 97.50 467 VAL A CA 1
ATOM 3636 C C . VAL A 1 467 ? 14.905 2.989 9.253 1.00 97.50 467 VAL A C 1
ATOM 3638 O O . VAL A 1 467 ? 14.029 2.851 10.098 1.00 97.50 467 VAL A O 1
ATOM 3641 N N . SER A 1 468 ? 16.029 3.666 9.495 1.00 94.69 468 SER A N 1
ATOM 3642 C CA . SER A 1 468 ? 16.397 4.129 10.839 1.00 94.69 468 SER A CA 1
ATOM 3643 C C . SER A 1 468 ? 15.476 5.201 11.425 1.00 94.69 468 SER A C 1
ATOM 3645 O O . SER A 1 468 ? 15.387 5.317 12.646 1.00 94.69 468 SER A O 1
ATOM 3647 N N . ASP A 1 469 ? 14.851 6.022 10.578 1.00 96.12 469 ASP A N 1
ATOM 3648 C CA . ASP A 1 469 ? 13.894 7.047 10.995 1.00 96.12 469 ASP A CA 1
ATOM 3649 C C . ASP A 1 469 ? 12.880 7.309 9.872 1.00 96.12 469 ASP A C 1
ATOM 3651 O O . ASP A 1 469 ? 13.201 7.903 8.841 1.00 96.12 469 ASP A O 1
ATOM 3655 N N . LEU A 1 470 ? 11.627 6.901 10.099 1.00 97.06 470 LEU A N 1
ATOM 3656 C CA . LEU A 1 470 ? 10.529 7.091 9.146 1.00 97.06 470 LEU A CA 1
ATOM 3657 C C . LEU A 1 470 ? 10.302 8.567 8.777 1.00 97.06 470 LEU A C 1
ATOM 3659 O O . LEU A 1 470 ? 9.993 8.870 7.628 1.00 97.06 470 LEU A O 1
ATOM 3663 N N . ASN A 1 471 ? 10.483 9.508 9.710 1.00 96.00 471 ASN A N 1
ATOM 3664 C CA . ASN A 1 471 ? 10.324 10.930 9.404 1.00 96.00 471 ASN A CA 1
ATOM 3665 C C . ASN A 1 471 ? 11.488 11.465 8.568 1.00 96.00 471 ASN A C 1
ATOM 3667 O O . ASN A 1 471 ? 11.280 12.348 7.741 1.00 96.00 471 ASN A O 1
ATOM 3671 N N . GLN A 1 472 ? 12.702 10.949 8.754 1.00 95.31 472 GLN A N 1
ATOM 3672 C CA . GLN A 1 472 ? 13.842 11.353 7.931 1.00 95.31 472 GLN A CA 1
ATOM 3673 C C . GLN A 1 472 ? 13.716 10.821 6.496 1.00 95.31 472 GLN A C 1
ATOM 3675 O O . GLN A 1 472 ? 13.925 11.569 5.535 1.00 95.31 472 GLN A O 1
ATOM 3680 N N . THR A 1 473 ? 13.354 9.545 6.353 1.00 96.31 473 THR A N 1
ATOM 3681 C CA . THR A 1 473 ? 13.259 8.879 5.050 1.00 96.31 473 THR A CA 1
ATOM 3682 C C . THR A 1 473 ? 11.993 9.286 4.298 1.00 96.31 473 THR A C 1
ATOM 3684 O O . THR A 1 473 ? 12.078 9.631 3.124 1.00 96.31 473 THR A O 1
ATOM 3687 N N . PHE A 1 474 ? 10.836 9.313 4.968 1.00 97.62 474 PHE A N 1
ATOM 3688 C CA . PHE A 1 474 ? 9.522 9.511 4.343 1.00 97.62 474 PHE A CA 1
ATOM 3689 C C . PHE A 1 474 ? 8.788 10.780 4.798 1.00 97.62 474 PHE A C 1
ATOM 3691 O O . PHE A 1 474 ? 7.676 11.038 4.349 1.00 97.62 474 PHE A O 1
ATOM 3698 N N . GLY A 1 475 ? 9.328 11.593 5.708 1.00 95.88 475 GLY A N 1
ATOM 3699 C CA . GLY A 1 475 ? 8.596 12.760 6.226 1.00 95.88 475 GLY A CA 1
ATOM 3700 C C . GLY A 1 475 ? 7.326 12.407 7.018 1.00 95.88 475 GLY A C 1
ATOM 3701 O O . GLY A 1 475 ? 6.505 13.286 7.274 1.00 95.88 475 GLY A O 1
ATOM 3702 N N . GLY A 1 476 ? 7.134 11.134 7.377 1.00 96.12 476 GLY A N 1
ATOM 3703 C CA . GLY A 1 476 ? 5.938 10.637 8.046 1.00 96.12 476 GLY A CA 1
ATOM 3704 C C . GLY A 1 476 ? 5.868 9.109 8.063 1.00 96.12 476 GLY A C 1
ATOM 3705 O O . GLY A 1 476 ? 6.855 8.423 7.824 1.00 96.12 476 GLY A O 1
ATOM 3706 N N . LYS A 1 477 ? 4.682 8.576 8.369 1.00 95.69 477 LYS A N 1
ATOM 3707 C CA . LYS A 1 477 ? 4.408 7.125 8.447 1.00 95.69 477 LYS A CA 1
ATOM 3708 C C . LYS A 1 477 ? 3.595 6.594 7.269 1.00 95.69 477 LYS A C 1
ATOM 3710 O O . LYS A 1 477 ? 3.477 5.385 7.112 1.00 95.69 477 LYS A O 1
ATOM 3715 N N . LEU A 1 478 ? 3.002 7.493 6.487 1.00 94.06 478 LEU A N 1
ATOM 3716 C CA . LEU A 1 478 ? 2.162 7.145 5.351 1.00 94.06 478 LEU A CA 1
ATOM 3717 C C . LEU A 1 478 ? 2.983 7.275 4.078 1.00 94.06 478 LEU A C 1
ATOM 3719 O O . LEU A 1 478 ? 3.583 8.323 3.844 1.00 94.06 478 LEU A O 1
ATOM 3723 N N . VAL A 1 479 ? 2.994 6.223 3.269 1.00 96.56 479 VAL A N 1
ATOM 3724 C CA . VAL A 1 479 ? 3.719 6.201 1.997 1.00 96.56 479 VAL A CA 1
ATOM 3725 C C . VAL A 1 479 ? 2.837 5.669 0.888 1.00 96.56 479 VAL A C 1
ATOM 3727 O O . VAL A 1 479 ? 2.021 4.774 1.081 1.00 96.56 479 VAL A O 1
ATOM 3730 N N . ARG A 1 480 ? 3.026 6.198 -0.307 1.00 95.50 480 ARG A N 1
ATOM 3731 C CA . ARG A 1 480 ? 2.498 5.639 -1.541 1.00 95.50 480 ARG A CA 1
ATOM 3732 C C . ARG A 1 480 ? 3.570 4.764 -2.163 1.00 95.50 480 ARG A C 1
ATOM 3734 O O . ARG A 1 480 ? 4.739 5.135 -2.167 1.00 95.50 480 ARG A O 1
ATOM 3741 N N . PHE A 1 481 ? 3.181 3.616 -2.696 1.00 97.00 481 PHE A N 1
ATOM 3742 C CA . PHE A 1 481 ? 4.108 2.753 -3.415 1.00 97.00 481 PHE A CA 1
ATOM 3743 C C . PHE A 1 481 ? 3.862 2.821 -4.919 1.00 97.00 481 PHE A C 1
ATOM 3745 O O . PHE A 1 481 ? 2.766 3.170 -5.368 1.00 97.00 481 PHE A O 1
ATOM 3752 N N . GLY A 1 482 ? 4.873 2.471 -5.699 1.00 97.56 482 GLY A N 1
ATOM 3753 C CA . GLY A 1 482 ? 4.784 2.507 -7.145 1.00 97.56 482 GLY A CA 1
ATOM 3754 C C . GLY A 1 482 ? 6.033 1.988 -7.828 1.00 97.56 482 GLY A C 1
ATOM 3755 O O . GLY A 1 482 ? 6.934 1.446 -7.187 1.00 97.56 482 GLY A O 1
ATOM 3756 N N . PHE A 1 483 ? 6.058 2.173 -9.140 1.00 98.62 483 PHE A N 1
ATOM 3757 C CA . PHE A 1 483 ? 7.204 1.854 -9.972 1.00 98.62 483 PHE A CA 1
ATOM 3758 C C . PHE A 1 483 ? 7.552 3.029 -10.869 1.00 98.62 483 PHE A C 1
ATOM 3760 O O . PHE A 1 483 ? 6.671 3.747 -11.343 1.00 98.62 483 PHE A O 1
ATOM 3767 N N . THR A 1 484 ? 8.839 3.189 -11.125 1.00 98.50 484 THR A N 1
ATOM 3768 C CA . THR A 1 484 ? 9.399 4.177 -12.043 1.00 98.50 484 THR A CA 1
ATOM 3769 C C . THR A 1 484 ? 10.394 3.479 -12.961 1.00 98.50 484 THR A C 1
ATOM 3771 O O . THR A 1 484 ? 10.951 2.439 -12.615 1.00 98.50 484 THR A O 1
ATOM 3774 N N . GLY A 1 485 ? 10.594 4.009 -14.160 1.00 97.62 485 GLY A N 1
ATOM 3775 C CA . GLY A 1 485 ? 11.527 3.434 -15.119 1.00 97.62 485 GLY A CA 1
ATOM 3776 C C . GLY A 1 485 ? 11.877 4.429 -16.205 1.00 97.62 485 GLY A C 1
ATOM 3777 O O . GLY A 1 485 ? 11.140 5.394 -16.449 1.00 97.62 485 GLY A O 1
ATOM 3778 N N . SER A 1 486 ? 13.013 4.207 -16.857 1.00 95.94 486 SER A N 1
ATOM 3779 C CA . SER A 1 486 ? 13.400 4.998 -18.017 1.00 95.94 486 SER A CA 1
ATOM 3780 C C . SER A 1 486 ? 14.295 4.256 -18.989 1.00 95.94 486 SER A C 1
ATOM 3782 O O . SER A 1 486 ? 14.808 3.178 -18.705 1.00 95.94 486 SER A O 1
ATOM 3784 N N . THR A 1 487 ? 14.484 4.885 -20.141 1.00 94.06 487 THR A N 1
ATOM 3785 C CA . THR A 1 487 ? 15.460 4.528 -21.155 1.00 94.06 487 THR A CA 1
ATOM 3786 C C . THR A 1 487 ? 16.234 5.764 -21.605 1.00 94.06 487 THR A C 1
ATOM 3788 O O . THR A 1 487 ? 15.729 6.894 -21.634 1.00 94.06 487 THR A O 1
ATOM 3791 N N . GLY A 1 488 ? 17.460 5.529 -22.055 1.00 89.25 488 GLY A N 1
ATOM 3792 C CA . GLY A 1 488 ? 18.317 6.510 -22.692 1.00 89.25 488 GLY A CA 1
ATOM 3793 C C . GLY A 1 488 ? 18.595 6.106 -24.133 1.00 89.25 488 GLY A C 1
ATOM 3794 O O . GLY A 1 488 ? 17.694 5.775 -24.906 1.00 89.25 488 GLY A O 1
ATOM 3795 N N . SER A 1 489 ? 19.876 6.131 -24.508 1.00 86.75 489 SER A N 1
ATOM 3796 C CA . SER A 1 489 ? 20.337 5.558 -25.783 1.00 86.75 489 SER A CA 1
ATOM 3797 C C . SER A 1 489 ? 20.391 4.024 -25.761 1.00 86.75 489 SER A C 1
ATOM 3799 O O . SER A 1 489 ? 20.416 3.383 -26.818 1.00 86.75 489 SER A O 1
ATOM 3801 N N . SER A 1 490 ? 20.460 3.447 -24.562 1.00 88.25 490 SER A N 1
ATOM 3802 C CA . SER A 1 490 ? 20.141 2.053 -24.274 1.00 88.25 490 SER A CA 1
ATOM 3803 C C . SER A 1 490 ? 18.667 1.972 -23.908 1.00 88.25 490 SER A C 1
ATOM 3805 O O . SER A 1 490 ? 18.114 2.929 -23.369 1.00 88.25 490 SER A O 1
ATOM 3807 N N . THR A 1 491 ? 18.021 0.875 -24.277 1.00 92.69 491 THR A N 1
ATOM 3808 C CA . THR A 1 491 ? 16.570 0.747 -24.167 1.00 92.69 491 THR A CA 1
ATOM 3809 C C . THR A 1 491 ? 16.218 -0.644 -23.694 1.00 92.69 491 THR A C 1
ATOM 3811 O O . THR A 1 491 ? 16.929 -1.596 -24.007 1.00 92.69 491 THR A O 1
ATOM 3814 N N . GLU A 1 492 ? 15.098 -0.764 -22.999 1.00 95.06 492 GLU A N 1
ATOM 3815 C CA . GLU A 1 492 ? 14.461 -2.033 -22.691 1.00 95.06 492 GLU A CA 1
ATOM 3816 C C . GLU A 1 492 ? 12.966 -1.826 -22.457 1.00 95.06 492 GLU A C 1
ATOM 3818 O O . GLU A 1 492 ? 12.485 -0.704 -22.286 1.00 95.06 492 GLU A O 1
ATOM 3823 N N . TYR A 1 493 ? 12.217 -2.918 -22.480 1.00 96.69 493 TYR A N 1
ATOM 3824 C CA . TYR A 1 493 ? 10.863 -2.939 -21.960 1.00 96.69 493 TYR A CA 1
ATOM 3825 C C . TYR A 1 493 ? 10.912 -3.059 -20.444 1.00 96.69 493 TYR A C 1
ATOM 3827 O O . TYR A 1 493 ? 11.440 -4.055 -19.964 1.00 96.69 493 TYR A O 1
ATOM 3835 N N . ASN A 1 494 ? 10.302 -2.112 -19.730 1.00 97.88 494 ASN A N 1
ATOM 3836 C CA . ASN A 1 494 ? 10.075 -2.203 -18.289 1.00 97.88 494 ASN A CA 1
ATOM 3837 C C . ASN A 1 494 ? 8.583 -2.391 -18.036 1.00 97.88 494 ASN A C 1
ATOM 3839 O O . ASN A 1 494 ? 7.793 -1.465 -18.237 1.00 97.88 494 ASN A O 1
ATOM 3843 N N . LEU A 1 495 ? 8.185 -3.598 -17.638 1.00 97.44 495 LEU A N 1
ATOM 3844 C CA . LEU A 1 495 ? 6.798 -3.923 -17.327 1.00 97.44 495 LEU A CA 1
ATOM 3845 C C . LEU A 1 495 ? 6.671 -4.463 -15.909 1.00 97.44 495 LEU A C 1
ATOM 3847 O O . LEU A 1 495 ? 7.559 -5.141 -15.391 1.00 97.44 495 LEU A O 1
ATOM 3851 N N . VAL A 1 496 ? 5.510 -4.210 -15.318 1.00 97.44 496 VAL A N 1
ATOM 3852 C CA . VAL A 1 496 ? 5.123 -4.696 -13.995 1.00 97.44 496 VAL A CA 1
ATOM 3853 C C . VAL A 1 496 ? 3.787 -5.420 -14.110 1.00 97.44 496 VAL A C 1
ATOM 3855 O O . VAL A 1 496 ? 2.949 -5.054 -14.934 1.00 97.44 496 VAL A O 1
ATOM 3858 N N . SER A 1 497 ? 3.585 -6.464 -13.309 1.00 94.81 497 SER A N 1
ATOM 3859 C CA . SER A 1 497 ? 2.325 -7.200 -13.195 1.00 94.81 497 SER A CA 1
ATOM 3860 C C . SER A 1 497 ? 2.089 -7.629 -11.751 1.00 94.81 497 SER A C 1
ATOM 3862 O O . SER A 1 497 ? 2.918 -8.333 -11.184 1.00 94.81 497 SER A O 1
ATOM 3864 N N . PHE A 1 498 ? 0.965 -7.257 -11.140 1.00 89.19 498 PHE A N 1
ATOM 3865 C CA . PHE A 1 498 ? 0.723 -7.537 -9.717 1.00 89.19 498 PHE A CA 1
ATOM 3866 C C . PHE A 1 498 ? -0.070 -8.823 -9.483 1.00 89.19 498 PHE A C 1
ATOM 3868 O O . PHE A 1 498 ? -1.119 -9.049 -10.089 1.00 89.19 498 PHE A O 1
ATOM 3875 N N . ASN A 1 499 ? 0.387 -9.626 -8.524 1.00 83.81 499 ASN A N 1
ATOM 3876 C CA . ASN A 1 499 ? -0.305 -10.824 -8.037 1.00 83.81 499 ASN A CA 1
ATOM 3877 C C . ASN A 1 499 ? -0.701 -10.726 -6.556 1.00 83.81 499 ASN A C 1
ATOM 3879 O O . ASN A 1 499 ? -1.617 -11.426 -6.135 1.00 83.81 499 ASN A O 1
ATOM 3883 N N . GLN A 1 500 ? -0.056 -9.861 -5.769 1.00 87.31 500 GLN A N 1
ATOM 3884 C CA . GLN A 1 500 ? -0.458 -9.571 -4.394 1.00 87.31 500 GLN A CA 1
ATOM 3885 C C . GLN A 1 500 ? -0.224 -8.094 -4.074 1.00 87.31 500 GLN A C 1
ATOM 3887 O O . GLN A 1 500 ? 0.913 -7.625 -4.028 1.00 87.31 500 GLN A O 1
ATOM 3892 N N . LEU A 1 501 ? -1.312 -7.373 -3.821 1.00 88.38 501 LEU A N 1
ATOM 3893 C CA . LEU A 1 501 ? -1.272 -5.987 -3.369 1.00 88.38 501 LEU A CA 1
ATOM 3894 C C . LEU A 1 501 ? -1.185 -5.910 -1.838 1.00 88.38 501 LEU A C 1
ATOM 3896 O O . LEU A 1 501 ? -1.722 -6.795 -1.167 1.00 88.38 501 LEU A O 1
ATOM 3900 N N . PRO A 1 502 ? -0.565 -4.854 -1.284 1.00 88.88 502 PRO A N 1
ATOM 3901 C CA . PRO A 1 502 ? -0.571 -4.607 0.152 1.00 88.88 502 PRO A CA 1
ATOM 3902 C C . PRO A 1 502 ? -1.995 -4.320 0.640 1.00 88.88 502 PRO A C 1
ATOM 3904 O O . PRO A 1 502 ? -2.788 -3.683 -0.060 1.00 88.88 502 PRO A O 1
ATOM 3907 N N . VAL A 1 503 ? -2.305 -4.794 1.845 1.00 85.25 503 VAL A N 1
ATOM 3908 C CA . VAL A 1 503 ? -3.634 -4.741 2.469 1.00 85.25 503 VAL A CA 1
ATOM 3909 C C . VAL A 1 503 ? -3.514 -4.044 3.811 1.00 85.25 503 VAL A C 1
ATOM 3911 O O . VAL A 1 503 ? -2.616 -4.362 4.586 1.00 85.25 503 VAL A O 1
ATOM 3914 N N . ALA A 1 504 ? -4.422 -3.115 4.097 1.00 83.62 504 ALA A N 1
ATOM 3915 C CA . ALA A 1 504 ? -4.462 -2.475 5.401 1.00 83.62 504 ALA A CA 1
ATOM 3916 C C . ALA A 1 504 ? -5.268 -3.334 6.395 1.00 83.62 504 ALA A C 1
ATOM 3918 O O . ALA A 1 504 ? -6.307 -3.891 6.017 1.00 83.62 504 ALA A O 1
ATOM 3919 N N . PRO A 1 505 ? -4.831 -3.436 7.663 1.00 88.19 505 PRO A N 1
ATOM 3920 C CA . PRO A 1 505 ? -5.583 -4.162 8.675 1.00 88.19 505 PRO A CA 1
ATOM 3921 C C . PRO A 1 505 ? -6.915 -3.471 8.997 1.00 88.19 505 PRO A C 1
ATOM 3923 O O . PRO A 1 505 ? -7.118 -2.281 8.724 1.00 88.19 505 PRO A O 1
ATOM 3926 N N . VAL A 1 506 ? -7.822 -4.228 9.616 1.00 92.19 506 VAL A N 1
ATOM 3927 C CA . VAL A 1 506 ? -9.020 -3.672 10.259 1.00 92.19 506 VAL A CA 1
ATOM 3928 C C . VAL A 1 506 ? -8.780 -3.590 11.759 1.00 92.19 506 VAL A C 1
ATOM 3930 O O . VAL A 1 506 ? -8.525 -4.614 12.391 1.00 92.19 506 VAL A O 1
ATOM 3933 N N . THR A 1 507 ? -8.900 -2.394 12.331 1.00 94.50 507 THR A N 1
ATOM 3934 C CA . THR A 1 507 ? -8.694 -2.173 13.767 1.00 94.50 507 THR A CA 1
ATOM 3935 C C . THR A 1 507 ? -10.018 -2.184 14.520 1.00 94.50 507 THR A C 1
ATOM 3937 O O . THR A 1 507 ? -10.926 -1.405 14.227 1.00 94.50 507 THR A O 1
ATOM 3940 N N . VAL A 1 508 ? -10.141 -3.050 15.521 1.00 97.88 508 VAL A N 1
ATOM 3941 C CA . VAL A 1 508 ? -11.329 -3.142 16.374 1.00 97.88 508 VAL A CA 1
ATOM 3942 C C . VAL A 1 508 ? -11.027 -2.529 17.734 1.00 97.88 508 VAL A C 1
ATOM 3944 O O . VAL A 1 508 ? -10.168 -3.014 18.466 1.00 97.88 508 VAL A O 1
ATOM 3947 N N . PHE A 1 509 ? -11.753 -1.472 18.080 1.00 98.06 509 PHE A N 1
ATOM 3948 C CA . PHE A 1 509 ? -11.621 -0.742 19.334 1.00 98.06 509 PHE A CA 1
ATOM 3949 C C . PHE A 1 509 ? -12.748 -1.073 20.314 1.00 98.06 509 PHE A C 1
ATOM 3951 O O . PHE A 1 509 ? -13.901 -1.272 19.921 1.00 98.06 509 PHE A O 1
ATOM 3958 N N . TYR A 1 510 ? -12.424 -1.023 21.605 1.00 98.25 510 TYR A N 1
ATOM 3959 C CA . TYR A 1 510 ? -13.358 -1.213 22.712 1.00 98.25 510 TYR A CA 1
ATOM 3960 C C . TYR A 1 510 ? -13.272 -0.001 23.639 1.00 98.25 510 TYR A C 1
ATOM 3962 O O . TYR A 1 510 ? -12.261 0.179 24.319 1.00 98.25 510 TYR A O 1
ATOM 3970 N N . LYS A 1 511 ? -14.294 0.862 23.634 1.00 98.19 511 LYS A N 1
ATOM 3971 C CA . LYS A 1 511 ? -14.237 2.180 24.289 1.00 98.19 511 LYS A CA 1
ATOM 3972 C C . LYS A 1 511 ? -15.390 2.423 25.252 1.00 98.19 511 LYS A C 1
ATOM 3974 O O . LYS A 1 511 ? -16.502 1.947 25.036 1.00 98.19 511 LYS A O 1
ATOM 3979 N N . ASP A 1 512 ? -15.134 3.209 26.290 1.00 97.38 512 ASP A N 1
ATOM 3980 C CA . ASP A 1 512 ? -16.181 3.773 27.141 1.00 97.38 512 ASP A CA 1
ATOM 3981 C C . ASP A 1 512 ? -16.985 4.823 26.349 1.00 97.38 512 ASP A C 1
ATOM 3983 O O . ASP A 1 512 ? -16.416 5.666 25.656 1.00 97.38 512 ASP A O 1
ATOM 3987 N N . ILE A 1 513 ? -18.315 4.763 26.405 1.00 97.31 513 ILE A N 1
ATOM 3988 C CA . ILE A 1 513 ? -19.203 5.648 25.639 1.00 97.31 513 ILE A CA 1
ATOM 3989 C C . ILE A 1 513 ? -19.208 7.094 26.146 1.00 97.31 513 ILE A C 1
ATOM 3991 O O . ILE A 1 513 ? -19.476 8.007 25.366 1.00 97.31 513 ILE A O 1
ATOM 3995 N N . ASP A 1 514 ? -18.922 7.305 27.428 1.00 93.88 514 ASP A N 1
ATOM 3996 C CA . ASP A 1 514 ? -18.963 8.612 28.074 1.00 93.88 514 ASP A CA 1
ATOM 3997 C C . ASP A 1 514 ? -17.591 9.306 28.014 1.00 93.88 514 ASP A C 1
ATOM 3999 O O . ASP A 1 514 ? -17.529 10.521 27.816 1.00 93.88 514 ASP A O 1
ATOM 4003 N N . THR A 1 515 ? -16.486 8.558 28.152 1.00 95.94 515 THR A N 1
ATOM 4004 C CA . THR A 1 515 ? -15.117 9.118 28.143 1.00 95.94 515 THR A CA 1
ATOM 4005 C C . THR A 1 515 ? -14.363 8.931 26.827 1.00 95.94 515 THR A C 1
ATOM 4007 O O . THR A 1 515 ? -13.386 9.641 26.589 1.00 95.94 515 THR A O 1
ATOM 4010 N N . ASN A 1 516 ? -14.806 8.013 25.959 1.00 93.69 516 ASN A N 1
ATOM 4011 C CA . ASN A 1 516 ? -14.114 7.590 24.733 1.00 93.69 516 ASN A CA 1
ATOM 4012 C C . ASN A 1 516 ? -12.714 6.978 24.971 1.00 93.69 516 ASN A C 1
ATOM 4014 O O . ASN A 1 516 ? -11.933 6.827 24.028 1.00 93.69 516 ASN A O 1
ATOM 4018 N N . GLU A 1 517 ? -12.388 6.622 26.215 1.00 96.81 517 GLU A N 1
ATOM 4019 C CA . GLU A 1 517 ? -11.150 5.921 26.567 1.00 96.81 517 GLU A CA 1
ATOM 4020 C C . GLU A 1 517 ? -11.237 4.439 26.182 1.00 96.81 517 GLU A C 1
ATOM 4022 O O . GLU A 1 517 ? -12.310 3.838 26.255 1.00 96.81 517 GLU A O 1
ATOM 4027 N N . GLU A 1 518 ? -10.113 3.841 25.778 1.00 97.25 518 GLU A N 1
ATOM 4028 C CA . GLU A 1 518 ? -10.035 2.395 25.544 1.00 97.25 518 GLU A CA 1
ATOM 4029 C C . GLU A 1 518 ? -10.078 1.631 26.867 1.00 97.25 518 GLU A C 1
ATOM 4031 O O . GLU A 1 518 ? -9.356 1.945 27.813 1.00 97.25 518 GLU A O 1
ATOM 4036 N N . ILE A 1 519 ? -10.941 0.619 26.920 1.00 97.38 519 ILE A N 1
ATOM 4037 C CA . ILE A 1 519 ? -11.202 -0.189 28.122 1.00 97.38 519 ILE A CA 1
ATOM 4038 C C . ILE A 1 519 ? -10.752 -1.647 27.965 1.00 97.38 519 ILE A C 1
ATOM 4040 O O . ILE A 1 519 ? -10.826 -2.424 28.914 1.00 97.38 519 ILE A O 1
ATOM 4044 N N . ALA A 1 520 ? -10.288 -2.016 26.772 1.00 96.88 520 ALA A N 1
ATOM 4045 C CA . ALA A 1 520 ? -9.637 -3.281 26.462 1.00 96.88 520 ALA A CA 1
ATOM 4046 C C . ALA A 1 520 ? -8.698 -3.086 25.264 1.00 96.88 520 ALA A C 1
ATOM 4048 O O . ALA A 1 520 ? -8.903 -2.164 24.472 1.00 96.88 520 ALA A O 1
ATOM 4049 N N . ASP A 1 521 ? -7.714 -3.977 25.116 1.00 96.06 521 ASP A N 1
ATOM 4050 C CA . ASP A 1 521 ? -6.787 -3.951 23.982 1.00 96.06 521 ASP A CA 1
ATOM 4051 C C . ASP A 1 521 ? -7.545 -4.021 22.648 1.00 96.06 521 ASP A C 1
ATOM 4053 O O . ASP A 1 521 ? -8.473 -4.830 22.476 1.00 96.06 521 ASP A O 1
ATOM 4057 N N . SER A 1 522 ? -7.126 -3.176 21.706 1.00 94.94 522 SER A N 1
ATOM 4058 C CA . SER A 1 522 ? -7.612 -3.213 20.331 1.00 94.94 522 SER A CA 1
ATOM 4059 C C . SER A 1 522 ? -7.135 -4.473 19.604 1.00 94.94 522 SER A C 1
ATOM 4061 O O . SER A 1 522 ? -6.104 -5.062 19.929 1.00 94.94 522 SER A O 1
ATOM 4063 N N . GLU A 1 523 ? -7.911 -4.910 18.616 1.00 95.19 523 GLU A N 1
ATOM 4064 C CA . GLU A 1 523 ? -7.552 -6.042 17.760 1.00 95.19 523 GLU A CA 1
ATOM 4065 C C . GLU A 1 523 ? -7.209 -5.574 16.356 1.00 95.19 523 GLU A C 1
ATOM 4067 O O . GLU A 1 523 ? -7.869 -4.691 15.812 1.00 95.19 523 GLU A O 1
ATOM 4072 N N . LEU A 1 524 ? -6.219 -6.228 15.754 1.00 92.62 524 LEU A N 1
ATOM 4073 C CA . LEU A 1 524 ? -5.881 -6.074 14.347 1.00 92.62 524 LEU A CA 1
ATOM 4074 C C . LEU A 1 524 ? -6.326 -7.329 13.603 1.00 92.62 524 LEU A C 1
ATOM 4076 O O . LEU A 1 524 ? -5.780 -8.413 13.809 1.00 92.62 524 LEU A O 1
ATOM 4080 N N . LEU A 1 525 ? -7.321 -7.182 12.733 1.00 93.81 525 LEU A N 1
ATOM 4081 C CA . LEU A 1 525 ? -7.698 -8.226 11.789 1.00 93.81 525 LEU A CA 1
ATOM 4082 C C . LEU A 1 525 ? -6.845 -8.065 10.530 1.00 93.81 525 LEU A C 1
ATOM 4084 O O . LEU A 1 525 ? -6.724 -6.958 10.001 1.00 93.81 525 LEU A O 1
ATOM 4088 N N . THR A 1 526 ? -6.277 -9.165 10.041 1.00 87.31 526 THR A N 1
ATOM 4089 C CA . THR A 1 526 ? -5.450 -9.209 8.828 1.00 87.31 526 THR A CA 1
ATOM 4090 C C . THR A 1 526 ? -5.976 -10.266 7.857 1.00 87.31 526 THR A C 1
ATOM 4092 O O . THR A 1 526 ? -6.600 -11.250 8.258 1.00 87.31 526 THR A O 1
ATOM 4095 N N . GLY A 1 527 ? -5.747 -10.055 6.562 1.00 83.25 527 GLY A N 1
ATOM 4096 C CA . GLY A 1 527 ? -6.191 -10.950 5.493 1.00 83.25 527 GLY A CA 1
ATOM 4097 C C . GLY A 1 527 ? -5.726 -10.461 4.124 1.00 83.25 527 GLY A C 1
ATOM 4098 O O . GLY A 1 527 ? -5.021 -9.454 4.032 1.00 83.25 527 GLY A O 1
ATOM 4099 N N . LYS A 1 528 ? -6.084 -11.179 3.053 1.00 80.75 528 LYS A N 1
ATOM 4100 C CA . LYS A 1 528 ? -5.745 -10.765 1.682 1.00 80.75 528 LYS A CA 1
ATOM 4101 C C . LYS A 1 528 ? -6.772 -9.777 1.146 1.00 80.75 528 LYS A C 1
ATOM 4103 O O . LYS A 1 528 ? -7.894 -9.700 1.634 1.00 80.75 528 LYS A O 1
ATOM 4108 N N . LEU A 1 529 ? -6.399 -9.036 0.106 1.00 81.06 529 LEU A N 1
ATOM 4109 C CA . LEU A 1 529 ? -7.282 -8.060 -0.522 1.00 81.06 529 LEU A CA 1
ATOM 4110 C C . LEU A 1 529 ? -8.561 -8.749 -1.018 1.00 81.06 529 LEU A C 1
ATOM 4112 O O . LEU A 1 529 ? -8.483 -9.722 -1.763 1.00 81.06 529 LEU A O 1
ATOM 4116 N N . GLY A 1 530 ? -9.723 -8.240 -0.611 1.00 81.50 530 GLY A N 1
ATOM 4117 C CA . GLY A 1 530 ? -11.022 -8.815 -0.964 1.00 81.50 530 GLY A CA 1
ATOM 4118 C C . GLY A 1 530 ? -11.503 -9.960 -0.063 1.00 81.50 530 GLY A C 1
ATOM 4119 O O . GLY A 1 530 ? -12.695 -10.263 -0.102 1.00 81.50 530 GLY A O 1
ATOM 4120 N N . ASP A 1 531 ? -10.649 -10.545 0.788 1.00 84.94 531 ASP A N 1
ATOM 4121 C CA . ASP A 1 531 ? -11.085 -11.552 1.766 1.00 84.94 531 ASP A CA 1
ATOM 4122 C C . ASP A 1 531 ? -12.111 -10.940 2.726 1.00 84.94 531 ASP A C 1
ATOM 4124 O O . ASP A 1 531 ? -11.989 -9.780 3.130 1.00 84.94 531 ASP A O 1
ATOM 4128 N N . SER A 1 532 ? -13.121 -11.716 3.118 1.00 91.50 532 SER A N 1
ATOM 4129 C CA . SER A 1 532 ? -14.106 -11.264 4.101 1.00 91.50 532 SER A CA 1
ATOM 4130 C C . SER A 1 532 ? -13.523 -11.235 5.516 1.00 91.50 532 SER A C 1
ATOM 4132 O O . SER A 1 532 ? -12.791 -12.139 5.915 1.00 91.50 532 SER A O 1
ATOM 4134 N N . TRP A 1 533 ? -13.914 -10.239 6.304 1.00 96.25 533 TRP A N 1
ATOM 4135 C CA . TRP A 1 533 ? -13.617 -10.142 7.731 1.00 96.25 533 TRP A CA 1
ATOM 4136 C C . TRP A 1 533 ? -14.889 -9.892 8.536 1.00 96.25 533 TRP A C 1
ATOM 4138 O O . TRP A 1 533 ? -15.876 -9.359 8.025 1.00 96.25 533 TRP A O 1
ATOM 4148 N N . LYS A 1 534 ? -14.848 -10.275 9.814 1.00 96.56 534 LYS A N 1
ATOM 4149 C CA . LYS A 1 534 ? -15.907 -10.046 10.796 1.00 96.56 534 LYS A CA 1
ATOM 4150 C C . LYS A 1 534 ? -15.290 -9.767 12.165 1.00 96.56 534 LYS A C 1
ATOM 4152 O O . LYS A 1 534 ? -14.276 -10.369 12.508 1.00 96.56 534 LYS A O 1
ATOM 4157 N N . SER A 1 535 ? -15.918 -8.896 12.944 1.00 97.75 535 SER A N 1
ATOM 4158 C CA . SER A 1 535 ? -15.625 -8.669 14.360 1.00 97.75 535 SER A CA 1
ATOM 4159 C C . SER A 1 535 ? -16.864 -8.914 15.219 1.00 97.75 535 SER A C 1
ATOM 4161 O O . SER A 1 535 ? -17.996 -8.883 14.727 1.00 97.75 535 SER A O 1
ATOM 4163 N N . GLU A 1 536 ? -16.653 -9.161 16.511 1.00 95.06 536 GLU A N 1
ATOM 4164 C CA . GLU A 1 536 ? -17.722 -9.359 17.492 1.00 95.06 536 GLU A CA 1
ATOM 4165 C C . GLU A 1 536 ? -17.428 -8.563 18.769 1.00 95.06 536 GLU A C 1
ATOM 4167 O O . GLU A 1 536 ? -16.280 -8.237 19.066 1.00 95.06 536 GLU A O 1
ATOM 4172 N N . GLN A 1 537 ? -18.476 -8.234 19.527 1.00 96.25 537 GLN A N 1
ATOM 4173 C CA . GLN A 1 537 ? -18.324 -7.574 20.823 1.00 96.25 537 GLN A CA 1
ATOM 4174 C C . GLN A 1 537 ? -17.674 -8.512 21.854 1.00 96.25 537 GLN A C 1
ATOM 4176 O O . GLN A 1 537 ? -17.837 -9.732 21.789 1.00 96.25 537 GLN A O 1
ATOM 4181 N N . LYS A 1 538 ? -17.018 -7.934 22.863 1.00 96.00 538 LYS A N 1
ATOM 4182 C CA . LYS A 1 538 ? -16.452 -8.654 24.009 1.00 96.00 538 LYS A CA 1
ATOM 4183 C C . LYS A 1 538 ? -17.359 -8.546 25.227 1.00 96.00 538 LYS A C 1
ATOM 4185 O O . LYS A 1 538 ? -18.099 -7.578 25.379 1.00 96.00 538 LYS A O 1
ATOM 4190 N N . ASP A 1 539 ? -17.243 -9.522 26.117 1.00 96.00 539 ASP A N 1
ATOM 4191 C CA . ASP A 1 539 ? -17.676 -9.362 27.502 1.00 96.00 539 ASP A CA 1
ATOM 4192 C C . ASP A 1 539 ? -16.535 -8.700 28.289 1.00 96.00 539 ASP A C 1
ATOM 4194 O O . ASP A 1 539 ? -15.412 -9.213 28.299 1.00 96.00 539 ASP A O 1
ATOM 4198 N N . ILE A 1 540 ? -16.794 -7.529 28.873 1.00 96.06 540 ILE A N 1
ATOM 4199 C CA . ILE A 1 540 ? -15.793 -6.712 29.570 1.00 96.06 540 ILE A CA 1
ATOM 4200 C C . ILE A 1 540 ? -16.279 -6.500 31.004 1.00 96.06 540 ILE A C 1
ATOM 4202 O O . ILE A 1 540 ? -17.333 -5.906 31.224 1.00 96.06 540 ILE A O 1
ATOM 4206 N N . ASP A 1 541 ? -15.509 -6.975 31.990 1.00 93.75 541 ASP A N 1
ATOM 4207 C CA . ASP A 1 541 ? -15.878 -6.848 33.406 1.00 93.75 541 ASP A CA 1
ATOM 4208 C C . ASP A 1 541 ? -16.104 -5.379 33.796 1.00 93.75 541 ASP A C 1
ATOM 4210 O O . ASP A 1 541 ? -15.335 -4.501 33.413 1.00 93.75 541 ASP A O 1
ATOM 4214 N N . GLN A 1 542 ? -17.141 -5.123 34.598 1.00 94.81 542 GLN A N 1
ATOM 4215 C CA . GLN A 1 542 ? -17.587 -3.789 35.032 1.00 94.81 542 GLN A CA 1
ATOM 4216 C C . GLN A 1 542 ? -18.121 -2.874 33.923 1.00 94.81 542 GLN A C 1
ATOM 4218 O O . GLN A 1 542 ? -18.290 -1.674 34.155 1.00 94.81 542 GLN A O 1
ATOM 4223 N N . TYR A 1 543 ? -18.433 -3.423 32.752 1.00 96.50 543 TYR A N 1
ATOM 4224 C CA . TYR A 1 543 ? -18.961 -2.682 31.616 1.00 96.50 543 TYR A CA 1
ATOM 4225 C C . TYR A 1 543 ? -20.156 -3.404 30.985 1.00 96.50 543 TYR A C 1
ATOM 4227 O O . TYR A 1 543 ? -20.190 -4.626 30.896 1.00 96.50 543 TYR A O 1
ATOM 4235 N N . GLU A 1 544 ? -21.144 -2.643 30.519 1.00 96.19 544 GLU A N 1
ATOM 4236 C CA . GLU A 1 544 ? -22.224 -3.150 29.665 1.00 96.19 544 GLU A CA 1
ATOM 4237 C C . GLU A 1 544 ? -22.015 -2.694 28.218 1.00 96.19 544 GLU A C 1
ATOM 4239 O O . GLU A 1 544 ? -21.642 -1.546 27.972 1.00 96.19 544 GLU A O 1
ATOM 4244 N N . PHE A 1 545 ? -22.266 -3.568 27.241 1.00 97.75 545 PHE A N 1
ATOM 4245 C CA . PHE A 1 545 ? -22.268 -3.170 25.832 1.00 97.75 545 PHE A CA 1
ATOM 4246 C C . PHE A 1 545 ? -23.428 -2.212 25.542 1.00 97.75 545 PHE A C 1
ATOM 4248 O O . PHE A 1 545 ? -24.565 -2.463 25.941 1.00 97.75 545 PHE A O 1
ATOM 4255 N N . VAL A 1 546 ? -23.153 -1.140 24.797 1.00 97.44 546 VAL A N 1
ATOM 4256 C CA . VAL A 1 546 ? -24.160 -0.133 24.436 1.00 97.44 546 VAL A CA 1
ATOM 4257 C C . VAL A 1 546 ? -24.458 -0.140 22.943 1.00 97.44 546 VAL A C 1
ATOM 4259 O O . VAL A 1 546 ? -25.621 -0.227 22.550 1.00 97.44 546 VAL A O 1
ATOM 4262 N N . LYS A 1 547 ? -23.428 0.014 22.105 1.00 97.00 547 LYS A N 1
ATOM 4263 C CA . LYS A 1 547 ? -23.572 0.099 20.645 1.00 97.00 547 LYS A CA 1
ATOM 4264 C C . LYS A 1 547 ? -22.263 -0.220 19.933 1.00 97.00 547 LYS A C 1
ATOM 4266 O O . LYS A 1 547 ? -21.195 -0.159 20.532 1.00 97.00 547 LYS A O 1
ATOM 4271 N N . VAL A 1 548 ? -22.348 -0.475 18.634 1.00 97.50 548 VAL A N 1
ATOM 4272 C CA . VAL A 1 548 ? -21.194 -0.544 17.737 1.00 97.50 548 VAL A CA 1
ATOM 4273 C C . VAL A 1 548 ? -21.307 0.547 16.679 1.00 97.50 548 VAL A C 1
ATOM 4275 O O . VAL A 1 548 ? -22.391 0.779 16.142 1.00 97.50 548 VAL A O 1
ATOM 4278 N N . ASP A 1 549 ? -20.194 1.219 16.404 1.00 93.50 549 ASP A N 1
ATOM 4279 C CA . ASP A 1 549 ? -20.064 2.170 15.306 1.00 93.50 549 ASP A CA 1
ATOM 4280 C C . ASP A 1 549 ? -19.266 1.527 14.158 1.00 93.50 549 ASP A C 1
ATOM 4282 O O . ASP A 1 549 ? -18.285 0.816 14.394 1.00 93.50 549 ASP A O 1
ATOM 4286 N N . LYS A 1 550 ? -19.665 1.849 12.916 1.00 93.19 550 LYS A N 1
ATOM 4287 C CA . LYS A 1 550 ? -19.182 1.261 11.647 1.00 93.19 550 LYS A CA 1
ATOM 4288 C C . LYS A 1 550 ? -19.634 -0.203 11.452 1.00 93.19 550 LYS A C 1
ATOM 4290 O O . LYS A 1 550 ? -20.344 -0.769 12.279 1.00 93.19 550 LYS A O 1
ATOM 4295 N N . LYS A 1 551 ? -19.340 -0.777 10.279 1.00 88.31 551 LYS A N 1
ATOM 4296 C CA . LYS A 1 551 ? -19.755 -2.147 9.927 1.00 88.31 551 LYS A CA 1
ATOM 4297 C C . LYS A 1 551 ? -18.922 -3.160 10.710 1.00 88.31 551 LYS A C 1
ATOM 4299 O O . LYS A 1 551 ? -17.720 -2.985 10.822 1.00 88.31 551 LYS A O 1
ATOM 4304 N N . THR A 1 552 ? -19.543 -4.228 11.198 1.00 95.25 552 THR A N 1
ATOM 4305 C CA . THR A 1 552 ? -18.860 -5.321 11.920 1.00 95.25 552 THR A CA 1
ATOM 4306 C C . THR A 1 552 ? -18.378 -6.437 11.002 1.00 95.25 552 THR A C 1
ATOM 4308 O O . THR A 1 552 ? -17.820 -7.424 11.466 1.00 95.25 552 THR A O 1
ATOM 4311 N N . GLU A 1 553 ? -18.620 -6.305 9.704 1.00 95.00 553 GLU A N 1
ATOM 4312 C CA . GLU A 1 553 ? -18.185 -7.232 8.672 1.00 95.00 553 GLU A CA 1
ATOM 4313 C C . GLU A 1 553 ? -17.959 -6.478 7.362 1.00 95.00 553 GLU A C 1
ATOM 4315 O O . GLU A 1 553 ? -18.550 -5.418 7.115 1.00 95.00 553 GLU A O 1
ATOM 4320 N N . GLY A 1 554 ? -17.098 -7.029 6.521 1.00 90.75 554 GLY A N 1
ATOM 4321 C CA . GLY A 1 554 ? -16.737 -6.430 5.248 1.00 90.75 554 GLY A CA 1
ATOM 4322 C C . GLY A 1 554 ? -15.702 -7.267 4.521 1.00 90.75 554 GLY A C 1
ATOM 4323 O O . GLY A 1 554 ? -15.520 -8.444 4.818 1.00 90.75 554 GLY A O 1
ATOM 4324 N N . SER A 1 555 ? -15.022 -6.646 3.567 1.00 87.81 555 SER A N 1
ATOM 4325 C CA . SER A 1 555 ? -13.861 -7.220 2.895 1.00 87.81 555 SER A CA 1
ATOM 4326 C C . SER A 1 555 ? -12.623 -6.385 3.185 1.00 87.81 555 SER A C 1
ATOM 4328 O O . SER A 1 555 ? -12.722 -5.169 3.377 1.00 87.81 555 SER A O 1
ATOM 4330 N N . PHE A 1 556 ? -11.454 -7.011 3.221 1.00 83.38 556 PHE A N 1
ATOM 4331 C CA . PHE A 1 556 ? -10.194 -6.300 3.380 1.00 83.38 556 PHE A CA 1
ATOM 4332 C C . PHE A 1 556 ? -9.910 -5.425 2.158 1.00 83.38 556 PHE A C 1
ATOM 4334 O O . PHE A 1 556 ? -10.166 -5.813 1.015 1.00 83.38 556 PHE A O 1
ATOM 4341 N N . THR A 1 557 ? -9.373 -4.234 2.407 1.00 81.06 557 THR A N 1
ATOM 4342 C CA . THR A 1 557 ? -9.092 -3.207 1.396 1.00 81.06 557 THR A CA 1
ATOM 4343 C C . THR A 1 557 ? -7.672 -2.679 1.557 1.00 81.06 557 THR A C 1
ATOM 4345 O O . THR A 1 557 ? -7.021 -2.917 2.570 1.00 81.06 557 THR A O 1
ATOM 4348 N N . GLN A 1 558 ? -7.188 -1.913 0.580 1.00 76.81 558 GLN A N 1
ATOM 4349 C CA . GLN A 1 558 ? -5.918 -1.194 0.731 1.00 76.81 558 GLN A CA 1
ATOM 4350 C C . GLN A 1 558 ? -6.024 0.004 1.691 1.00 76.81 558 GLN A C 1
ATOM 4352 O O . GLN A 1 558 ? -5.010 0.501 2.167 1.00 76.81 558 GLN A O 1
ATOM 4357 N N . THR A 1 559 ? -7.243 0.464 1.987 1.00 78.94 559 THR A N 1
ATOM 4358 C CA . THR A 1 559 ? -7.520 1.495 2.997 1.00 78.94 559 THR A CA 1
ATOM 4359 C C . THR A 1 559 ? -7.793 0.844 4.347 1.00 78.94 559 THR A C 1
ATOM 4361 O O . THR A 1 559 ? -8.535 -0.139 4.405 1.00 78.94 559 THR A O 1
ATOM 4364 N N . ALA A 1 560 ? -7.228 1.394 5.425 1.00 82.50 560 ALA A N 1
ATOM 4365 C CA . ALA A 1 560 ? -7.497 0.920 6.780 1.00 82.50 560 ALA A CA 1
ATOM 4366 C C . ALA A 1 560 ? -8.981 1.077 7.127 1.00 82.50 560 ALA A C 1
ATOM 4368 O O . ALA A 1 560 ? -9.627 2.068 6.776 1.00 82.50 560 ALA A O 1
ATOM 4369 N N . GLN A 1 561 ? -9.517 0.082 7.822 1.00 88.00 561 GLN A N 1
ATOM 4370 C CA . GLN A 1 561 ? -10.896 0.081 8.295 1.00 88.00 561 GLN A CA 1
ATOM 4371 C C . GLN A 1 561 ? -10.897 -0.010 9.813 1.00 88.00 561 GLN A C 1
ATOM 4373 O O . GLN A 1 561 ? -9.943 -0.486 10.423 1.00 88.00 561 GLN A O 1
ATOM 4378 N N . GLU A 1 562 ? -11.977 0.444 10.436 1.00 94.69 562 GLU A N 1
ATOM 4379 C CA . GLU A 1 562 ? -12.096 0.384 11.887 1.00 94.69 562 GLU A CA 1
ATOM 4380 C C . GLU A 1 562 ? -13.510 0.004 12.299 1.00 94.69 562 GLU A C 1
ATOM 4382 O O . GLU A 1 562 ? -14.476 0.320 11.600 1.00 94.69 562 GLU A O 1
ATOM 4387 N N . VAL A 1 563 ? -13.622 -0.603 13.474 1.00 97.50 563 VAL A N 1
ATOM 4388 C CA . VAL A 1 563 ? -14.883 -0.892 14.159 1.00 97.50 563 VAL A CA 1
ATOM 4389 C C . VAL A 1 563 ? -14.731 -0.465 15.608 1.00 97.50 563 VAL A C 1
ATOM 4391 O O . VAL A 1 563 ? -13.720 -0.784 16.224 1.00 97.50 563 VAL A O 1
ATOM 4394 N N . THR A 1 564 ? -15.719 0.224 16.175 1.00 98.12 564 THR A N 1
ATOM 4395 C CA . THR A 1 564 ? -15.657 0.624 17.589 1.00 98.12 564 THR A CA 1
ATOM 4396 C C . THR A 1 564 ? -16.869 0.105 18.337 1.00 98.12 564 THR A C 1
ATOM 4398 O O . THR A 1 564 ? -17.992 0.539 18.088 1.00 98.12 564 THR A O 1
ATOM 4401 N N . TYR A 1 565 ? -16.638 -0.791 19.291 1.00 98.50 565 TYR A N 1
ATOM 4402 C CA . TYR A 1 565 ? -17.639 -1.231 20.253 1.00 98.50 565 TYR A CA 1
ATOM 4403 C C . TYR A 1 565 ? -17.606 -0.299 21.467 1.00 98.50 565 TYR A C 1
ATOM 4405 O O . TYR A 1 565 ? -16.571 -0.143 22.116 1.00 98.50 565 TYR A O 1
ATOM 4413 N N . PHE A 1 566 ? -18.742 0.324 21.769 1.00 98.12 566 PHE A N 1
ATOM 4414 C CA . PHE A 1 566 ? -18.913 1.232 22.895 1.00 98.12 566 PHE A CA 1
ATOM 4415 C C . PHE A 1 566 ? -19.617 0.550 24.059 1.00 98.12 566 PHE A C 1
ATOM 4417 O O . PHE A 1 566 ? -20.654 -0.099 23.885 1.00 98.12 566 PHE A O 1
ATOM 4424 N N . TYR A 1 567 ? -19.083 0.779 25.252 1.00 98.31 567 TYR A N 1
ATOM 4425 C CA . TYR A 1 567 ? -19.561 0.211 26.501 1.00 98.31 567 TYR A CA 1
ATOM 4426 C C . TYR A 1 567 ? -19.808 1.308 27.527 1.00 98.31 567 TYR A C 1
ATOM 4428 O O . TYR A 1 567 ? -19.181 2.362 27.484 1.00 98.31 567 TYR A O 1
ATOM 4436 N N . ARG A 1 568 ? -20.701 1.065 28.480 1.00 97.19 568 ARG A N 1
ATOM 4437 C CA . ARG A 1 568 ? -20.921 1.953 29.620 1.00 97.19 568 ARG A CA 1
ATOM 4438 C C . ARG A 1 568 ? -20.392 1.298 30.879 1.00 97.19 568 ARG A C 1
ATOM 4440 O O . ARG A 1 568 ? -20.673 0.130 31.136 1.00 97.19 568 ARG A O 1
ATOM 4447 N N . LYS A 1 569 ? -19.661 2.066 31.681 1.00 95.44 569 LYS A N 1
ATOM 4448 C CA . LYS A 1 569 ? -19.192 1.611 32.984 1.00 95.44 569 LYS A CA 1
ATOM 4449 C C . LYS A 1 569 ? -20.361 1.363 33.935 1.00 95.44 569 LYS A C 1
ATOM 4451 O O . LYS A 1 569 ? -21.179 2.252 34.174 1.00 95.44 569 LYS A O 1
ATOM 4456 N N . LEU A 1 570 ? -20.398 0.180 34.535 1.00 94.44 570 LEU A N 1
ATOM 4457 C CA . LEU A 1 570 ? -21.352 -0.152 35.584 1.00 94.44 570 LEU A CA 1
ATOM 4458 C C . LEU A 1 570 ? -20.953 0.569 36.873 1.00 94.44 570 LEU A C 1
ATOM 4460 O O . LEU A 1 570 ? -19.827 0.445 37.359 1.00 94.44 570 LEU A O 1
ATOM 4464 N N . LEU A 1 571 ? -21.879 1.344 37.440 1.00 91.31 571 LEU A N 1
ATOM 4465 C CA . LEU A 1 571 ? -21.621 2.133 38.644 1.00 91.31 571 LEU A CA 1
ATOM 4466 C C . LEU A 1 571 ? -22.268 1.488 39.878 1.00 91.31 571 LEU A C 1
ATOM 4468 O O . LEU A 1 571 ? -23.435 1.080 39.825 1.00 91.31 571 LEU A O 1
ATOM 4472 N N . PRO A 1 572 ? -21.550 1.405 41.014 1.00 92.56 572 PRO A N 1
ATOM 4473 C CA . PRO A 1 572 ? -22.159 1.004 42.270 1.00 92.56 572 PRO A CA 1
ATOM 4474 C C . PRO A 1 572 ? -23.120 2.088 42.768 1.00 92.56 572 PRO A C 1
ATOM 4476 O O . PRO A 1 572 ? -22.921 3.285 42.552 1.00 92.56 572 PRO A O 1
ATOM 4479 N N . LYS A 1 573 ? -24.129 1.678 43.533 1.00 92.50 573 LYS A N 1
ATOM 4480 C CA . LYS A 1 573 ? -25.029 2.581 44.258 1.00 92.50 573 LYS A CA 1
ATOM 4481 C C . LYS A 1 573 ? -25.115 2.117 45.701 1.00 92.50 573 LYS A C 1
ATOM 4483 O O . LYS A 1 573 ? -25.902 1.241 46.034 1.00 92.50 573 LYS A O 1
ATOM 4488 N N . VAL A 1 574 ? -24.272 2.676 46.563 1.00 92.94 574 VAL A N 1
ATOM 4489 C CA . VAL A 1 574 ? -24.171 2.228 47.957 1.00 92.94 574 VAL A CA 1
ATOM 4490 C C . VAL A 1 574 ? -25.110 3.016 48.864 1.00 92.94 574 VAL A C 1
ATOM 4492 O O . VAL A 1 574 ? -25.035 4.238 48.959 1.00 92.94 574 VAL A O 1
ATOM 4495 N N . GLU A 1 575 ? -25.971 2.293 49.572 1.00 94.31 575 GLU A N 1
ATOM 4496 C CA . GLU A 1 575 ? -26.847 2.796 50.626 1.00 94.31 575 GLU A CA 1
ATOM 4497 C C . GLU A 1 575 ? -26.321 2.326 51.988 1.00 94.31 575 GLU A C 1
ATOM 4499 O O . GLU A 1 575 ? -26.162 1.125 52.210 1.00 94.31 575 GLU A O 1
ATOM 4504 N N . VAL A 1 576 ? -26.066 3.257 52.914 1.00 93.50 576 VAL A N 1
ATOM 4505 C CA . VAL A 1 576 ? -25.549 2.960 54.262 1.00 93.50 576 VAL A CA 1
ATOM 4506 C C . VAL A 1 576 ? -26.570 3.372 55.319 1.00 93.50 576 VAL A C 1
ATOM 4508 O O . VAL A 1 576 ? -27.104 4.481 55.283 1.00 93.50 576 VAL A O 1
ATOM 4511 N N . LYS A 1 577 ? -26.838 2.487 56.283 1.00 94.06 577 LYS A N 1
ATOM 4512 C CA . LYS A 1 577 ? -27.685 2.749 57.454 1.00 94.06 577 LYS A CA 1
ATOM 4513 C C . LYS A 1 577 ? -26.930 2.397 58.725 1.00 94.06 577 LYS A C 1
ATOM 4515 O O . LYS A 1 577 ? -26.384 1.304 58.822 1.00 94.06 577 LYS A O 1
ATOM 4520 N N . LYS A 1 578 ? -26.944 3.300 59.703 1.00 92.69 578 LYS A N 1
ATOM 4521 C CA . LYS A 1 578 ? -26.398 3.071 61.043 1.00 92.69 578 LYS A CA 1
ATOM 4522 C C . LYS A 1 578 ? -27.536 3.009 62.056 1.00 92.69 578 LYS A C 1
ATOM 4524 O O . LYS A 1 578 ? -28.432 3.851 62.023 1.00 92.69 578 LYS A O 1
ATOM 4529 N N . SER A 1 579 ? -27.478 2.044 62.962 1.00 93.38 579 SER A N 1
ATOM 4530 C CA . SER A 1 579 ? -28.379 1.923 64.108 1.00 93.38 579 SER A CA 1
ATOM 4531 C C . SER A 1 579 ? -27.599 1.607 65.379 1.00 93.38 579 SER A C 1
ATOM 4533 O O . SER A 1 579 ? -26.446 1.179 65.325 1.00 93.38 579 SER A O 1
ATOM 4535 N N . VAL A 1 580 ? -28.245 1.812 66.521 1.00 92.69 580 VAL A N 1
ATOM 4536 C CA . VAL A 1 580 ? -27.767 1.403 67.842 1.00 92.69 580 VAL A CA 1
ATOM 4537 C C . VAL A 1 580 ? -28.889 0.641 68.539 1.00 92.69 580 VAL A C 1
ATOM 4539 O O . VAL A 1 580 ? -30.064 0.917 68.297 1.00 92.69 580 VAL A O 1
ATOM 4542 N N . ASP A 1 581 ? -28.546 -0.326 69.380 1.00 94.88 581 ASP A N 1
ATOM 4543 C CA . ASP A 1 581 ? -29.509 -1.132 70.137 1.00 94.88 581 ASP A CA 1
ATOM 4544 C C . ASP A 1 581 ? -30.254 -0.340 71.231 1.00 94.88 581 ASP A C 1
ATOM 4546 O O . ASP A 1 581 ? -31.373 -0.703 71.599 1.00 94.88 581 ASP A O 1
ATOM 4550 N N . LYS A 1 582 ? -29.667 0.759 71.731 1.00 92.62 582 LYS A N 1
ATOM 4551 C CA . LYS A 1 582 ? -30.273 1.645 72.739 1.00 92.62 582 LYS A CA 1
ATOM 4552 C C . LYS A 1 582 ? -30.211 3.113 72.311 1.00 92.62 582 LYS A C 1
ATOM 4554 O O . LYS A 1 582 ? -29.137 3.702 72.234 1.00 92.62 582 LYS A O 1
ATOM 4559 N N . GLU A 1 583 ? -31.374 3.740 72.130 1.00 89.25 583 GLU A N 1
ATOM 4560 C CA . GLU A 1 583 ? -31.478 5.182 71.832 1.00 89.25 583 GLU A CA 1
ATOM 4561 C C . GLU A 1 583 ? -31.080 6.076 73.020 1.00 89.25 583 GLU A C 1
ATOM 4563 O O . GLU A 1 583 ? -30.747 7.246 72.853 1.00 89.25 583 GLU A O 1
ATOM 4568 N N . THR A 1 584 ? -31.128 5.545 74.245 1.00 89.88 584 THR A N 1
ATOM 4569 C CA . THR A 1 584 ? -30.680 6.230 75.463 1.00 89.88 584 THR A CA 1
ATOM 4570 C C . THR A 1 584 ? -29.854 5.267 76.304 1.00 89.88 584 THR A C 1
ATOM 4572 O O . THR A 1 584 ? -30.338 4.198 76.673 1.00 89.88 584 THR A O 1
ATOM 4575 N N . ALA A 1 585 ? -28.624 5.663 76.628 1.00 88.88 585 ALA A N 1
ATOM 4576 C CA . ALA A 1 585 ? -27.671 4.870 77.397 1.00 88.88 585 ALA A CA 1
ATOM 4577 C C . ALA A 1 585 ? -27.442 5.469 78.793 1.00 88.88 585 ALA A C 1
ATOM 4579 O O . ALA A 1 585 ? -27.467 6.690 78.972 1.00 88.88 585 ALA A O 1
ATOM 4580 N N . LYS A 1 586 ? -27.189 4.619 79.786 1.00 92.44 586 LYS A N 1
ATOM 4581 C CA . LYS A 1 586 ? -26.695 4.993 81.117 1.00 92.44 586 LYS A CA 1
ATOM 4582 C C . LYS A 1 586 ? -25.229 4.587 81.252 1.00 92.44 586 LYS A C 1
ATOM 4584 O O . LYS A 1 586 ? -24.725 3.746 80.516 1.00 92.44 586 LYS A O 1
ATOM 4589 N N . VAL A 1 587 ? -24.532 5.170 82.226 1.00 90.94 587 VAL A N 1
ATOM 4590 C CA . VAL A 1 587 ? -23.142 4.793 82.525 1.00 90.94 587 VAL A CA 1
ATOM 4591 C C . VAL A 1 587 ? -23.071 3.298 82.850 1.00 90.94 587 VAL A C 1
ATOM 4593 O O . VAL A 1 587 ? -23.776 2.830 83.745 1.00 90.94 587 VAL A O 1
ATOM 4596 N N . GLY A 1 588 ? -22.211 2.575 82.129 1.00 89.25 588 GLY A N 1
ATOM 4597 C CA . GLY A 1 588 ? -22.032 1.127 82.256 1.00 89.25 588 GLY A CA 1
ATOM 4598 C C . GLY A 1 588 ? -22.861 0.281 81.284 1.00 89.25 588 GLY A C 1
ATOM 4599 O O . GLY A 1 588 ? -22.679 -0.932 81.270 1.00 89.25 588 GLY A O 1
ATOM 4600 N N . ASP A 1 589 ? -23.740 0.880 80.472 1.00 93.62 589 ASP A N 1
ATOM 4601 C CA . ASP A 1 589 ? -24.400 0.165 79.377 1.00 93.62 589 ASP A CA 1
ATOM 4602 C C . ASP A 1 589 ? -23.403 -0.198 78.267 1.00 93.62 589 ASP A C 1
ATOM 4604 O O . ASP A 1 589 ? -22.638 0.648 77.807 1.00 93.62 589 ASP A O 1
ATOM 4608 N N . GLU A 1 590 ? -23.479 -1.433 77.773 1.00 92.62 590 GLU A N 1
ATOM 4609 C CA . GLU A 1 590 ? -22.923 -1.793 76.466 1.00 92.62 590 GLU A CA 1
ATOM 4610 C C . GLU A 1 590 ? -23.888 -1.339 75.364 1.00 92.62 590 GLU A C 1
ATOM 4612 O O . GLU A 1 590 ? -25.110 -1.474 75.514 1.00 92.62 590 GLU A O 1
ATOM 4617 N N . LEU A 1 591 ? -23.329 -0.775 74.290 1.00 91.75 591 LEU A N 1
ATOM 4618 C CA . LEU A 1 591 ? -24.047 -0.339 73.095 1.00 91.75 591 LEU A CA 1
ATOM 4619 C C . LEU A 1 591 ? -23.533 -1.118 71.895 1.00 91.75 591 LEU A C 1
ATOM 4621 O O . LEU A 1 591 ? -22.333 -1.127 71.623 1.00 91.75 591 LEU A O 1
ATOM 4625 N N . THR A 1 592 ? -24.451 -1.721 71.153 1.00 92.06 592 THR A N 1
ATOM 4626 C CA . THR A 1 592 ? -24.153 -2.392 69.891 1.00 92.06 592 THR A CA 1
ATOM 4627 C C . THR A 1 592 ? -24.528 -1.467 68.747 1.00 92.06 592 THR A C 1
ATOM 4629 O O . THR A 1 592 ? -25.708 -1.210 68.504 1.00 92.06 592 THR A O 1
ATOM 4632 N N . TYR A 1 593 ? -23.522 -0.969 68.030 1.00 90.25 593 TYR A N 1
ATOM 4633 C CA . TYR A 1 593 ? -23.730 -0.244 66.781 1.00 90.25 593 TYR A CA 1
ATOM 4634 C C . TYR A 1 593 ? -23.754 -1.224 65.610 1.00 90.25 593 TYR A C 1
ATOM 4636 O O . TYR A 1 593 ? -22.928 -2.128 65.521 1.00 90.25 593 TYR A O 1
ATOM 4644 N N . THR A 1 594 ? -24.690 -1.029 64.688 1.00 92.00 594 THR A N 1
ATOM 4645 C CA . THR A 1 594 ? -24.786 -1.820 63.459 1.00 92.00 594 THR A CA 1
ATOM 4646 C C . THR A 1 594 ? -24.761 -0.885 62.263 1.00 92.00 594 THR A C 1
ATOM 4648 O O . THR A 1 594 ? -25.612 -0.003 62.146 1.00 92.00 594 THR A O 1
ATOM 4651 N N . ILE A 1 595 ? -23.795 -1.089 61.367 1.00 92.69 595 ILE A N 1
ATOM 4652 C CA . ILE A 1 595 ? -23.748 -0.445 60.054 1.00 92.69 595 ILE A CA 1
ATOM 4653 C C . ILE A 1 595 ? -24.172 -1.484 59.020 1.00 92.69 595 ILE A C 1
ATOM 4655 O O . ILE A 1 595 ? -23.547 -2.528 58.877 1.00 92.69 595 ILE A O 1
ATOM 4659 N N . THR A 1 596 ? -25.255 -1.207 58.303 1.00 92.75 596 THR A N 1
ATOM 4660 C CA . THR A 1 596 ? -25.690 -1.995 57.148 1.00 92.75 596 THR A CA 1
ATOM 4661 C C . THR A 1 596 ? -25.363 -1.223 55.881 1.00 92.75 596 THR A C 1
ATOM 4663 O O . THR A 1 596 ? -25.874 -0.119 55.691 1.00 92.75 596 THR A O 1
ATOM 4666 N N . ALA A 1 597 ? -24.547 -1.809 55.008 1.00 92.25 597 ALA A N 1
ATOM 4667 C CA . ALA A 1 597 ? -24.252 -1.279 53.683 1.00 92.25 597 ALA A CA 1
ATOM 4668 C C . ALA A 1 597 ? -24.856 -2.180 52.605 1.00 92.25 597 ALA A C 1
ATOM 4670 O O . ALA A 1 597 ? -24.740 -3.402 52.671 1.00 92.25 597 ALA A O 1
ATOM 4671 N N . LYS A 1 598 ? -25.507 -1.577 51.611 1.00 92.56 598 LYS A N 1
ATOM 4672 C CA . LYS A 1 598 ? -26.110 -2.285 50.482 1.00 92.56 598 LYS A CA 1
ATOM 4673 C C . LYS A 1 598 ? -25.705 -1.615 49.178 1.00 92.56 598 LYS A C 1
ATOM 4675 O O . LYS A 1 598 ? -26.029 -0.451 48.976 1.00 92.56 598 LYS A O 1
ATOM 4680 N N . ASN A 1 599 ? -25.060 -2.354 48.280 1.00 92.81 599 ASN A N 1
ATOM 4681 C CA . ASN A 1 599 ? -24.904 -1.929 46.893 1.00 92.81 599 ASN A CA 1
ATOM 4682 C C . ASN A 1 599 ? -26.179 -2.294 46.114 1.00 92.81 599 ASN A C 1
ATOM 4684 O O . ASN A 1 599 ? -26.499 -3.470 45.965 1.00 92.81 599 ASN A O 1
ATOM 4688 N N . SER A 1 600 ? -26.944 -1.290 45.694 1.00 91.31 600 SER A N 1
ATOM 4689 C CA . SER A 1 600 ? -28.126 -1.414 44.834 1.00 91.31 600 SER A CA 1
ATOM 4690 C C . SER A 1 600 ? -27.840 -1.053 43.372 1.00 91.31 600 SER A C 1
ATOM 4692 O O . SER A 1 600 ? -28.777 -0.986 42.580 1.00 91.31 600 SER A O 1
ATOM 4694 N N . GLY A 1 601 ? -26.574 -0.789 43.032 1.00 90.69 601 GLY A N 1
ATOM 4695 C CA . GLY A 1 601 ? -26.116 -0.528 41.669 1.00 90.69 601 GLY A CA 1
ATOM 4696 C C . GLY A 1 601 ? -25.555 -1.783 41.013 1.00 90.69 601 GLY A C 1
ATOM 4697 O O . GLY A 1 601 ? -25.530 -2.854 41.616 1.00 90.69 601 GLY A O 1
ATOM 4698 N N . GLU A 1 602 ? -25.100 -1.624 39.776 1.00 89.81 602 GLU A N 1
ATOM 4699 C CA . GLU A 1 602 ? -24.650 -2.730 38.922 1.00 89.81 602 GLU A CA 1
ATOM 4700 C C . GLU A 1 602 ? -23.124 -2.881 38.919 1.00 89.81 602 GLU A C 1
ATOM 4702 O O . GLU A 1 602 ? -22.609 -3.947 38.597 1.00 89.81 602 GLU A O 1
ATOM 4707 N N . GLY A 1 603 ? -22.397 -1.833 39.317 1.00 90.56 603 GLY A N 1
ATOM 4708 C CA . GLY A 1 603 ? -20.941 -1.870 39.452 1.00 90.56 603 GLY A CA 1
ATOM 4709 C C . GLY A 1 603 ? -20.479 -2.408 40.801 1.00 90.56 603 GLY A C 1
ATOM 4710 O O . GLY A 1 603 ? -21.174 -2.288 41.814 1.00 90.56 603 GLY A O 1
ATOM 4711 N N . ASN A 1 604 ? -19.260 -2.933 40.840 1.00 90.81 604 ASN A N 1
ATOM 4712 C CA . ASN A 1 604 ? -18.562 -3.302 42.063 1.00 90.81 604 ASN A CA 1
ATOM 4713 C C . ASN A 1 604 ? -18.227 -2.048 42.878 1.00 90.81 604 ASN A C 1
ATOM 4715 O O . ASN A 1 604 ? -17.827 -1.009 42.349 1.00 90.81 604 ASN A O 1
ATOM 4719 N N . TRP A 1 605 ? -18.347 -2.158 44.199 1.00 88.81 605 TRP A N 1
ATOM 4720 C CA . TRP A 1 605 ? -17.901 -1.124 45.123 1.00 88.81 605 TRP A CA 1
ATOM 4721 C C . TRP A 1 605 ? -16.668 -1.610 45.883 1.00 88.81 605 TRP A C 1
ATOM 4723 O O . TRP A 1 605 ? -16.746 -2.597 46.606 1.00 88.81 605 TRP A O 1
ATOM 4733 N N . ASN A 1 606 ? -15.557 -0.885 45.743 1.00 85.88 606 ASN A N 1
ATOM 4734 C CA . ASN A 1 606 ? -14.278 -1.165 46.410 1.00 85.88 606 ASN A CA 1
ATOM 4735 C C . ASN A 1 606 ? -13.876 -0.026 47.371 1.00 85.88 606 ASN A C 1
ATOM 4737 O O . ASN A 1 606 ? -12.705 0.329 47.472 1.00 85.88 606 ASN A O 1
ATOM 4741 N N . GLY A 1 607 ? -14.857 0.626 48.001 1.00 85.06 607 GLY A N 1
ATOM 4742 C CA . GLY A 1 607 ? -14.618 1.751 48.909 1.00 85.06 607 GLY A CA 1
ATOM 4743 C C . GLY A 1 607 ? -14.437 1.335 50.371 1.00 85.06 607 GLY A C 1
ATOM 4744 O O . GLY A 1 607 ? -14.433 0.157 50.715 1.00 85.06 607 GLY A O 1
ATOM 4745 N N . THR A 1 608 ? -14.345 2.333 51.250 1.00 86.44 608 THR A N 1
ATOM 4746 C CA . THR A 1 608 ? -14.310 2.156 52.711 1.00 86.44 608 THR A CA 1
ATOM 4747 C C . THR A 1 608 ? -15.506 2.864 53.341 1.00 86.44 608 THR A C 1
ATOM 4749 O O . THR A 1 608 ? -15.909 3.936 52.884 1.00 86.44 608 THR A O 1
ATOM 4752 N N . ILE A 1 609 ? -16.077 2.279 54.395 1.00 85.69 609 ILE A N 1
ATOM 4753 C CA . ILE A 1 609 ? -17.070 2.943 55.247 1.00 85.69 609 ILE A CA 1
ATOM 4754 C C . ILE A 1 609 ? -16.366 3.371 56.527 1.00 85.69 609 ILE A C 1
ATOM 4756 O O . ILE A 1 609 ? -15.736 2.554 57.184 1.00 85.69 609 ILE A O 1
ATOM 4760 N N . THR A 1 610 ? -16.485 4.645 56.889 1.00 84.56 610 THR A N 1
ATOM 4761 C CA . THR A 1 610 ? -15.864 5.194 58.098 1.00 84.56 610 THR A CA 1
ATOM 4762 C C . THR A 1 610 ? -16.930 5.755 59.023 1.00 84.56 610 THR A C 1
ATOM 4764 O O . THR A 1 610 ? -17.813 6.498 58.590 1.00 84.56 610 THR A O 1
ATOM 4767 N N . ASP A 1 611 ? -16.816 5.439 60.310 1.00 83.50 611 ASP A N 1
ATOM 4768 C CA . ASP A 1 611 ? -17.693 5.942 61.359 1.00 83.50 611 ASP A CA 1
ATOM 4769 C C . ASP A 1 611 ? -16.865 6.477 62.530 1.00 83.50 611 ASP A C 1
ATOM 4771 O O . ASP A 1 611 ? -15.982 5.801 63.053 1.00 83.50 611 ASP A O 1
ATOM 4775 N N . LYS A 1 612 ? -17.133 7.719 62.941 1.00 83.19 612 LYS A N 1
ATOM 4776 C CA . LYS A 1 612 ? -16.405 8.358 64.038 1.00 83.19 612 LYS A CA 1
ATOM 4777 C C . LYS A 1 612 ? -17.129 8.093 65.352 1.00 83.19 612 LYS A C 1
ATOM 4779 O O . LYS A 1 612 ? -18.224 8.604 65.582 1.00 83.19 612 LYS A O 1
ATOM 4784 N N . ILE A 1 613 ? -16.479 7.347 66.236 1.00 80.62 613 ILE A N 1
ATOM 4785 C CA . ILE A 1 613 ? -17.010 7.025 67.560 1.00 80.62 613 ILE A CA 1
ATOM 4786 C C . ILE A 1 613 ? -16.659 8.147 68.562 1.00 80.62 613 ILE A C 1
ATOM 4788 O O . ILE A 1 613 ? -15.515 8.608 68.569 1.00 80.62 613 ILE A O 1
ATOM 4792 N N . PRO A 1 614 ? -17.605 8.609 69.406 1.00 83.75 614 PRO A N 1
ATOM 4793 C CA . PRO A 1 614 ? -17.356 9.632 70.426 1.00 83.75 614 PRO A CA 1
ATOM 4794 C C . PRO A 1 614 ? -16.622 9.032 71.636 1.00 83.75 614 PRO A C 1
ATOM 4796 O O . PRO A 1 614 ? -17.219 8.673 72.656 1.00 83.75 614 PRO A O 1
ATOM 4799 N N . THR A 1 615 ? -15.305 8.890 71.501 1.00 85.62 615 THR A N 1
ATOM 4800 C CA . THR A 1 615 ? -14.414 8.229 72.471 1.00 85.62 615 THR A CA 1
ATOM 4801 C C . THR A 1 615 ? -14.360 8.899 73.848 1.00 85.62 615 THR A C 1
ATOM 4803 O O . THR A 1 615 ? -13.835 8.333 74.799 1.00 85.62 615 THR A O 1
ATOM 4806 N N . GLU A 1 616 ? -14.902 10.109 73.985 1.00 90.06 616 GLU A N 1
ATOM 4807 C CA . GLU A 1 616 ? -15.067 10.792 75.268 1.00 90.06 616 GLU A CA 1
ATOM 4808 C C . GLU A 1 616 ? -16.154 10.167 76.167 1.00 90.06 616 GLU A C 1
ATOM 4810 O O . GLU A 1 616 ? -16.144 10.399 77.378 1.00 90.06 616 GLU A O 1
ATOM 4815 N N . TYR A 1 617 ? -17.072 9.370 75.602 1.00 86.62 617 TYR A N 1
ATOM 4816 C CA . TYR A 1 617 ? -18.190 8.754 76.333 1.00 86.62 617 TYR A CA 1
ATOM 4817 C C . TYR A 1 617 ? -18.221 7.227 76.248 1.00 86.62 617 TYR A C 1
ATOM 4819 O O . TYR A 1 617 ? -18.760 6.583 77.149 1.00 86.62 617 TYR A O 1
ATOM 4827 N N . VAL A 1 618 ? -17.673 6.646 75.179 1.00 86.50 618 VAL A N 1
ATOM 4828 C CA . VAL A 1 618 ? -17.705 5.199 74.931 1.00 86.50 618 VAL A CA 1
ATOM 4829 C C . VAL A 1 618 ? -16.316 4.671 74.587 1.00 86.50 618 VAL A C 1
ATOM 4831 O O . VAL A 1 618 ? -15.510 5.370 73.981 1.00 86.50 618 VAL A O 1
ATOM 4834 N N . ASN A 1 619 ? -16.055 3.416 74.944 1.00 86.69 619 ASN A N 1
ATOM 4835 C CA . ASN A 1 619 ? -14.867 2.675 74.525 1.00 86.69 619 ASN A CA 1
ATOM 4836 C C . ASN A 1 619 ? -15.310 1.421 73.768 1.00 86.69 619 ASN A C 1
ATOM 4838 O O . ASN A 1 619 ? -16.334 0.831 74.117 1.00 86.69 619 ASN A O 1
ATOM 4842 N N . LEU A 1 620 ? -14.540 1.009 72.757 1.00 87.25 620 LEU A N 1
ATOM 4843 C CA . LEU A 1 620 ? -14.775 -0.257 72.064 1.00 87.25 620 LEU A CA 1
ATOM 4844 C C . LEU A 1 620 ? -14.566 -1.420 73.040 1.00 87.25 620 LEU A C 1
ATOM 4846 O O . LEU A 1 620 ? -13.545 -1.492 73.727 1.00 87.25 620 LEU A O 1
ATOM 4850 N N . VAL A 1 621 ? -15.524 -2.344 73.089 1.00 89.81 621 VAL A N 1
ATOM 4851 C CA . VAL A 1 621 ? -15.349 -3.610 73.803 1.00 89.81 621 VAL A CA 1
ATOM 4852 C C . VAL A 1 621 ? -14.540 -4.534 72.898 1.00 89.81 621 VAL A C 1
ATOM 4854 O O . VAL A 1 621 ? -15.007 -4.914 71.827 1.00 89.81 621 VAL A O 1
ATOM 4857 N N . SER A 1 622 ? -13.311 -4.864 73.297 1.00 88.44 622 SER A N 1
ATOM 4858 C CA . SER A 1 622 ? -12.396 -5.580 72.405 1.00 88.44 622 SER A CA 1
ATOM 4859 C C . SER A 1 622 ? -12.902 -6.978 72.028 1.00 88.44 622 SER A C 1
ATOM 4861 O O . SER A 1 622 ? -13.445 -7.711 72.858 1.00 88.44 622 SER A O 1
ATOM 4863 N N . GLY A 1 623 ? -12.712 -7.349 70.763 1.00 87.88 623 GLY A N 1
ATOM 4864 C CA . GLY A 1 623 ? -13.101 -8.628 70.191 1.00 87.88 623 GLY A CA 1
ATOM 4865 C C . GLY A 1 623 ? -14.609 -8.774 69.993 1.00 87.88 623 GLY A C 1
ATOM 4866 O O . GLY A 1 623 ? -15.099 -9.907 69.984 1.00 87.88 623 GLY A O 1
ATOM 4867 N N . THR A 1 624 ? -15.345 -7.665 69.883 1.00 90.69 624 THR A N 1
ATOM 4868 C CA . THR A 1 624 ? -16.796 -7.669 69.615 1.00 90.69 624 THR A CA 1
ATOM 4869 C C . THR A 1 624 ? -17.148 -7.302 68.174 1.00 90.69 624 THR A C 1
ATOM 4871 O O . THR A 1 624 ? -18.304 -7.447 67.776 1.00 90.69 624 THR A O 1
ATOM 4874 N N . THR A 1 625 ? -16.164 -6.892 67.370 1.00 90.06 625 THR A N 1
ATOM 4875 C CA . THR A 1 625 ? -16.365 -6.507 65.972 1.00 90.06 625 THR A CA 1
ATOM 4876 C C . THR A 1 625 ? -16.738 -7.716 65.116 1.00 90.06 625 THR A C 1
ATOM 4878 O O . THR A 1 625 ? -16.081 -8.759 65.151 1.00 90.06 625 THR A O 1
ATOM 4881 N N . THR A 1 626 ? -17.817 -7.583 64.341 1.00 90.25 626 THR A N 1
ATOM 4882 C CA . THR A 1 626 ? -18.254 -8.617 63.399 1.00 90.25 626 THR A CA 1
ATOM 4883 C C . THR A 1 626 ? -18.601 -8.016 62.044 1.00 90.25 626 THR A C 1
ATOM 4885 O O . THR A 1 626 ? -19.172 -6.928 61.967 1.00 90.25 626 THR A O 1
ATOM 4888 N N . VAL A 1 627 ? -18.292 -8.747 60.974 1.00 89.31 627 VAL A N 1
ATOM 4889 C CA . VAL A 1 627 ? -18.690 -8.428 59.598 1.00 89.31 627 VAL A CA 1
ATOM 4890 C C . VAL A 1 627 ? -19.513 -9.600 59.084 1.00 89.31 627 VAL A C 1
ATOM 4892 O O . VAL A 1 627 ? -19.060 -10.739 59.097 1.00 89.31 627 VAL A O 1
ATOM 4895 N N . ASN A 1 628 ? -20.763 -9.342 58.687 1.00 88.81 628 ASN A N 1
ATOM 4896 C CA . ASN A 1 628 ? -21.714 -10.377 58.255 1.00 88.81 628 ASN A CA 1
ATOM 4897 C C . ASN A 1 628 ? -21.880 -11.547 59.254 1.00 88.81 628 ASN A C 1
ATOM 4899 O O . ASN A 1 628 ? -22.194 -12.667 58.860 1.00 88.81 628 ASN A O 1
ATOM 4903 N N . GLY A 1 629 ? -21.703 -11.278 60.553 1.00 88.19 629 GLY A N 1
ATOM 4904 C CA . GLY A 1 629 ? -21.830 -12.267 61.628 1.00 88.19 629 GLY A CA 1
ATOM 4905 C C . GLY A 1 629 ? -20.552 -13.046 61.953 1.00 88.19 629 GLY A C 1
ATOM 4906 O O . GLY A 1 629 ? -20.549 -13.799 62.925 1.00 88.19 629 GLY A O 1
ATOM 4907 N N . GLU A 1 630 ? -19.463 -12.845 61.208 1.00 91.69 630 GLU A N 1
ATOM 4908 C CA . GLU A 1 630 ? -18.153 -13.424 61.514 1.00 91.69 630 GLU A CA 1
ATOM 4909 C C . GLU A 1 630 ? -17.303 -12.440 62.316 1.00 91.69 630 GLU A C 1
ATOM 4911 O O . GLU A 1 630 ? -17.280 -11.243 62.030 1.00 91.69 630 GLU A O 1
ATOM 4916 N N . LYS A 1 631 ? -16.619 -12.939 63.350 1.00 90.31 631 LYS A N 1
ATOM 4917 C CA . LYS A 1 631 ? -15.733 -12.128 64.189 1.00 90.31 631 LYS A CA 1
ATOM 4918 C C . LYS A 1 631 ? -14.460 -11.782 63.418 1.00 90.31 631 LYS A C 1
ATOM 4920 O O . LYS A 1 631 ? -13.817 -12.678 62.880 1.00 90.31 631 LYS A O 1
ATOM 4925 N N . VAL A 1 632 ? -14.099 -10.504 63.421 1.00 90.25 632 VAL A N 1
ATOM 4926 C CA . VAL A 1 632 ? -12.877 -9.965 62.802 1.00 90.25 632 VAL A CA 1
ATOM 4927 C C . VAL A 1 632 ? -12.004 -9.305 63.872 1.00 90.25 632 VAL A C 1
ATOM 4929 O O . VAL A 1 632 ? -12.489 -9.040 64.977 1.00 90.25 632 VAL A O 1
ATOM 4932 N N . GLU A 1 633 ? -10.721 -9.069 63.587 1.00 86.12 633 GLU A N 1
ATOM 4933 C CA . GLU A 1 633 ? -9.881 -8.285 64.498 1.00 86.12 633 GLU A CA 1
ATOM 4934 C C . GLU A 1 633 ? -10.382 -6.837 64.547 1.00 86.12 633 GLU A C 1
ATOM 4936 O O . GLU A 1 633 ? -10.799 -6.273 63.537 1.00 86.12 633 GLU A O 1
ATOM 4941 N N . ASP A 1 634 ? -10.308 -6.204 65.718 1.00 81.50 634 ASP A N 1
ATOM 4942 C CA . ASP A 1 634 ? -10.795 -4.826 65.901 1.00 81.50 634 ASP A CA 1
ATOM 4943 C C . ASP A 1 634 ? -10.010 -3.791 65.062 1.00 81.50 634 ASP A C 1
ATOM 4945 O O . ASP A 1 634 ? -10.463 -2.661 64.912 1.00 81.50 634 ASP A O 1
ATOM 4949 N N . ASN A 1 635 ? -8.840 -4.168 64.530 1.00 73.44 635 ASN A N 1
ATOM 4950 C CA . ASN A 1 635 ? -8.006 -3.340 63.652 1.00 73.44 635 ASN A CA 1
ATOM 4951 C C . ASN A 1 635 ? -8.273 -3.573 62.150 1.00 73.44 635 ASN A C 1
ATOM 4953 O O . ASN A 1 635 ? -7.714 -2.846 61.331 1.00 73.44 635 ASN A O 1
ATOM 4957 N N . ASP A 1 636 ? -9.070 -4.587 61.792 1.00 56.94 636 ASP A N 1
ATOM 4958 C CA . ASP A 1 636 ? -9.390 -4.950 60.401 1.00 56.94 636 ASP A CA 1
ATOM 4959 C C . ASP A 1 636 ? -10.624 -4.188 59.861 1.00 56.94 636 ASP A C 1
ATOM 4961 O O . ASP A 1 636 ? -11.146 -4.527 58.795 1.00 56.94 636 ASP A O 1
ATOM 4965 N N . VAL A 1 637 ? -11.101 -3.164 60.589 1.00 58.22 637 VAL A N 1
ATOM 4966 C CA . VAL A 1 637 ? -12.305 -2.362 60.285 1.00 58.22 637 VAL A CA 1
ATOM 4967 C C . VAL A 1 637 ? -12.032 -0.866 60.366 1.00 58.22 637 VAL A C 1
ATOM 4969 O O . VAL A 1 637 ? -11.376 -0.430 61.339 1.00 58.22 637 VAL A O 1
#

Secondary structure (DSSP, 8-state):
---------------------EE-SSEEEEETTEE-SEEEEETT-EEEEEEEE--SS--EEEEEPPTTEEE-HHHHHHS--TTEEEEEETTTTEEEEEES-TT-SSEEEEEEEEE-S-----EEEEEEEEE-TTS-EEEPPPEEEEEE-TTHHHHHHHHHHTTS-----------------------------------------SSSHHHHHHHHHHHHHHHHS----SS-TTSPPPPP----GGGTEE----S-TTB--EE-SS-TTEEEEE-SSTT-EEEEEESS-EETTS-EEEEEEEEEE-SS-TT---SEEEEEEE--TTGGG----SGGGTTT--SSTTSS-SSEEEEEEE-S---TTTEET----S-SHHHHHTT-----EEEEEEHHHHEESS---SSSS--SS-----EEEPEEEEE-BTTB-SS-SS-EEEEEEEETTTTEEEEEETTS--EEEE-S-HHHHHSSSEEEEEEEEE-SSS--EEEEEEEE---PPEEEEEEETTT--EEEEEEEE---TT-EEE--PPP-TTEEEEEEES-SEEE--SS-EEEEEEEEE----EEEEEEES-SS--TT----EEEEEEE-SSS-----------TTT----TT--EETTEE--TT--

Organism: NCBI:txid1169311

Foldseek 3Di:
DDDDDDDDDDPDPPPPPDLFAAADDQWAKAAPPHGAQEDEAEAPDKGKMKTKGQDLQFFKKKKADDPFKAWPQVVQVVPDDPQWDWDADPVRRIIMIGGPDSPDSMDIGMTIMHTDPDDDQDWDWMKMWTQGPVRHIYIYQIHIYTYDYPVVVVVVVVVVVVVVDDDDDDDDDDDDDDDDDDDDDDDDDDDDDDDDDDDDDDDDDPDPVVVVVVVVVVVVVVVVPPPPWPDDPLAPDFDDASDQVVVWKDWDDLVDPQAAKAQTRVARLKIFQHAQDAWHKTKMWTPFKDFLLDKWKFKKWKAFADPPDRLFGDFFKKKKWAQAPCHRNFFADFGVCFRAHWQALVRHGALMKIWTFGQADQACLAEPPDPDDAQSVCCSVVPVPFLTKIFMFQRLPFWDNDFSDPPDRRNVDPDRTTHGYTHPMDGADPVGGSHDSDIWMWMWIRDSVQQWIWIDTHPDDIDIDHPPDSCSRHVDRIIMIIMIGHHHPGGITIMMGTHFDIWAWEKEFEAEPVPRDGQDDIDTHDDGFFAKDFDDDDDHAQKAWDDKPDDRMDGIHNDYHYIYTYIHGWDWDKDKDKDWPDPDDDPPDDIDIDIDIDTPTDGDDPDDDDDDDPVVRDDDDFQPDDDPRHTDHPVVD

Sequence (637 aa):
MVVGQNIAGVTAFAETISNQESIIEDIYFEKNNTKISEITLEQGKEETITFVDENKEDEEAIVTLPELTKLNLSETNSQLDDASTVNYDQETNKVKIVFKNKEQNIKRTNLVLTTTDSVGNNQERMYAKVIRQDSQIYTSKPVTITTTSSENNKQQEEIQKNEEDGESAQQSSTNSESSNSLDINSLNKEQKNEVENNSNVDSTESTSVKKELQDKEESKIKRVIESRSNIDANIPTPPASSTNILDYFNVPNLGNASNAASVNDDYPQSVTINPNSTGQFGVMWANTVIDLTNDFDMSAYVYMYNPINPEKHGDGLNFVLQNDSNENKAHGQTGWGIGTYGTSSEAKIKNALAFEMDTYYNGSGSELGIDVIGDGQTQNLQKVNYNGHIAVLETNKDVSSDYASASGIDTGHGGNFGQMTHNNVQYGTDTNPVFGNKWKNFKVHWDSANQIITYELEGFNPTNYHVSDLNQTFGGKLVRFGFTGSTGSSTEYNLVSFNQLPVAPVTVFYKDIDTNEEIADSELLTGKLGDSWKSEQKDIDQYEFVKVDKKTEGSFTQTAQEVTYFYRKLLPKVEVKKSVDKETAKVGDELTYTITAKNSGEGNWNGTITDKIPTEYVNLVSGTTTVNGEKVEDNDV

Radius of gyration: 37.85 Å; chains: 1; bounding box: 78×82×159 Å

pLDDT: mean 78.3, std 23.19, range [20.77, 98.75]

InterPro domains:
  IPR001434 Large cysteine-rich periplasmic protein OmcB-like, DUF11 domain [PF01345] (574-629)
  IPR009459 MucBP domain [PF06458] (505-568)
  IPR013320 Concanavalin A-like lectin/glucanase domain superfamily [SSF49899] (245-499)
  IPR047589 DUF11 repeat [TIGR01451] (578-629)